Protein AF-0000000079571706 (afdb_homodimer)

Sequence (452 aa):
MATNEKSSRQRILEQGLRILHENGVSVGLGRVPMRQAAADAYLTTGAAYNIWDGQAAFHRDLAIAAVLWNDGGPLEETLRRVRTAIRAGKPWSEVVRLGAEGHVHDPHRDRGYLISLALRATAGDDEAIRTATVSRHENSVRQFARFVDELLTHYRRGMRPPYGAVDLVTAIGALSEGFGVHALSGIDHPRYAVDGRQWTLFGVSTLALCEYFTEPLEGAESAGADMATNEKSSRQRILEQGLRILHENGVSVGLGRVPMRQAAADAYLTTGAAYNIWDGQAAFHRDLAIAAVLWNDGGPLEETLRRVRTAIRAGKPWSEVVRLGAEGHVHDPHRDRGYLISLALRATAGDDEAIRTATVSRHENSVRQFARFVDELLTHYRRGMRPPYGAVDLVTAIGALSEGFGVHALSGIDHPRYAVDGRQWTLFGVSTLALCEYFTEPLEGAESAGAD

Radius of gyration: 24.01 Å; Cα contacts (8 Å, |Δi|>4): 612; chains: 2; bounding box: 85×69×49 Å

Organism: NCBI:txid1891644

Structure (mmCIF, N/CA/C/O backbone):
data_AF-0000000079571706-model_v1
#
loop_
_entity.id
_entity.type
_entity.pdbx_description
1 polymer 'TetR/AcrR family transcriptional regulator'
#
loop_
_atom_site.group_PDB
_atom_site.id
_atom_site.type_symbol
_atom_site.label_atom_id
_atom_site.label_alt_id
_atom_site.label_comp_id
_atom_site.label_asym_id
_atom_site.label_entity_id
_atom_site.label_seq_id
_atom_site.pdbx_PDB_ins_code
_atom_site.Cartn_x
_atom_site.Cartn_y
_atom_site.Cartn_z
_atom_site.occupancy
_atom_site.B_iso_or_equiv
_atom_site.auth_seq_id
_atom_site.auth_comp_id
_atom_site.auth_asym_id
_atom_site.auth_atom_id
_atom_site.pdbx_PDB_model_num
ATOM 1 N N . MET A 1 1 ? 43.656 -11.203 -9.484 1 30.69 1 MET A N 1
ATOM 2 C CA . MET A 1 1 ? 42.469 -10.367 -9.586 1 30.69 1 MET A CA 1
ATOM 3 C C . MET A 1 1 ? 41.219 -11.219 -9.602 1 30.69 1 MET A C 1
ATOM 5 O O . MET A 1 1 ? 40.875 -11.82 -10.625 1 30.69 1 MET A O 1
ATOM 9 N N . ALA A 1 2 ? 40.969 -12.039 -8.625 1 43.88 2 ALA A N 1
ATOM 10 C CA . ALA A 1 2 ? 40.031 -13.141 -8.633 1 43.88 2 ALA A CA 1
ATOM 11 C C . ALA A 1 2 ? 38.688 -12.711 -9.25 1 43.88 2 ALA A C 1
ATOM 13 O O . ALA A 1 2 ? 38.125 -11.703 -8.852 1 43.88 2 ALA A O 1
ATOM 14 N N . THR A 1 3 ? 38.375 -12.703 -10.477 1 44.72 3 THR A N 1
ATOM 15 C CA . THR A 1 3 ? 37.25 -12.25 -11.328 1 44.72 3 THR A CA 1
ATOM 16 C C . THR A 1 3 ? 35.906 -12.617 -10.703 1 44.72 3 THR A C 1
ATOM 18 O O . THR A 1 3 ? 35.656 -13.781 -10.391 1 44.72 3 THR A O 1
ATOM 21 N N . ASN A 1 4 ? 35.406 -11.812 -9.703 1 52.03 4 ASN A N 1
ATOM 22 C CA . ASN A 1 4 ? 34.25 -11.961 -8.828 1 52.03 4 ASN A CA 1
ATOM 23 C C . ASN A 1 4 ? 33.031 -12.516 -9.586 1 52.03 4 ASN A C 1
ATOM 25 O O . ASN A 1 4 ? 32.188 -11.758 -10.039 1 52.03 4 ASN A O 1
ATOM 29 N N . GLU A 1 5 ? 33.219 -13.578 -10.352 1 65.25 5 GLU A N 1
ATOM 30 C CA . GLU A 1 5 ? 32.281 -14.219 -11.266 1 65.25 5 GLU A CA 1
ATOM 31 C C . GLU A 1 5 ? 31.031 -14.656 -10.531 1 65.25 5 GLU A C 1
ATOM 33 O O . GLU A 1 5 ? 31.094 -15.273 -9.461 1 65.25 5 GLU A O 1
ATOM 38 N N . LYS A 1 6 ? 30.031 -14.25 -10.898 1 78.5 6 LYS A N 1
ATOM 39 C CA . LYS A 1 6 ? 28.734 -14.68 -10.359 1 78.5 6 LYS A CA 1
ATOM 40 C C . LYS A 1 6 ? 28.609 -16.203 -10.391 1 78.5 6 LYS A C 1
ATOM 42 O O . LYS A 1 6 ? 29.016 -16.844 -11.359 1 78.5 6 LYS A O 1
ATOM 47 N N . SER A 1 7 ? 28.297 -16.719 -9.289 1 92.75 7 SER A N 1
ATOM 48 C CA . SER A 1 7 ? 28.016 -18.156 -9.219 1 92.75 7 SER A CA 1
ATOM 49 C C . SER A 1 7 ? 26.953 -18.562 -10.227 1 92.75 7 SER A C 1
ATOM 51 O O . SER A 1 7 ? 26.234 -17.703 -10.758 1 92.75 7 SER A O 1
ATOM 53 N N . SER A 1 8 ? 26.953 -19.828 -10.617 1 94.81 8 SER A N 1
ATOM 54 C CA . SER A 1 8 ? 25.906 -20.375 -11.469 1 94.81 8 SER A CA 1
ATOM 55 C C . SER A 1 8 ? 24.516 -20.047 -10.906 1 94.81 8 SER A C 1
ATOM 57 O O . SER A 1 8 ? 23.609 -19.688 -11.656 1 94.81 8 SER A O 1
ATOM 59 N N . ARG A 1 9 ? 24.469 -20.125 -9.664 1 95.88 9 ARG A N 1
ATOM 60 C CA . ARG A 1 9 ? 23.219 -19.828 -8.992 1 95.88 9 ARG A CA 1
ATOM 61 C C . ARG A 1 9 ? 22.766 -18.391 -9.273 1 95.88 9 ARG A C 1
ATOM 63 O O . ARG A 1 9 ? 21.625 -18.156 -9.656 1 95.88 9 ARG A O 1
ATOM 70 N N . GLN A 1 10 ? 23.656 -17.469 -9.117 1 95.12 10 GLN A N 1
ATOM 71 C CA . GLN A 1 10 ? 23.344 -16.062 -9.312 1 95.12 10 GLN A CA 1
ATOM 72 C C . GLN A 1 10 ? 22.984 -15.766 -10.766 1 95.12 10 GLN A C 1
ATOM 74 O O . GLN A 1 10 ? 22.062 -15 -11.055 1 95.12 10 GLN A O 1
ATOM 79 N N . ARG A 1 11 ? 23.672 -16.406 -11.633 1 96.31 11 ARG A N 1
ATOM 80 C CA . ARG A 1 11 ? 23.438 -16.172 -13.055 1 96.31 11 ARG A CA 1
ATOM 81 C C . ARG A 1 11 ? 22.062 -16.672 -13.469 1 96.31 11 ARG A C 1
ATOM 83 O O . ARG A 1 11 ? 21.359 -16 -14.219 1 96.31 11 ARG A O 1
ATOM 90 N N . ILE A 1 12 ? 21.703 -17.797 -12.984 1 97 12 ILE A N 1
ATOM 91 C CA . ILE A 1 12 ? 20.391 -18.359 -13.328 1 97 12 ILE A CA 1
ATOM 92 C C . ILE A 1 12 ? 19.297 -17.484 -12.727 1 97 12 ILE A C 1
ATOM 94 O O . ILE A 1 12 ? 18.281 -17.203 -13.391 1 97 12 ILE A O 1
ATOM 98 N N . LEU A 1 13 ? 19.469 -17.031 -11.539 1 95.56 13 LEU A N 1
ATOM 99 C CA . LEU A 1 13 ? 18.484 -16.188 -10.898 1 95.56 13 LEU A CA 1
ATOM 100 C C . LEU A 1 13 ? 18.312 -14.867 -11.656 1 95.56 13 LEU A C 1
ATOM 102 O O . LEU A 1 13 ? 17.203 -14.367 -11.805 1 95.56 13 LEU A O 1
ATOM 106 N N . GLU A 1 14 ? 19.438 -14.336 -12.125 1 94.44 14 GLU A N 1
ATOM 107 C CA . GLU A 1 14 ? 19.375 -13.086 -12.883 1 94.44 14 GLU A CA 1
ATOM 108 C C . GLU A 1 14 ? 18.547 -13.258 -14.156 1 94.44 14 GLU A C 1
ATOM 110 O O . GLU A 1 14 ? 17.75 -12.383 -14.508 1 94.44 14 GLU A O 1
ATOM 115 N N . GLN A 1 15 ? 18.719 -14.398 -14.82 1 95.88 15 GLN A N 1
ATOM 116 C CA . GLN A 1 15 ? 17.922 -14.672 -16.016 1 95.88 15 GLN A CA 1
ATOM 117 C C . GLN A 1 15 ? 16.453 -14.898 -15.656 1 95.88 15 GLN A C 1
ATOM 119 O O . GLN A 1 15 ? 15.57 -14.477 -16.391 1 95.88 15 GLN A O 1
ATOM 124 N N . GLY A 1 16 ? 16.25 -15.586 -14.555 1 94.38 16 GLY A N 1
ATOM 125 C CA . GLY A 1 16 ? 14.891 -15.742 -14.07 1 94.38 16 GLY A CA 1
ATOM 126 C C . GLY A 1 16 ? 14.203 -14.414 -13.805 1 94.38 16 GLY A C 1
ATOM 127 O O . GLY A 1 16 ? 13.023 -14.242 -14.133 1 94.38 16 GLY A O 1
ATOM 128 N N . LEU A 1 17 ? 14.906 -13.508 -13.227 1 92.12 17 LEU A N 1
ATOM 129 C CA . LEU A 1 17 ? 14.375 -12.18 -12.953 1 92.12 17 LEU A CA 1
ATOM 130 C C . LEU A 1 17 ? 14.031 -11.453 -14.25 1 92.12 17 LEU A C 1
ATOM 132 O O . LEU A 1 17 ? 13.016 -10.758 -14.328 1 92.12 17 LEU A O 1
ATOM 136 N N . ARG A 1 18 ? 14.844 -11.602 -15.211 1 91.5 18 ARG A N 1
ATOM 137 C CA . ARG A 1 18 ? 14.586 -10.992 -16.516 1 91.5 18 ARG A CA 1
ATOM 138 C C . ARG A 1 18 ? 13.281 -11.516 -17.109 1 91.5 18 ARG A C 1
ATOM 140 O O . ARG A 1 18 ? 12.453 -10.734 -17.594 1 91.5 18 ARG A O 1
ATOM 147 N N . ILE A 1 19 ? 13.133 -12.797 -17.031 1 91.81 19 ILE A N 1
ATOM 148 C CA . ILE A 1 19 ? 11.914 -13.422 -17.547 1 91.81 19 ILE A CA 1
ATOM 149 C C . ILE A 1 19 ? 10.703 -12.914 -16.766 1 91.81 19 ILE A C 1
ATOM 151 O O . ILE A 1 19 ? 9.672 -12.586 -17.359 1 91.81 19 ILE A O 1
ATOM 155 N N . LEU A 1 20 ? 10.859 -12.859 -15.469 1 88.69 20 LEU A N 1
ATOM 156 C CA . LEU A 1 20 ? 9.789 -12.367 -14.609 1 88.69 20 LEU A CA 1
ATOM 157 C C . LEU A 1 20 ? 9.398 -10.938 -14.977 1 88.69 20 LEU A C 1
ATOM 159 O O . LEU A 1 20 ? 8.211 -10.617 -15.07 1 88.69 20 LEU A O 1
ATOM 163 N N . HIS A 1 21 ? 10.375 -10.094 -15.195 1 86.5 21 HIS A N 1
ATOM 164 C CA . HIS A 1 21 ? 10.141 -8.688 -15.523 1 86.5 21 HIS A CA 1
ATOM 165 C C . HIS A 1 21 ? 9.477 -8.539 -16.891 1 86.5 21 HIS A C 1
ATOM 167 O O . HIS A 1 21 ? 8.664 -7.641 -17.094 1 86.5 21 HIS A O 1
ATOM 173 N N . GLU A 1 22 ? 9.812 -9.414 -17.766 1 85.19 22 GLU A N 1
ATOM 174 C CA . GLU A 1 22 ? 9.242 -9.367 -19.109 1 85.19 22 GLU A CA 1
ATOM 175 C C . GLU A 1 22 ? 7.785 -9.828 -19.109 1 85.19 22 GLU A C 1
ATOM 177 O O . GLU A 1 22 ? 6.949 -9.258 -19.812 1 85.19 22 GLU A O 1
ATOM 182 N N . ASN A 1 23 ? 7.523 -10.828 -18.297 1 78.88 23 ASN A N 1
ATOM 183 C CA . ASN A 1 23 ? 6.191 -11.422 -18.312 1 78.88 23 ASN A CA 1
ATOM 184 C C . ASN A 1 23 ? 5.254 -10.719 -17.328 1 78.88 23 ASN A C 1
ATOM 186 O O . ASN A 1 23 ? 4.035 -10.758 -17.5 1 78.88 23 ASN A O 1
ATOM 190 N N . GLY A 1 24 ? 5.766 -10.117 -16.312 1 74.94 24 GLY A N 1
ATOM 191 C CA . GLY A 1 24 ? 4.949 -9.422 -15.32 1 74.94 24 GLY A CA 1
ATOM 192 C C . GLY A 1 24 ? 4.477 -10.328 -14.195 1 74.94 24 GLY A C 1
ATOM 193 O O . GLY A 1 24 ? 4.699 -11.539 -14.234 1 74.94 24 GLY A O 1
ATOM 194 N N . VAL A 1 25 ? 3.865 -9.773 -13.148 1 63.97 25 VAL A N 1
ATOM 195 C CA . VAL A 1 25 ? 3.512 -10.461 -11.914 1 63.97 25 VAL 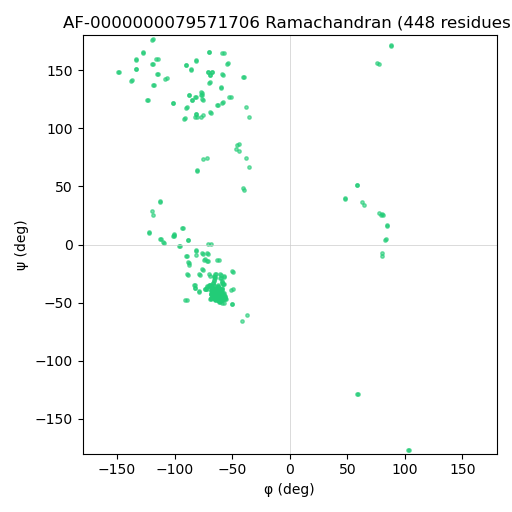A CA 1
ATOM 196 C C . VAL A 1 25 ? 2.246 -11.289 -12.125 1 63.97 25 VAL A C 1
ATOM 198 O O . VAL A 1 25 ? 1.973 -12.227 -11.367 1 63.97 25 VAL A O 1
ATOM 201 N N . SER A 1 26 ? 1.479 -10.898 -13.039 1 58.81 26 SER A N 1
ATOM 202 C CA . SER A 1 26 ? 0.202 -11.57 -13.25 1 58.81 26 SER A CA 1
ATOM 203 C C . SER A 1 26 ? 0.401 -13.062 -13.531 1 58.81 26 SER A C 1
ATOM 205 O O . SER A 1 26 ? -0.435 -13.883 -13.148 1 58.81 26 SER A O 1
ATOM 207 N N . VAL A 1 27 ? 1.343 -13.305 -14.328 1 54.31 27 VAL A N 1
ATOM 208 C CA . VAL A 1 27 ? 1.581 -14.703 -14.68 1 54.31 27 VAL A CA 1
ATOM 209 C C . VAL A 1 27 ? 2.234 -15.43 -13.508 1 54.31 27 VAL A C 1
ATOM 211 O O . VAL A 1 27 ? 2.084 -16.641 -13.359 1 54.31 27 VAL A O 1
ATOM 214 N N . GLY A 1 28 ? 2.67 -14.703 -12.578 1 61.53 28 GLY A N 1
ATOM 215 C CA . GLY A 1 28 ? 3.148 -15.242 -11.312 1 61.53 28 GLY A CA 1
ATOM 216 C C . GLY A 1 28 ? 4.527 -15.867 -11.414 1 61.53 28 GLY A C 1
ATOM 217 O O . GLY A 1 28 ? 5.004 -16.156 -12.516 1 61.53 28 GLY A O 1
ATOM 218 N N . LEU A 1 29 ? 5.27 -15.953 -10.336 1 71.19 29 LEU A N 1
ATOM 219 C CA . LEU A 1 29 ? 6.559 -16.609 -10.148 1 71.19 29 LEU A CA 1
ATOM 220 C C . LEU A 1 29 ? 6.523 -18.047 -10.68 1 71.19 29 LEU A C 1
ATOM 222 O O . LEU A 1 29 ? 7.523 -18.547 -11.195 1 71.19 29 LEU A O 1
ATOM 226 N N . GLY A 1 30 ? 5.293 -18.531 -10.734 1 73.19 30 GLY A N 1
ATOM 227 C CA . GLY A 1 30 ? 5.133 -19.938 -11.055 1 73.19 30 GLY A CA 1
ATOM 228 C C . GLY A 1 30 ? 5.336 -20.234 -12.531 1 73.19 30 GLY A C 1
ATOM 229 O O . GLY A 1 30 ? 5.527 -21.391 -12.914 1 73.19 30 GLY A O 1
ATOM 230 N N . ARG A 1 31 ? 5.473 -19.312 -13.352 1 78.75 31 ARG A N 1
ATOM 231 C CA . ARG A 1 31 ? 5.551 -19.562 -14.781 1 78.75 31 ARG A CA 1
ATOM 232 C C . ARG A 1 31 ? 6.957 -19.297 -15.312 1 78.75 31 ARG A C 1
ATOM 234 O O . ARG A 1 31 ? 7.223 -19.484 -16.5 1 78.75 31 ARG A O 1
ATOM 241 N N . VAL A 1 32 ? 7.816 -18.953 -14.453 1 89.94 32 VAL A N 1
ATOM 242 C CA . VAL A 1 32 ? 9.203 -18.766 -14.883 1 89.94 32 VAL A CA 1
ATOM 243 C C . VAL A 1 32 ? 9.898 -20.125 -14.938 1 89.94 32 VAL A C 1
ATOM 245 O O . VAL A 1 32 ? 10.195 -20.719 -13.898 1 89.94 32 VAL A O 1
ATOM 248 N N . PRO A 1 33 ? 10.195 -20.609 -16.062 1 93.25 33 PRO A N 1
ATOM 249 C CA . PRO A 1 33 ? 10.789 -21.938 -16.156 1 93.25 33 PRO A CA 1
ATOM 250 C C . PRO A 1 33 ? 12.266 -21.969 -15.773 1 93.25 33 PRO A C 1
ATOM 252 O O . PRO A 1 33 ? 13.07 -21.25 -16.375 1 93.25 33 PRO A O 1
ATOM 255 N N . MET A 1 34 ? 12.57 -22.859 -14.906 1 95.75 34 MET A N 1
ATOM 256 C CA . MET A 1 34 ? 13.945 -23 -14.445 1 95.75 34 MET A CA 1
ATOM 257 C C . MET A 1 34 ? 14.867 -23.391 -15.594 1 95.75 34 MET A C 1
ATOM 259 O O . MET A 1 34 ? 15.977 -22.859 -15.711 1 95.75 34 MET A O 1
ATOM 263 N N . ARG A 1 35 ? 14.375 -24.25 -16.469 1 96.75 35 ARG A N 1
ATOM 264 C CA . ARG A 1 35 ? 15.172 -24.734 -17.594 1 96.75 35 ARG A CA 1
ATOM 265 C C . ARG A 1 35 ? 15.508 -23.609 -18.547 1 96.75 35 ARG A C 1
ATOM 267 O O . ARG A 1 35 ? 16.625 -23.516 -19.062 1 96.75 35 ARG A O 1
ATOM 274 N N . GLN A 1 36 ? 14.547 -22.797 -18.797 1 95.94 36 GLN A N 1
ATOM 275 C CA . GLN A 1 36 ? 14.773 -21.656 -19.688 1 95.94 36 GLN A CA 1
ATOM 276 C C . GLN A 1 36 ? 15.766 -20.672 -19.078 1 95.94 36 GLN A C 1
ATOM 278 O O . GLN A 1 36 ? 16.641 -20.156 -19.781 1 95.94 36 GLN A O 1
ATOM 283 N N . ALA A 1 37 ? 15.633 -20.359 -17.781 1 96.81 37 ALA A N 1
ATOM 284 C CA . ALA A 1 37 ? 16.562 -19.453 -17.109 1 96.81 37 ALA A CA 1
ATOM 285 C C . ALA A 1 37 ? 17.984 -19.984 -17.172 1 96.81 37 ALA A C 1
ATOM 287 O O . ALA A 1 37 ? 18.922 -19.219 -17.391 1 96.81 37 ALA A O 1
ATOM 288 N N . ALA A 1 38 ? 18.156 -21.297 -16.984 1 97.88 38 ALA A N 1
ATOM 289 C CA . ALA A 1 38 ? 19.469 -21.906 -17.078 1 97.88 38 ALA A CA 1
ATOM 290 C C . ALA A 1 38 ? 20.047 -21.766 -18.484 1 97.88 38 ALA A C 1
ATOM 292 O O . ALA A 1 38 ? 21.203 -21.375 -18.656 1 97.88 38 ALA A O 1
ATOM 293 N N . ALA A 1 39 ? 19.203 -22.078 -19.453 1 97.69 39 ALA A N 1
ATOM 294 C CA . ALA A 1 39 ? 19.625 -21.969 -20.859 1 97.69 39 ALA A CA 1
ATOM 295 C C . ALA A 1 39 ? 20.062 -20.547 -21.203 1 97.69 39 ALA A C 1
ATOM 297 O O . ALA A 1 39 ? 21.078 -20.344 -21.859 1 97.69 39 ALA A O 1
ATOM 298 N N . ASP A 1 40 ? 19.297 -19.641 -20.75 1 96.94 40 ASP A N 1
ATOM 299 C CA . ASP A 1 40 ? 19.609 -18.234 -21.016 1 96.94 40 ASP A CA 1
ATOM 300 C C . ASP A 1 40 ? 20.922 -17.812 -20.344 1 96.94 40 ASP A C 1
ATOM 302 O O . ASP A 1 40 ? 21.547 -16.844 -20.75 1 96.94 40 ASP A O 1
ATOM 306 N N . ALA A 1 41 ? 21.266 -18.516 -19.266 1 97.31 41 ALA A N 1
ATOM 307 C CA . ALA A 1 41 ? 22.531 -18.281 -18.578 1 97.31 41 ALA A CA 1
ATOM 308 C C . ALA A 1 41 ? 23.656 -19.125 -19.172 1 97.31 41 ALA A C 1
ATOM 310 O O . ALA A 1 41 ? 24.781 -19.125 -18.656 1 97.31 41 ALA A O 1
ATOM 311 N N . TYR A 1 42 ? 23.281 -19.828 -20.234 1 97.56 42 TYR A N 1
ATOM 312 C CA . TYR A 1 42 ? 24.234 -20.688 -20.922 1 97.56 42 TYR A CA 1
ATOM 313 C C . TYR A 1 42 ? 24.703 -21.828 -20.016 1 97.56 42 TYR A C 1
ATOM 315 O O . TYR A 1 42 ? 25.875 -22.188 -20.016 1 97.56 42 TYR A O 1
ATOM 323 N N . LEU A 1 43 ? 23.828 -22.281 -19.188 1 97.38 43 LEU A N 1
ATOM 324 C CA . LEU A 1 43 ? 24.062 -23.438 -18.328 1 97.38 43 LEU A CA 1
ATOM 325 C C . LEU A 1 43 ? 23.141 -24.594 -18.688 1 97.38 43 LEU A C 1
ATOM 327 O O . LEU A 1 43 ? 22.109 -24.391 -19.312 1 97.38 43 LEU A O 1
ATOM 331 N N . THR A 1 44 ? 23.531 -25.797 -18.281 1 96.31 44 THR A N 1
ATOM 332 C CA . THR A 1 44 ? 22.719 -26.984 -18.578 1 96.31 44 THR A CA 1
ATOM 333 C C . THR A 1 44 ? 21.562 -27.109 -17.578 1 96.31 44 THR A C 1
ATOM 335 O O . THR A 1 44 ? 21.609 -26.547 -16.484 1 96.31 44 THR A O 1
ATOM 338 N N . THR A 1 45 ? 20.562 -27.844 -18.031 1 95.31 45 THR A N 1
ATOM 339 C CA . THR A 1 45 ? 19.453 -28.172 -17.141 1 95.31 45 THR A CA 1
ATOM 340 C C . THR A 1 45 ? 19.953 -28.938 -15.922 1 95.31 45 THR A C 1
ATOM 342 O O . THR A 1 45 ? 19.453 -28.75 -14.805 1 95.31 45 THR A O 1
ATOM 345 N N . GLY A 1 46 ? 20.906 -29.812 -16.156 1 95.69 46 GLY A N 1
ATOM 346 C CA . GLY A 1 46 ? 21.5 -30.562 -15.07 1 95.69 46 GLY A CA 1
ATOM 347 C C . GLY A 1 46 ? 22.141 -29.672 -14.016 1 95.69 46 GLY A C 1
ATOM 348 O O . GLY A 1 46 ? 22 -29.938 -12.812 1 95.69 46 GLY A O 1
ATOM 349 N N . ALA A 1 47 ? 22.812 -28.719 -14.398 1 95.31 47 ALA A N 1
ATOM 350 C CA . ALA A 1 47 ? 23.422 -27.766 -13.484 1 95.31 47 ALA A CA 1
ATOM 351 C C . ALA A 1 47 ? 22.391 -27.109 -12.586 1 95.31 47 ALA A C 1
ATOM 353 O O . ALA A 1 47 ? 22.625 -26.906 -11.391 1 95.31 47 ALA A O 1
ATOM 354 N N . ALA A 1 48 ? 21.234 -26.688 -13.156 1 96.88 48 ALA A N 1
ATOM 355 C CA . ALA A 1 48 ? 20.156 -26.062 -12.398 1 96.88 48 ALA A CA 1
ATOM 356 C C . ALA A 1 48 ? 19.594 -27.031 -11.359 1 96.88 48 ALA A C 1
ATOM 358 O O . ALA A 1 48 ? 19.359 -26.656 -10.211 1 96.88 48 ALA A O 1
ATOM 359 N N . TYR A 1 49 ? 19.484 -28.219 -11.742 1 95.75 49 TYR A N 1
ATOM 360 C CA . TYR A 1 49 ? 18.891 -29.219 -10.852 1 95.75 49 TYR A CA 1
ATOM 361 C C . TYR A 1 49 ? 19.875 -29.609 -9.75 1 95.75 49 TYR A C 1
ATOM 363 O O . TYR A 1 49 ? 19.469 -30.125 -8.703 1 95.75 49 TYR A O 1
ATOM 371 N N . ASN A 1 50 ? 21.172 -29.375 -10.008 1 96.25 50 ASN A N 1
ATOM 372 C CA . ASN A 1 50 ? 22.156 -29.547 -8.945 1 96.25 50 ASN A CA 1
ATOM 373 C C . ASN A 1 50 ? 22.016 -28.453 -7.879 1 96.25 50 ASN A C 1
ATOM 375 O O . ASN A 1 50 ? 22.391 -28.672 -6.723 1 96.25 50 ASN A O 1
ATOM 379 N N . ILE A 1 51 ? 21.5 -27.391 -8.281 1 96.88 51 ILE A N 1
ATOM 380 C CA . ILE A 1 51 ? 21.375 -26.25 -7.387 1 96.88 51 ILE A CA 1
ATOM 381 C C . ILE A 1 51 ? 20.016 -26.312 -6.676 1 96.88 51 ILE A C 1
ATOM 383 O O . ILE A 1 51 ? 19.938 -26.094 -5.465 1 96.88 51 ILE A O 1
ATOM 387 N N . TRP A 1 52 ? 18.922 -26.547 -7.461 1 97.06 52 TRP A N 1
ATOM 388 C CA . TRP A 1 52 ? 17.562 -26.562 -6.922 1 97.06 52 TRP A CA 1
ATOM 389 C C . TRP A 1 52 ? 16.922 -27.938 -7.113 1 97.06 52 TRP A C 1
ATOM 391 O O . TRP A 1 52 ? 16.984 -28.516 -8.195 1 97.06 52 TRP A O 1
ATOM 401 N N . ASP A 1 53 ? 16.281 -28.266 -6 1 93.81 53 ASP A N 1
ATOM 402 C CA . ASP A 1 53 ? 15.508 -29.5 -6.055 1 93.81 53 ASP A CA 1
ATOM 403 C C . ASP A 1 53 ? 14.156 -29.281 -6.727 1 93.81 53 ASP A C 1
ATOM 405 O O . ASP A 1 53 ? 13.117 -29.344 -6.07 1 93.81 53 ASP A O 1
ATOM 409 N N . GLY A 1 54 ? 14.102 -28.906 -8.008 1 93.88 54 GLY A N 1
ATOM 410 C CA . GLY A 1 54 ? 12.883 -28.766 -8.789 1 93.88 54 GLY A CA 1
ATOM 411 C C . GLY A 1 54 ? 12.461 -27.312 -8.969 1 93.88 54 GLY A C 1
ATOM 412 O O . GLY A 1 54 ? 13.117 -26.406 -8.461 1 93.88 54 GLY A O 1
ATOM 413 N N . GLN A 1 55 ? 11.336 -27.156 -9.609 1 92.81 55 GLN A N 1
ATOM 414 C CA . GLN A 1 55 ? 10.812 -25.844 -10.016 1 92.81 55 GLN A CA 1
ATOM 415 C C . GLN A 1 55 ? 10.359 -25.031 -8.805 1 92.81 55 GLN A C 1
ATOM 417 O O . GLN A 1 55 ? 10.586 -23.828 -8.742 1 92.81 55 GLN A O 1
ATOM 422 N N . ALA A 1 56 ? 9.82 -25.688 -7.828 1 88.06 56 ALA A N 1
ATOM 423 C CA . ALA A 1 56 ? 9.289 -24.984 -6.664 1 88.06 56 ALA A CA 1
ATOM 424 C C . ALA A 1 56 ? 10.406 -24.328 -5.859 1 88.06 56 ALA A C 1
ATOM 426 O O . ALA A 1 56 ? 10.266 -23.188 -5.406 1 88.06 56 ALA A O 1
ATOM 427 N N . ALA A 1 57 ? 11.445 -25.031 -5.707 1 92.38 57 ALA A N 1
ATOM 428 C CA . ALA A 1 57 ? 12.594 -24.484 -4.977 1 92.38 57 ALA A CA 1
ATOM 429 C C . ALA A 1 57 ? 13.211 -23.312 -5.723 1 92.38 57 ALA A C 1
ATOM 431 O O . ALA A 1 57 ? 13.594 -22.312 -5.109 1 92.38 57 ALA A O 1
ATOM 432 N N . PHE A 1 58 ? 13.32 -23.438 -7.047 1 95.38 58 PHE A N 1
ATOM 433 C CA . PHE A 1 58 ? 13.805 -22.359 -7.887 1 95.38 58 PHE A CA 1
ATOM 434 C C . PHE A 1 58 ? 12.914 -21.125 -7.754 1 95.38 58 PHE A C 1
ATOM 436 O O . PHE A 1 58 ? 13.406 -20 -7.578 1 95.38 58 PHE A O 1
ATOM 443 N N . HIS A 1 59 ? 11.625 -21.297 -7.773 1 90.88 59 HIS A N 1
ATOM 444 C CA . HIS A 1 59 ? 10.68 -20.188 -7.707 1 90.88 59 HIS A CA 1
ATOM 445 C C . HIS A 1 59 ? 10.773 -19.484 -6.363 1 90.88 59 HIS A C 1
ATOM 447 O O . HIS A 1 59 ? 10.641 -18.25 -6.297 1 90.88 59 HIS A O 1
ATOM 453 N N . ARG A 1 60 ? 10.945 -20.234 -5.344 1 89.56 60 ARG A N 1
ATOM 454 C CA . ARG A 1 60 ? 11.102 -19.625 -4.023 1 89.56 60 ARG A CA 1
ATOM 455 C C . ARG A 1 60 ? 12.32 -18.703 -3.98 1 89.56 60 ARG A C 1
ATOM 457 O O . ARG A 1 60 ? 12.227 -17.562 -3.525 1 89.56 60 ARG A O 1
ATOM 464 N N . ASP A 1 61 ? 13.422 -19.172 -4.477 1 93.62 61 ASP A N 1
ATOM 465 C CA . ASP A 1 61 ? 14.633 -18.359 -4.492 1 93.62 61 ASP A CA 1
ATOM 466 C C . ASP A 1 61 ? 14.484 -17.172 -5.426 1 93.62 61 ASP A C 1
ATOM 468 O O . ASP A 1 61 ? 15.039 -16.094 -5.164 1 93.62 61 ASP A O 1
ATOM 472 N N . LEU A 1 62 ? 13.828 -17.406 -6.488 1 93.06 62 LEU A N 1
ATOM 473 C CA . LEU A 1 62 ? 13.57 -16.312 -7.426 1 93.06 62 LEU A CA 1
ATOM 474 C C . LEU A 1 62 ? 12.734 -15.219 -6.77 1 93.06 62 LEU A C 1
ATOM 476 O O . LEU A 1 62 ? 13 -14.031 -6.957 1 93.06 62 LEU A O 1
ATOM 480 N N . ALA A 1 63 ? 11.75 -15.625 -5.996 1 90.31 63 ALA A N 1
ATOM 481 C CA . ALA A 1 63 ? 10.922 -14.656 -5.273 1 90.31 63 ALA A CA 1
ATOM 482 C C . ALA A 1 63 ? 11.758 -13.844 -4.293 1 90.31 63 ALA A C 1
ATOM 484 O O . ALA A 1 63 ? 11.602 -12.625 -4.203 1 90.31 63 ALA A O 1
ATOM 485 N N . ILE A 1 64 ? 12.609 -14.531 -3.605 1 92.38 64 ILE A N 1
ATOM 486 C CA . ILE A 1 64 ? 13.484 -13.859 -2.646 1 92.38 64 ILE A CA 1
ATOM 487 C C . ILE A 1 64 ? 14.383 -12.867 -3.375 1 92.38 64 ILE A C 1
ATOM 489 O O . ILE A 1 64 ? 14.523 -11.719 -2.953 1 92.38 64 ILE A O 1
ATOM 493 N N . ALA A 1 65 ? 14.891 -13.32 -4.492 1 92.5 65 ALA A N 1
ATOM 494 C CA . ALA A 1 65 ? 15.75 -12.445 -5.293 1 92.5 65 ALA A CA 1
ATOM 495 C C . ALA A 1 65 ? 14.977 -11.242 -5.809 1 92.5 65 ALA A C 1
ATOM 497 O O . ALA A 1 65 ? 15.508 -10.125 -5.855 1 92.5 65 ALA A O 1
ATOM 498 N N . ALA A 1 66 ? 13.805 -11.445 -6.207 1 90.81 66 ALA A N 1
ATOM 499 C CA . ALA A 1 66 ? 12.969 -10.375 -6.734 1 90.81 66 ALA A CA 1
ATOM 500 C C . ALA A 1 66 ? 12.648 -9.344 -5.652 1 90.81 66 ALA A C 1
ATOM 502 O O . ALA A 1 66 ? 12.688 -8.133 -5.906 1 90.81 66 ALA A O 1
ATOM 503 N N . VAL A 1 67 ? 12.367 -9.773 -4.453 1 90.62 67 VAL A N 1
ATOM 504 C CA . VAL A 1 67 ? 12.039 -8.898 -3.336 1 90.62 67 VAL A CA 1
ATOM 505 C C . VAL A 1 67 ? 13.258 -8.055 -2.961 1 90.62 67 VAL A C 1
ATOM 507 O O . VAL A 1 67 ? 13.125 -6.871 -2.645 1 90.62 67 VAL A O 1
ATOM 510 N N . LEU A 1 68 ? 14.367 -8.664 -3.1 1 88.94 68 LEU A N 1
ATOM 511 C CA . LEU A 1 68 ? 15.586 -7.996 -2.666 1 88.94 68 LEU A CA 1
ATOM 512 C C . LEU A 1 68 ? 16.188 -7.172 -3.799 1 88.94 68 LEU A C 1
ATOM 514 O O . LEU A 1 68 ? 17.125 -6.41 -3.586 1 88.94 68 LEU A O 1
ATOM 518 N N . TRP A 1 69 ? 15.578 -7.438 -4.93 1 81.19 69 TRP A N 1
ATOM 519 C CA . TRP A 1 69 ? 16.109 -6.734 -6.094 1 81.19 69 TRP A CA 1
ATOM 520 C C . TRP A 1 69 ? 15.945 -5.227 -5.938 1 81.19 69 TRP A C 1
ATOM 522 O O . TRP A 1 69 ? 14.875 -4.75 -5.551 1 81.19 69 TRP A O 1
ATOM 532 N N . ASN A 1 70 ? 16.922 -4.477 -5.949 1 66.12 70 ASN A N 1
ATOM 533 C CA . ASN A 1 70 ? 16.922 -3.029 -5.773 1 66.12 70 ASN A CA 1
ATOM 534 C C . ASN A 1 70 ? 17.5 -2.316 -6.996 1 66.12 70 ASN A C 1
ATOM 536 O O . ASN A 1 70 ? 18.109 -1.252 -6.867 1 66.12 70 ASN A O 1
ATOM 540 N N . ASP A 1 71 ? 17.375 -2.875 -8.125 1 59.19 71 ASP A N 1
ATOM 541 C CA . ASP A 1 71 ? 17.953 -2.182 -9.273 1 59.19 71 ASP A CA 1
ATOM 542 C C . ASP A 1 71 ? 17.062 -1.01 -9.703 1 59.19 71 ASP A C 1
ATOM 544 O O . ASP A 1 71 ? 15.977 -1.21 -10.242 1 59.19 71 ASP A O 1
ATOM 548 N N . GLY A 1 72 ? 17.594 0.276 -9.438 1 59.06 72 GLY A N 1
ATOM 549 C CA . GLY A 1 72 ? 16.891 1.476 -9.883 1 59.06 72 GLY A CA 1
ATOM 550 C C . GLY A 1 72 ? 15.703 1.839 -9.016 1 59.06 72 GLY A C 1
ATOM 551 O O . GLY A 1 72 ? 14.703 2.361 -9.516 1 59.06 72 GLY A O 1
ATOM 552 N N . GLY A 1 73 ? 15.828 1.421 -7.773 1 64.38 73 GLY A N 1
ATOM 553 C CA . GLY A 1 73 ? 14.75 1.771 -6.863 1 64.38 73 GLY A CA 1
ATOM 554 C C . GLY A 1 73 ? 14.516 3.268 -6.773 1 64.38 73 GLY A C 1
ATOM 555 O O . GLY A 1 73 ? 15.273 4.059 -7.328 1 64.38 73 GLY A O 1
ATOM 556 N N . PRO A 1 74 ? 13.391 3.559 -6.23 1 75.56 74 PRO A N 1
ATOM 557 C CA . PRO A 1 74 ? 12.977 4.965 -6.199 1 75.56 74 PRO A CA 1
ATOM 558 C C . PRO A 1 74 ? 13.945 5.844 -5.406 1 75.56 74 PRO A C 1
ATOM 560 O O . PRO A 1 74 ? 13.953 7.066 -5.582 1 75.56 74 PRO A O 1
ATOM 563 N N . LEU A 1 75 ? 14.836 5.199 -4.641 1 79.69 75 LEU A N 1
ATOM 564 C CA . LEU A 1 75 ? 15.688 5.992 -3.762 1 79.69 75 LEU A CA 1
ATOM 565 C C . LEU A 1 75 ? 16.688 6.816 -4.57 1 79.69 75 LEU A C 1
ATOM 567 O O . LEU A 1 75 ? 16.828 8.023 -4.344 1 79.69 75 LEU A O 1
ATOM 571 N N . GLU A 1 76 ? 17.328 6.129 -5.547 1 82.94 76 GLU A N 1
ATOM 572 C CA . GLU A 1 76 ? 18.359 6.812 -6.309 1 82.94 76 GLU A CA 1
ATOM 573 C C . GLU A 1 76 ? 17.797 7.996 -7.082 1 82.94 76 GLU A C 1
ATOM 575 O O . GLU A 1 76 ? 18.391 9.078 -7.102 1 82.94 76 GLU A O 1
ATOM 580 N N . GLU A 1 77 ? 16.719 7.742 -7.691 1 85.19 77 GLU A N 1
ATOM 581 C CA . GLU A 1 77 ? 16.078 8.82 -8.43 1 85.19 77 GLU A CA 1
ATOM 582 C C . GLU A 1 77 ? 15.625 9.938 -7.488 1 85.19 77 GLU A C 1
ATOM 584 O O . GLU A 1 77 ? 15.766 11.117 -7.805 1 85.19 77 GLU A O 1
ATOM 589 N N . THR A 1 78 ? 15.133 9.648 -6.352 1 89.56 78 THR A N 1
ATOM 590 C CA . THR A 1 78 ? 14.711 10.625 -5.355 1 89.56 78 THR A CA 1
ATOM 591 C C . THR A 1 78 ? 15.898 11.453 -4.879 1 89.56 78 THR A C 1
ATOM 593 O O . THR A 1 78 ? 15.82 12.688 -4.812 1 89.56 78 THR A O 1
ATOM 596 N N . LEU A 1 79 ? 16.969 10.773 -4.598 1 89.19 79 LEU A N 1
ATOM 597 C CA . LEU A 1 79 ? 18.172 11.469 -4.129 1 89.19 79 LEU A CA 1
ATOM 598 C C . LEU A 1 79 ? 18.688 12.43 -5.191 1 89.19 79 LEU A C 1
ATOM 600 O O . LEU A 1 79 ? 19.047 13.562 -4.875 1 89.19 79 LEU A O 1
ATOM 604 N N . ARG A 1 80 ? 18.703 11.953 -6.41 1 91.25 80 ARG A N 1
ATOM 605 C CA . ARG A 1 80 ? 19.172 12.789 -7.504 1 91.25 80 ARG A CA 1
ATOM 606 C C . ARG A 1 80 ? 18.344 14.062 -7.625 1 91.25 80 ARG A C 1
ATOM 608 O O . ARG A 1 80 ? 18.875 15.164 -7.719 1 91.25 80 ARG A O 1
ATOM 615 N N . ARG A 1 81 ? 17.062 13.93 -7.594 1 93.06 81 ARG A N 1
ATOM 616 C CA . ARG A 1 81 ? 16.141 15.055 -7.723 1 93.06 81 ARG A CA 1
ATOM 617 C C . ARG A 1 81 ? 16.312 16.031 -6.562 1 93.06 81 ARG A C 1
ATOM 619 O O . ARG A 1 81 ? 16.375 17.25 -6.77 1 93.06 81 ARG A O 1
ATOM 626 N N . VAL A 1 82 ? 16.406 15.523 -5.379 1 95.06 82 VAL A N 1
ATOM 627 C CA . VAL A 1 82 ? 16.484 16.344 -4.172 1 95.06 82 VAL A CA 1
ATOM 628 C C . VAL A 1 82 ? 17.812 17.094 -4.141 1 95.06 82 VAL A C 1
ATOM 630 O O . VAL A 1 82 ? 17.859 18.297 -3.891 1 95.06 82 VAL A O 1
ATOM 633 N N . ARG A 1 83 ? 18.875 16.375 -4.43 1 94.31 83 ARG A N 1
ATOM 634 C CA . ARG A 1 83 ? 20.188 17 -4.41 1 94.31 83 ARG A CA 1
ATOM 635 C C . ARG A 1 83 ? 20.297 18.094 -5.465 1 94.31 83 ARG A C 1
ATOM 637 O O . ARG A 1 83 ? 20.859 19.156 -5.203 1 94.31 83 ARG A O 1
ATOM 644 N N . THR A 1 84 ? 19.75 17.828 -6.648 1 96.56 84 THR A N 1
ATOM 645 C CA . THR A 1 84 ? 19.703 18.828 -7.699 1 96.56 84 THR A CA 1
ATOM 646 C C . THR A 1 84 ? 18.922 20.062 -7.242 1 96.56 84 THR A C 1
ATOM 648 O O . THR A 1 84 ? 19.344 21.188 -7.457 1 96.56 84 THR A O 1
ATOM 651 N N . ALA A 1 85 ? 17.797 19.891 -6.598 1 96.69 85 ALA A N 1
ATOM 652 C CA . ALA A 1 85 ? 16.953 20.984 -6.105 1 96.69 85 ALA A CA 1
ATOM 653 C C . ALA A 1 85 ? 17.672 21.781 -5.023 1 96.69 85 ALA A C 1
ATOM 655 O O . ALA A 1 85 ? 17.594 23.016 -4.996 1 96.69 85 ALA A O 1
ATOM 656 N N . ILE A 1 86 ? 18.375 21.109 -4.156 1 96.56 86 ILE A N 1
ATOM 657 C CA . ILE A 1 86 ? 19.109 21.75 -3.076 1 96.56 86 ILE A CA 1
ATOM 658 C C . ILE A 1 86 ? 20.219 22.625 -3.66 1 96.56 86 ILE A C 1
ATOM 660 O O . ILE A 1 86 ? 20.391 23.766 -3.25 1 96.56 86 ILE A O 1
ATOM 664 N N . ARG A 1 87 ? 20.953 22.078 -4.598 1 97.06 87 ARG A N 1
ATOM 665 C CA . ARG A 1 87 ? 22.016 22.828 -5.246 1 97.06 87 ARG A CA 1
ATOM 666 C C . ARG A 1 87 ? 21.484 24.078 -5.922 1 97.06 87 ARG A C 1
ATOM 668 O O . ARG A 1 87 ? 22.172 25.109 -5.977 1 97.06 87 ARG A O 1
ATOM 675 N N . ALA A 1 88 ? 20.312 24.016 -6.41 1 97.69 88 ALA A N 1
ATOM 676 C CA . ALA A 1 88 ? 19.672 25.141 -7.082 1 97.69 88 ALA A CA 1
ATOM 677 C C . ALA A 1 88 ? 19.078 26.109 -6.07 1 97.69 88 ALA A C 1
ATOM 679 O O . ALA A 1 88 ? 18.469 27.125 -6.449 1 97.69 88 ALA A O 1
ATOM 680 N N . GLY A 1 89 ? 19.078 25.828 -4.785 1 96.81 89 GLY A N 1
ATOM 681 C CA . GLY A 1 89 ? 18.625 26.734 -3.734 1 96.81 89 GLY A CA 1
ATOM 682 C C . GLY A 1 89 ? 17.109 26.734 -3.584 1 96.81 89 GLY A C 1
ATOM 683 O O . GLY A 1 89 ? 16.531 27.75 -3.172 1 96.81 89 GLY A O 1
ATOM 684 N N . LYS A 1 90 ? 16.516 25.641 -3.973 1 97.25 90 LYS A N 1
ATOM 685 C CA . LYS A 1 90 ? 15.055 25.594 -3.879 1 97.25 90 LYS A CA 1
ATOM 686 C C . LYS A 1 90 ? 14.602 25.516 -2.424 1 97.25 90 LYS A C 1
ATOM 688 O O . LYS A 1 90 ? 15.305 24.969 -1.577 1 97.25 90 LYS A O 1
ATOM 693 N N . PRO A 1 91 ? 13.414 26.109 -2.146 1 96.44 91 PRO A N 1
ATOM 694 C CA . PRO A 1 91 ? 12.906 26.016 -0.777 1 96.44 91 PRO A CA 1
ATOM 695 C C . PRO A 1 91 ? 12.453 24.609 -0.403 1 96.44 91 PRO A C 1
ATOM 697 O O . PRO A 1 91 ? 12.281 23.766 -1.28 1 96.44 91 PRO A O 1
ATOM 700 N N . TRP A 1 92 ? 12.266 24.375 0.878 1 96.81 92 TRP A N 1
ATOM 701 C CA . TRP A 1 92 ? 11.93 23.094 1.503 1 96.81 92 TRP A CA 1
ATOM 702 C C . TRP A 1 92 ? 10.75 22.438 0.793 1 96.81 92 TRP A C 1
ATOM 704 O O . TRP A 1 92 ? 10.844 21.266 0.382 1 96.81 92 TRP A O 1
ATOM 714 N N . SER A 1 93 ? 9.656 23.172 0.601 1 96.5 93 SER A N 1
ATOM 715 C CA . SER A 1 93 ? 8.453 22.609 0.002 1 96.5 93 SER A CA 1
ATOM 716 C C . SER A 1 93 ? 8.711 22.141 -1.423 1 96.5 93 SER A C 1
ATOM 718 O O . SER A 1 93 ? 8.172 21.109 -1.847 1 96.5 93 SER A O 1
ATOM 720 N N . GLU A 1 94 ? 9.555 22.844 -2.137 1 97.12 94 GLU A N 1
ATOM 721 C CA . GLU A 1 94 ? 9.875 22.484 -3.51 1 97.12 94 GLU A CA 1
ATOM 722 C C . GLU A 1 94 ? 10.758 21.234 -3.555 1 97.12 94 GLU A C 1
ATOM 724 O O . GLU A 1 94 ? 10.609 20.391 -4.449 1 97.12 94 GLU A O 1
ATOM 729 N N . VAL A 1 95 ? 11.656 21.125 -2.656 1 97.5 95 VAL A N 1
ATOM 730 C CA . VAL A 1 95 ? 12.508 19.953 -2.566 1 97.5 95 VAL A CA 1
ATOM 731 C C . VAL A 1 95 ? 11.664 18.719 -2.277 1 97.5 95 VAL A C 1
ATOM 733 O O . VAL A 1 95 ? 11.859 17.672 -2.889 1 97.5 95 VAL A O 1
ATOM 736 N N . VAL A 1 96 ? 10.703 18.828 -1.363 1 97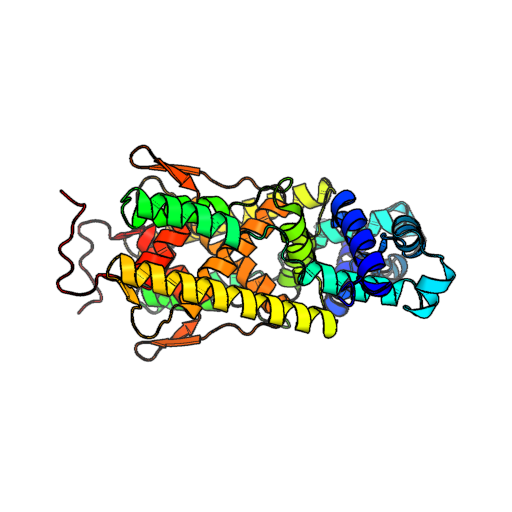.56 96 VAL A N 1
ATOM 737 C CA . VAL A 1 96 ? 9.805 17.734 -1.046 1 97.56 96 VAL A CA 1
ATOM 738 C C . VAL A 1 96 ? 8.984 17.359 -2.281 1 97.56 96 VAL A C 1
ATOM 740 O O . VAL A 1 96 ? 8.852 16.188 -2.617 1 97.56 96 VAL A O 1
ATOM 743 N N . ARG A 1 97 ? 8.461 18.391 -2.963 1 97.5 97 ARG A N 1
ATOM 744 C CA . ARG A 1 97 ? 7.66 18.172 -4.16 1 97.5 97 ARG A CA 1
ATOM 745 C C . ARG A 1 97 ? 8.445 17.391 -5.211 1 97.5 97 ARG A C 1
ATOM 747 O O . ARG A 1 97 ? 7.965 16.391 -5.75 1 97.5 97 ARG A O 1
ATOM 754 N N . LEU A 1 98 ? 9.641 17.828 -5.512 1 96.12 98 LEU A N 1
ATOM 755 C CA . LEU A 1 98 ? 10.461 17.234 -6.555 1 96.12 98 LEU A CA 1
ATOM 756 C C . LEU A 1 98 ? 10.914 15.828 -6.16 1 96.12 98 LEU A C 1
ATOM 758 O O . LEU A 1 98 ? 10.922 14.922 -6.992 1 96.12 98 LEU A O 1
ATOM 762 N N . GLY A 1 99 ? 11.32 15.648 -4.91 1 95.44 99 GLY A N 1
ATOM 763 C CA . GLY A 1 99 ? 11.672 14.32 -4.441 1 95.44 99 GLY A CA 1
ATOM 764 C C . GLY A 1 99 ? 10.523 13.328 -4.551 1 95.44 99 GLY A C 1
ATOM 765 O O . GLY A 1 99 ? 10.727 12.188 -4.973 1 95.44 99 GLY A O 1
ATOM 766 N N . ALA A 1 100 ? 9.305 13.789 -4.172 1 95.75 100 ALA A N 1
ATOM 767 C CA . ALA A 1 100 ? 8.125 12.938 -4.184 1 95.75 100 ALA A CA 1
ATOM 768 C C . ALA A 1 100 ? 7.762 12.516 -5.605 1 95.75 100 ALA A C 1
ATOM 770 O O . ALA A 1 100 ? 7.199 11.438 -5.816 1 95.75 100 ALA A O 1
ATOM 771 N N . GLU A 1 101 ? 8.07 13.305 -6.613 1 92.62 101 GLU A N 1
ATOM 772 C CA . GLU A 1 101 ? 7.805 12.969 -8.008 1 92.62 101 GLU A CA 1
ATOM 773 C C . GLU A 1 101 ? 8.5 11.664 -8.406 1 92.62 101 GLU A C 1
ATOM 775 O O . GLU A 1 101 ? 7.973 10.906 -9.219 1 92.62 101 GLU A O 1
ATOM 780 N N . GLY A 1 102 ? 9.609 11.414 -7.816 1 86.69 102 GLY A N 1
ATOM 781 C CA . GLY A 1 102 ? 10.359 10.203 -8.109 1 86.69 102 GLY A CA 1
ATOM 782 C C . GLY A 1 102 ? 9.711 8.953 -7.551 1 86.69 102 GLY A C 1
ATOM 783 O O . GLY A 1 102 ? 10.109 7.836 -7.891 1 86.69 102 GLY A O 1
ATOM 784 N N . HIS A 1 103 ? 8.633 9.117 -6.734 1 87.62 103 HIS A N 1
ATOM 785 C CA . HIS A 1 103 ? 7.973 7.988 -6.09 1 87.62 103 HIS A CA 1
ATOM 786 C C . HIS A 1 103 ? 6.566 7.777 -6.645 1 87.62 103 HIS A C 1
ATOM 788 O O . HIS A 1 103 ? 5.793 6.984 -6.102 1 87.62 103 HIS A O 1
ATOM 794 N N . VAL A 1 104 ? 6.23 8.562 -7.66 1 90 104 VAL A N 1
ATOM 795 C CA . VAL A 1 104 ? 5.023 8.25 -8.414 1 90 104 VAL A CA 1
ATOM 796 C C . VAL A 1 104 ? 5.324 7.156 -9.438 1 90 104 VAL A C 1
ATOM 798 O O . VAL A 1 104 ? 6.016 7.395 -10.43 1 90 104 VAL A O 1
ATOM 801 N N . HIS A 1 105 ? 4.742 6.016 -9.219 1 87.19 105 HIS A N 1
ATOM 802 C CA . HIS A 1 105 ? 5.16 4.809 -9.922 1 87.19 105 HIS A CA 1
ATOM 803 C C . HIS A 1 105 ? 4.531 4.734 -11.312 1 87.19 105 HIS A C 1
ATOM 805 O O . HIS A 1 105 ? 3.324 4.949 -11.461 1 87.19 105 HIS A O 1
ATOM 811 N N . ASP A 1 106 ? 5.398 4.566 -12.195 1 85 106 ASP A N 1
ATOM 812 C CA . ASP A 1 106 ? 5.051 4.219 -13.57 1 85 106 ASP A CA 1
ATOM 813 C C . ASP A 1 106 ? 5.262 2.73 -13.828 1 85 106 ASP A C 1
ATOM 815 O O . ASP A 1 106 ? 6.375 2.223 -13.695 1 85 106 ASP A O 1
ATOM 819 N N . PRO A 1 107 ? 4.203 2.004 -14.234 1 81.12 107 PRO A N 1
ATOM 820 C CA . PRO A 1 107 ? 4.297 0.548 -14.367 1 81.12 107 PRO A CA 1
ATOM 821 C C . PRO A 1 107 ? 5.375 0.114 -15.359 1 81.12 107 PRO A C 1
ATOM 823 O O . PRO A 1 107 ? 5.926 -0.982 -15.234 1 81.12 107 PRO A O 1
ATOM 826 N N . HIS A 1 108 ? 5.66 0.927 -16.359 1 81.44 108 HIS A N 1
ATOM 827 C CA . HIS A 1 108 ? 6.684 0.575 -17.328 1 81.44 108 HIS A CA 1
ATOM 828 C C . HIS A 1 108 ? 8.078 0.913 -16.812 1 81.44 108 HIS A C 1
ATOM 830 O O . HIS A 1 108 ? 9.008 0.119 -16.969 1 81.44 108 HIS A O 1
ATOM 836 N N . ARG A 1 109 ? 8.172 1.991 -16.125 1 82.12 109 ARG A N 1
ATOM 837 C CA . ARG A 1 109 ? 9.461 2.479 -15.633 1 82.12 109 ARG A CA 1
ATOM 838 C C . ARG A 1 109 ? 9.859 1.773 -14.344 1 82.12 109 ARG A C 1
ATOM 840 O O . ARG A 1 109 ? 11.039 1.472 -14.133 1 82.12 109 ARG A O 1
ATOM 847 N N . ASP A 1 110 ? 8.852 1.478 -13.539 1 86.5 110 ASP A N 1
ATOM 848 C CA . ASP A 1 110 ? 9.133 0.972 -12.203 1 86.5 110 ASP A CA 1
ATOM 849 C C . ASP A 1 110 ? 8.695 -0.484 -12.062 1 86.5 110 ASP A C 1
ATOM 851 O O . ASP A 1 110 ? 8.211 -0.895 -11 1 86.5 110 ASP A O 1
ATOM 855 N N . ARG A 1 111 ? 8.867 -1.228 -13.086 1 84.81 111 ARG A N 1
ATOM 856 C CA . ARG A 1 111 ? 8.367 -2.596 -13.148 1 84.81 111 ARG A CA 1
ATOM 857 C C . ARG A 1 111 ? 8.953 -3.449 -12.031 1 84.81 111 ARG A C 1
ATOM 859 O O . ARG A 1 111 ? 8.234 -4.195 -11.367 1 84.81 111 ARG A O 1
ATOM 866 N N . GLY A 1 112 ? 10.312 -3.34 -11.844 1 85.19 112 GLY A N 1
ATOM 867 C CA . GLY A 1 112 ? 10.961 -4.129 -10.805 1 85.19 112 GLY A CA 1
ATOM 868 C C . GLY A 1 112 ? 10.398 -3.877 -9.422 1 85.19 112 GLY A C 1
ATOM 869 O O . GLY A 1 112 ? 10.086 -4.82 -8.695 1 85.19 112 GLY A O 1
ATOM 870 N N . TYR A 1 113 ? 10.18 -2.623 -9.094 1 89.06 113 TYR A N 1
ATOM 871 C CA . TYR A 1 113 ? 9.617 -2.26 -7.801 1 89.06 113 TYR A CA 1
ATOM 872 C C . TYR A 1 113 ? 8.203 -2.795 -7.648 1 89.06 113 TYR A C 1
ATOM 874 O O . TYR A 1 113 ? 7.848 -3.348 -6.605 1 89.06 113 TYR A O 1
ATOM 882 N N . LEU A 1 114 ? 7.422 -2.629 -8.672 1 90.25 114 LEU A N 1
ATOM 883 C CA . LEU A 1 114 ? 6.016 -3.01 -8.602 1 90.25 114 LEU A CA 1
ATOM 884 C C . LEU A 1 114 ? 5.863 -4.527 -8.531 1 90.25 114 LEU A C 1
ATOM 886 O O . LEU A 1 114 ? 4.969 -5.035 -7.859 1 90.25 114 LEU A O 1
ATOM 890 N N . ILE A 1 115 ? 6.723 -5.25 -9.203 1 88.31 115 ILE A N 1
ATOM 891 C CA . ILE A 1 115 ? 6.73 -6.703 -9.102 1 88.31 115 ILE A CA 1
ATOM 892 C C . ILE A 1 115 ? 7.102 -7.113 -7.676 1 88.31 115 ILE A C 1
ATOM 894 O O . ILE A 1 115 ? 6.473 -8 -7.094 1 88.31 115 ILE A O 1
ATOM 898 N N . SER A 1 116 ? 8.141 -6.516 -7.129 1 90.31 116 SER A N 1
ATOM 899 C CA . SER A 1 116 ? 8.516 -6.773 -5.742 1 90.31 116 SER A CA 1
ATOM 900 C C . SER A 1 116 ? 7.363 -6.492 -4.789 1 90.31 116 SER A C 1
ATOM 902 O O . SER A 1 116 ? 7.102 -7.273 -3.875 1 90.31 116 SER A O 1
ATOM 904 N N . LEU A 1 117 ? 6.703 -5.379 -5.004 1 91.44 117 LEU A N 1
ATOM 905 C CA . LEU A 1 117 ? 5.566 -4.996 -4.172 1 91.44 117 LEU A CA 1
ATOM 906 C C . LEU A 1 117 ? 4.469 -6.055 -4.227 1 91.44 117 LEU A C 1
ATOM 908 O O . LEU A 1 117 ? 3.93 -6.449 -3.193 1 91.44 117 LEU A O 1
ATOM 912 N N . ALA A 1 118 ? 4.16 -6.523 -5.391 1 90.06 118 ALA A N 1
ATOM 913 C CA . ALA A 1 118 ? 3.143 -7.555 -5.57 1 90.06 118 ALA A CA 1
ATOM 914 C C . ALA A 1 118 ? 3.535 -8.844 -4.855 1 90.06 118 ALA A C 1
ATOM 916 O O . ALA A 1 118 ? 2.699 -9.484 -4.215 1 90.06 118 ALA A O 1
ATOM 917 N N . LEU A 1 119 ? 4.785 -9.211 -4.926 1 88 119 LEU A N 1
ATOM 918 C CA . LEU A 1 119 ? 5.273 -10.43 -4.285 1 88 119 LEU A CA 1
ATOM 919 C C . LEU A 1 119 ? 5.207 -10.312 -2.766 1 88 119 LEU A C 1
ATOM 921 O O . LEU A 1 119 ? 4.824 -11.258 -2.08 1 88 119 LEU A O 1
ATOM 925 N N . ARG A 1 120 ? 5.594 -9.164 -2.303 1 90.06 120 ARG A N 1
ATOM 926 C CA . ARG A 1 120 ? 5.527 -8.938 -0.862 1 90.06 120 ARG A CA 1
ATOM 927 C C . ARG A 1 120 ? 4.09 -9.023 -0.36 1 90.06 120 ARG A C 1
ATOM 929 O O . ARG A 1 120 ? 3.832 -9.586 0.707 1 90.06 120 ARG A O 1
ATOM 936 N N . ALA A 1 121 ? 3.174 -8.562 -1.135 1 89.25 121 ALA A N 1
ATOM 937 C CA . ALA A 1 121 ? 1.764 -8.562 -0.752 1 89.25 121 ALA A CA 1
ATOM 938 C C . ALA A 1 121 ? 1.193 -9.977 -0.769 1 89.25 121 ALA A C 1
ATOM 940 O O . ALA A 1 121 ? 0.146 -10.242 -0.174 1 89.25 121 ALA A O 1
ATOM 941 N N . THR A 1 122 ? 1.934 -10.906 -1.392 1 83.81 122 THR A N 1
ATOM 942 C CA . THR A 1 122 ? 1.383 -12.25 -1.546 1 83.81 122 THR A CA 1
ATOM 943 C C . THR A 1 122 ? 2.299 -13.289 -0.902 1 83.81 122 THR A C 1
ATOM 945 O O . THR A 1 122 ? 2.18 -14.484 -1.178 1 83.81 122 THR A O 1
ATOM 948 N N . ALA A 1 123 ? 3.234 -12.844 -0.178 1 81 123 ALA A N 1
ATOM 949 C CA . ALA A 1 123 ? 4.23 -13.742 0.402 1 81 123 ALA A CA 1
ATOM 950 C C . ALA A 1 123 ? 3.566 -14.812 1.263 1 81 123 ALA A C 1
ATOM 952 O O . ALA A 1 123 ? 4.082 -15.922 1.386 1 81 123 ALA A O 1
ATOM 953 N N . GLY A 1 124 ? 2.467 -14.531 1.812 1 74.38 124 GLY A N 1
ATOM 954 C CA . GLY A 1 124 ? 1.765 -15.484 2.658 1 74.38 124 GLY A CA 1
ATOM 955 C C . GLY A 1 124 ? 2.582 -15.938 3.854 1 74.38 124 GLY A C 1
ATOM 956 O O . GLY A 1 124 ? 3.137 -15.109 4.582 1 74.38 124 GLY A O 1
ATOM 957 N N . ASP A 1 125 ? 2.652 -17.297 3.99 1 74.88 125 ASP A N 1
ATOM 958 C CA . ASP A 1 125 ? 3.291 -17.844 5.18 1 74.88 125 ASP A CA 1
ATOM 959 C C . ASP A 1 125 ? 4.719 -18.297 4.875 1 74.88 125 ASP A C 1
ATOM 961 O O . ASP A 1 125 ? 5.348 -18.969 5.688 1 74.88 125 ASP A O 1
ATOM 965 N N . ASP A 1 126 ? 5.176 -17.969 3.701 1 83.12 126 ASP A N 1
ATOM 966 C CA . ASP A 1 126 ? 6.559 -18.328 3.395 1 83.12 126 ASP A CA 1
ATOM 967 C C . ASP A 1 126 ? 7.539 -17.516 4.238 1 83.12 126 ASP A C 1
ATOM 969 O O . ASP A 1 126 ? 7.727 -16.328 4.008 1 83.12 126 ASP A O 1
ATOM 973 N N . GLU A 1 127 ? 8.211 -18.156 5.082 1 87.38 127 GLU A N 1
ATOM 974 C CA . GLU A 1 127 ? 9.062 -17.5 6.066 1 87.38 127 GLU A CA 1
ATOM 975 C C . GLU A 1 127 ? 10.258 -16.828 5.398 1 87.38 127 GLU A C 1
ATOM 977 O O . GLU A 1 127 ? 10.672 -15.742 5.824 1 87.38 127 GLU A O 1
ATOM 982 N N . ALA A 1 128 ? 10.75 -17.469 4.383 1 88.19 128 ALA A N 1
ATOM 983 C CA . ALA A 1 128 ? 11.93 -16.906 3.725 1 88.19 128 ALA A CA 1
ATOM 984 C C . ALA A 1 128 ? 11.594 -15.617 2.996 1 88.19 128 ALA A C 1
ATOM 986 O O . ALA A 1 128 ? 12.359 -14.648 3.055 1 88.19 128 ALA A O 1
ATOM 987 N N . ILE A 1 129 ? 10.523 -15.57 2.338 1 87.19 129 ILE A N 1
ATOM 988 C CA . ILE A 1 129 ? 10.102 -14.367 1.638 1 87.19 129 ILE A CA 1
ATOM 989 C C . ILE A 1 129 ? 9.789 -13.266 2.648 1 87.19 129 ILE A C 1
ATOM 991 O O . ILE A 1 129 ? 10.156 -12.102 2.447 1 87.19 129 ILE A O 1
ATOM 995 N N . ARG A 1 130 ? 9.18 -13.641 3.723 1 90.12 130 ARG A N 1
ATOM 996 C CA . ARG A 1 130 ? 8.875 -12.672 4.77 1 90.12 130 ARG A CA 1
ATOM 997 C C . ARG A 1 130 ? 10.156 -12.07 5.344 1 90.12 130 ARG A C 1
ATOM 999 O O . ARG A 1 130 ? 10.234 -10.859 5.547 1 90.12 130 ARG A O 1
ATOM 1006 N N . THR A 1 131 ? 11.086 -12.898 5.555 1 93.31 131 THR A N 1
ATOM 1007 C CA . THR A 1 131 ? 12.359 -12.43 6.082 1 93.31 131 THR A CA 1
ATOM 1008 C C . THR A 1 131 ? 13.031 -11.477 5.102 1 93.31 131 THR A C 1
ATOM 1010 O O . THR A 1 131 ? 13.547 -10.43 5.5 1 93.31 131 THR A O 1
ATOM 1013 N N . ALA A 1 132 ? 12.984 -11.828 3.795 1 92.56 132 ALA A N 1
ATOM 1014 C CA . ALA A 1 132 ? 13.555 -10.961 2.764 1 92.56 132 ALA A CA 1
ATOM 1015 C C . ALA A 1 132 ? 12.82 -9.617 2.711 1 92.56 132 ALA A C 1
ATOM 1017 O O . ALA A 1 132 ? 13.445 -8.57 2.545 1 92.56 132 ALA A O 1
ATOM 1018 N N . THR A 1 133 ? 11.547 -9.664 2.871 1 92 133 THR A N 1
ATOM 1019 C CA . THR A 1 133 ? 10.719 -8.469 2.84 1 92 133 THR A CA 1
ATOM 1020 C C . THR A 1 133 ? 11.062 -7.543 4.008 1 92 133 THR A C 1
ATOM 1022 O O . THR A 1 133 ? 11.234 -6.336 3.822 1 92 133 THR A O 1
ATOM 1025 N N . VAL A 1 134 ? 11.133 -8.117 5.18 1 93.44 134 VAL A N 1
ATOM 1026 C CA . VAL A 1 134 ? 11.445 -7.336 6.375 1 93.44 134 VAL A CA 1
ATOM 1027 C C . VAL A 1 134 ? 12.836 -6.719 6.238 1 93.44 134 VAL A C 1
ATOM 1029 O O . VAL A 1 134 ? 13.031 -5.539 6.543 1 93.44 134 VAL A O 1
ATOM 1032 N N . SER A 1 135 ? 13.734 -7.52 5.758 1 93.19 135 SER A N 1
ATOM 1033 C CA . SER A 1 135 ? 15.086 -7.023 5.566 1 93.19 135 SER A CA 1
ATOM 1034 C C . SER A 1 135 ? 15.117 -5.875 4.559 1 93.19 135 SER A C 1
ATOM 1036 O O . SER A 1 135 ? 15.766 -4.852 4.797 1 93.19 135 SER A O 1
ATOM 1038 N N . ARG A 1 136 ? 14.469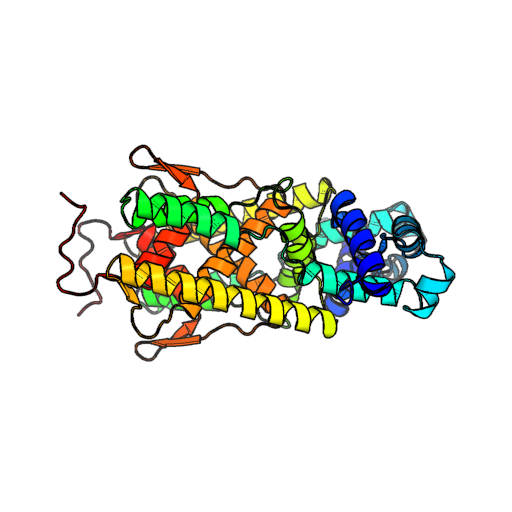 -6.062 3.453 1 91.75 136 ARG A N 1
ATOM 1039 C CA . ARG A 1 136 ? 14.391 -5.012 2.441 1 91.75 136 ARG A CA 1
ATOM 1040 C C . ARG A 1 136 ? 13.789 -3.734 3.027 1 91.75 136 ARG A C 1
ATOM 1042 O O . ARG A 1 136 ? 14.297 -2.639 2.775 1 91.75 136 ARG A O 1
ATOM 1049 N N . HIS A 1 137 ? 12.75 -3.867 3.748 1 93.19 137 HIS A N 1
ATOM 1050 C CA . HIS A 1 137 ? 12.078 -2.732 4.367 1 93.19 137 HIS A CA 1
ATOM 1051 C C . HIS A 1 137 ? 13 -2.002 5.336 1 93.19 137 HIS A C 1
ATOM 1053 O O . HIS A 1 137 ? 13.141 -0.779 5.262 1 93.19 137 HIS A O 1
ATOM 1059 N N . GLU A 1 138 ? 13.625 -2.75 6.184 1 94 138 GLU A N 1
ATOM 1060 C CA . GLU A 1 138 ? 14.516 -2.158 7.176 1 94 138 GLU A CA 1
ATOM 1061 C C . GLU A 1 138 ? 15.664 -1.412 6.512 1 94 138 GLU A C 1
ATOM 1063 O O . GLU A 1 138 ? 16.031 -0.31 6.93 1 94 138 GLU A O 1
ATOM 1068 N N . ASN A 1 139 ? 16.203 -2.043 5.5 1 92.81 139 ASN A N 1
ATOM 1069 C CA . ASN A 1 139 ? 17.297 -1.4 4.77 1 92.81 139 ASN A CA 1
ATOM 1070 C C . ASN A 1 139 ? 16.828 -0.116 4.09 1 92.81 139 ASN A C 1
ATOM 1072 O O . ASN A 1 139 ? 17.516 0.91 4.16 1 92.81 139 ASN A O 1
ATOM 1076 N N . SER A 1 140 ? 15.719 -0.163 3.447 1 92.5 140 SER A N 1
ATOM 1077 C CA . SER A 1 140 ? 15.172 1.009 2.773 1 92.5 140 SER A CA 1
ATOM 1078 C C . SER A 1 140 ? 14.891 2.135 3.762 1 92.5 140 SER A C 1
ATOM 1080 O O . SER A 1 140 ? 15.289 3.279 3.539 1 92.5 140 SER A O 1
ATOM 1082 N N . VAL A 1 141 ? 14.281 1.826 4.879 1 95.19 141 VAL A N 1
ATOM 1083 C CA . VAL A 1 141 ? 13.914 2.814 5.891 1 95.19 141 VAL A CA 1
ATOM 1084 C C . VAL A 1 141 ? 15.18 3.451 6.465 1 95.19 141 VAL A C 1
ATOM 1086 O O . VAL A 1 141 ? 15.242 4.672 6.641 1 95.19 141 VAL A O 1
ATOM 1089 N N . ARG A 1 142 ? 16.141 2.646 6.711 1 94.62 142 ARG A N 1
ATOM 1090 C CA . ARG A 1 142 ? 17.391 3.158 7.254 1 94.62 142 ARG A CA 1
ATOM 1091 C C . ARG A 1 142 ? 18.047 4.148 6.293 1 94.62 142 ARG A C 1
ATOM 1093 O O . ARG A 1 142 ? 18.484 5.219 6.703 1 94.62 142 ARG A O 1
ATOM 1100 N N . GLN A 1 143 ? 18.094 3.801 5.043 1 93.44 143 GLN A N 1
ATOM 1101 C CA . GLN A 1 143 ? 18.734 4.66 4.047 1 93.44 143 GLN A CA 1
ATOM 1102 C C . GLN A 1 143 ? 17.953 5.957 3.863 1 93.44 143 GLN A C 1
ATOM 1104 O O . GLN A 1 143 ? 18.531 7.043 3.836 1 93.44 143 GLN A O 1
ATOM 1109 N N . PHE A 1 144 ? 16.703 5.883 3.828 1 95.12 144 PHE A N 1
ATOM 1110 C CA . PHE A 1 144 ? 15.883 7.078 3.646 1 95.12 144 PHE A CA 1
ATOM 1111 C C . PHE A 1 144 ? 15.906 7.945 4.902 1 95.12 144 PHE A C 1
ATOM 1113 O O . PHE A 1 144 ? 15.859 9.172 4.812 1 95.12 144 PHE A O 1
ATOM 1120 N N . ALA A 1 145 ? 15.938 7.258 6.098 1 96.88 145 ALA A N 1
ATOM 1121 C CA . ALA A 1 145 ? 16 8.016 7.344 1 96.88 145 ALA A CA 1
ATOM 1122 C C . ALA A 1 145 ? 17.281 8.836 7.422 1 96.88 145 ALA A C 1
ATOM 1124 O O . ALA A 1 145 ? 17.266 9.992 7.855 1 96.88 145 ALA A O 1
ATOM 1125 N N . ARG A 1 146 ? 18.375 8.281 6.996 1 95.44 146 ARG A N 1
ATOM 1126 C CA . ARG A 1 146 ? 19.641 9.008 6.957 1 95.44 146 ARG A CA 1
ATOM 1127 C C . ARG A 1 146 ? 19.547 10.203 6.016 1 95.44 146 ARG A C 1
ATOM 1129 O O . ARG A 1 146 ? 20.031 11.289 6.34 1 95.44 146 ARG A O 1
ATOM 1136 N N . PHE A 1 147 ? 18.953 9.961 4.914 1 95 147 PHE A N 1
ATOM 1137 C CA . PHE A 1 147 ? 18.766 11.023 3.939 1 95 147 PHE A CA 1
ATOM 1138 C C . PHE A 1 147 ? 17.891 12.133 4.512 1 95 147 PHE A C 1
ATOM 1140 O O . PHE A 1 147 ? 18.172 13.312 4.344 1 95 147 PHE A O 1
ATOM 1147 N N . VAL A 1 148 ? 16.797 11.789 5.203 1 96.75 148 VAL A N 1
ATOM 1148 C CA . VAL A 1 148 ? 15.891 12.75 5.82 1 96.75 148 VAL A CA 1
ATOM 1149 C C . VAL A 1 148 ? 16.641 13.578 6.859 1 96.75 148 VAL A C 1
ATOM 1151 O O . VAL A 1 148 ? 16.484 14.797 6.926 1 96.75 148 VAL A O 1
ATOM 1154 N N . ASP A 1 149 ? 17.484 12.922 7.637 1 96.56 149 ASP A N 1
ATOM 1155 C CA . ASP A 1 149 ? 18.266 13.633 8.641 1 96.56 149 ASP A CA 1
ATOM 1156 C C . ASP A 1 149 ? 19.156 14.695 7.984 1 96.56 149 ASP A C 1
ATOM 1158 O O . ASP A 1 149 ? 19.266 15.812 8.484 1 96.56 149 ASP A O 1
ATOM 1162 N N . GLU A 1 150 ? 19.781 14.344 6.871 1 94.62 150 GLU A N 1
ATOM 1163 C CA . GLU A 1 150 ? 20.609 15.289 6.129 1 94.62 150 GLU A CA 1
ATOM 1164 C C . GLU A 1 150 ? 19.781 16.469 5.629 1 94.62 150 GLU A C 1
ATOM 1166 O O . GLU A 1 150 ? 20.234 17.625 5.711 1 94.62 150 GLU A O 1
ATOM 1171 N N . LEU A 1 151 ? 18.641 16.188 5.113 1 96.56 151 LEU A N 1
ATOM 1172 C CA . LEU A 1 151 ? 17.766 17.234 4.586 1 96.56 151 LEU A CA 1
ATOM 1173 C C . LEU A 1 151 ? 17.312 18.172 5.691 1 96.56 151 LEU A C 1
ATOM 1175 O O . LEU A 1 151 ? 17.281 19.391 5.5 1 96.56 151 LEU A O 1
ATOM 1179 N N . LEU A 1 152 ? 16.891 17.578 6.84 1 97.31 152 LEU A N 1
ATOM 1180 C CA . LEU A 1 152 ? 16.438 18.375 7.965 1 97.31 152 LEU A CA 1
ATOM 1181 C C . LEU A 1 152 ? 17.547 19.297 8.461 1 97.31 152 LEU A C 1
ATOM 1183 O O . LEU A 1 152 ? 17.281 20.469 8.773 1 97.31 152 LEU A O 1
ATOM 1187 N N . THR A 1 153 ? 18.766 18.766 8.5 1 95.88 153 THR A N 1
ATOM 1188 C CA . THR A 1 153 ? 19.906 19.578 8.906 1 95.88 153 THR A CA 1
ATOM 1189 C C . THR A 1 153 ? 20.109 20.734 7.93 1 95.88 153 THR A C 1
ATOM 1191 O O . THR A 1 153 ? 20.266 21.891 8.352 1 95.88 153 THR A O 1
ATOM 1194 N N . HIS A 1 154 ? 20.062 20.484 6.648 1 96.19 154 HIS A N 1
ATOM 1195 C CA . HIS A 1 154 ? 20.281 21.5 5.625 1 96.19 154 HIS A CA 1
ATOM 1196 C C . HIS A 1 154 ? 19.234 22.609 5.719 1 96.19 154 HIS A C 1
ATOM 1198 O O . HIS A 1 154 ? 19.562 23.781 5.547 1 96.19 154 HIS A O 1
ATOM 1204 N N . TYR A 1 155 ? 18.078 22.297 6.016 1 97.5 155 TYR A N 1
ATOM 1205 C CA . TYR A 1 155 ? 17 23.281 6.004 1 97.5 155 TYR A CA 1
ATOM 1206 C C . TYR A 1 155 ? 16.688 23.75 7.418 1 97.5 155 TYR A C 1
ATOM 1208 O O . TYR A 1 155 ? 15.664 24.406 7.645 1 97.5 155 TYR A O 1
ATOM 1216 N N . ARG A 1 156 ? 17.484 23.344 8.375 1 97.25 156 ARG A N 1
ATOM 1217 C CA . ARG A 1 156 ? 17.375 23.766 9.773 1 97.25 156 ARG A CA 1
ATOM 1218 C C . ARG A 1 156 ? 16 23.406 10.344 1 97.25 156 ARG A C 1
ATOM 1220 O O . ARG A 1 156 ? 15.32 24.266 10.898 1 97.25 156 ARG A O 1
ATOM 1227 N N . ARG A 1 157 ? 15.641 22.203 10.18 1 98.06 157 ARG A N 1
ATOM 1228 C CA . ARG A 1 157 ? 14.43 21.609 10.75 1 98.06 157 ARG A CA 1
ATOM 1229 C C . ARG A 1 157 ? 14.781 20.469 11.688 1 98.06 157 ARG A C 1
ATOM 1231 O O . ARG A 1 157 ? 15.859 19.875 11.586 1 98.06 157 ARG A O 1
ATOM 1238 N N . GLY A 1 158 ? 13.922 20.203 12.586 1 97.94 158 GLY A N 1
ATOM 1239 C CA . GLY A 1 158 ? 14.055 19.062 13.484 1 97.94 158 GLY A CA 1
ATOM 1240 C C . GLY A 1 158 ? 12.781 18.25 13.625 1 97.94 158 GLY A C 1
ATOM 1241 O O . GLY A 1 158 ? 11.688 18.75 13.32 1 97.94 158 GLY A O 1
ATOM 1242 N N . MET A 1 159 ? 12.953 17.047 14.039 1 98.25 159 MET A N 1
ATOM 1243 C CA . MET A 1 159 ? 11.797 16.188 14.266 1 98.25 159 MET A CA 1
ATOM 1244 C C . MET A 1 159 ? 10.992 16.672 15.461 1 98.25 159 MET A C 1
ATOM 1246 O O . MET A 1 159 ? 11.562 17.078 16.469 1 98.25 159 MET A O 1
ATOM 1250 N N . ARG A 1 160 ? 9.633 16.641 15.375 1 97.5 160 ARG A N 1
ATOM 1251 C CA . ARG A 1 160 ? 8.789 16.875 16.547 1 97.5 160 ARG A CA 1
ATOM 1252 C C . ARG A 1 160 ? 8.758 15.641 17.453 1 97.5 160 ARG A C 1
ATOM 1254 O O . ARG A 1 160 ? 8.516 14.531 16.984 1 97.5 160 ARG A O 1
ATOM 1261 N N . PRO A 1 161 ? 9.102 15.867 18.75 1 95.5 161 PRO A N 1
ATOM 1262 C CA . PRO A 1 161 ? 8.953 14.727 19.656 1 95.5 161 PRO A CA 1
ATOM 1263 C C . PRO A 1 161 ? 7.523 14.195 19.703 1 95.5 161 PRO A C 1
ATOM 1265 O O . PRO A 1 161 ? 6.57 14.969 19.594 1 95.5 161 PRO A O 1
ATOM 1268 N N . PRO A 1 162 ? 7.316 12.797 19.891 1 97.12 162 PRO A N 1
ATOM 1269 C CA . PRO A 1 162 ? 8.297 11.742 20.141 1 97.12 162 PRO A CA 1
ATOM 1270 C C . PRO A 1 162 ? 8.789 11.062 18.875 1 97.12 162 PRO A C 1
ATOM 1272 O O . PRO A 1 162 ? 9.43 10.008 18.938 1 97.12 162 PRO A O 1
ATOM 1275 N N . TYR A 1 163 ? 8.547 11.625 17.703 1 97.62 163 TYR A N 1
ATOM 1276 C CA . TYR A 1 163 ? 8.781 10.938 16.438 1 97.62 163 TYR A CA 1
ATOM 1277 C C . TYR A 1 163 ? 10.227 11.094 15.992 1 97.62 163 TYR A C 1
ATOM 1279 O O . TYR A 1 163 ? 10.891 12.078 16.344 1 97.62 163 TYR A O 1
ATOM 1287 N N . GLY A 1 164 ? 10.703 10.148 15.297 1 97.62 164 GLY A N 1
ATOM 1288 C CA . GLY A 1 164 ? 12 10.227 14.641 1 97.62 164 GLY A CA 1
ATOM 1289 C C . GLY A 1 164 ? 11.914 10.102 13.133 1 97.62 164 GLY A C 1
ATOM 1290 O O . GLY A 1 164 ? 10.828 9.93 12.578 1 97.62 164 GLY A O 1
ATOM 1291 N N . ALA A 1 165 ? 13.086 10.242 12.484 1 98.25 165 ALA A N 1
ATOM 1292 C CA . ALA A 1 165 ? 13.141 10.156 11.023 1 98.25 165 ALA A CA 1
ATOM 1293 C C . ALA A 1 165 ? 12.602 8.812 10.539 1 98.25 165 ALA A C 1
ATOM 1295 O O . ALA A 1 165 ? 11.977 8.734 9.484 1 98.25 165 ALA A O 1
ATOM 1296 N N . VAL A 1 166 ? 12.82 7.781 11.312 1 98.06 166 VAL A N 1
ATOM 1297 C CA . VAL A 1 166 ? 12.359 6.441 10.961 1 98.06 166 VAL A CA 1
ATOM 1298 C C . VAL A 1 166 ? 10.836 6.426 10.859 1 98.06 166 VAL A C 1
ATOM 1300 O O . VAL A 1 166 ? 10.273 5.805 9.953 1 98.06 166 VAL A O 1
ATOM 1303 N N . ASP A 1 167 ? 10.148 7.078 11.766 1 98.38 167 ASP A N 1
ATOM 1304 C CA . ASP A 1 167 ? 8.688 7.129 11.758 1 98.38 167 ASP A CA 1
ATOM 1305 C C . ASP A 1 167 ? 8.164 7.852 10.516 1 98.38 167 ASP A C 1
ATOM 1307 O O . ASP A 1 167 ? 7.25 7.371 9.844 1 98.38 167 ASP A O 1
ATOM 1311 N N . LEU A 1 168 ? 8.789 9.016 10.242 1 98.75 168 LEU A N 1
ATOM 1312 C CA . LEU A 1 168 ? 8.406 9.797 9.07 1 98.75 168 LEU A CA 1
ATOM 1313 C C . LEU A 1 168 ? 8.617 8.992 7.793 1 98.75 168 LEU A C 1
ATOM 1315 O O . LEU A 1 168 ? 7.73 8.914 6.941 1 98.75 168 LEU A O 1
ATOM 1319 N N . VAL A 1 169 ? 9.758 8.32 7.652 1 98 169 VAL A N 1
ATOM 1320 C CA . VAL A 1 169 ? 10.117 7.555 6.461 1 98 169 VAL A CA 1
ATOM 1321 C C . VAL A 1 169 ? 9.195 6.344 6.336 1 98 169 VAL A C 1
ATOM 1323 O O . VAL A 1 169 ? 8.789 5.973 5.23 1 98 169 VAL A O 1
ATOM 1326 N N . THR A 1 170 ? 8.867 5.711 7.477 1 98.31 170 THR A N 1
ATOM 1327 C CA . THR A 1 170 ? 7.941 4.582 7.465 1 98.31 170 THR A CA 1
ATOM 1328 C C . THR A 1 170 ? 6.57 5.016 6.953 1 98.31 170 THR A C 1
ATOM 1330 O O . THR A 1 170 ? 5.965 4.328 6.129 1 98.31 170 THR A O 1
ATOM 1333 N N . ALA A 1 171 ? 6.082 6.176 7.391 1 98.69 171 ALA A N 1
ATOM 1334 C CA . ALA A 1 171 ? 4.789 6.688 6.945 1 98.69 171 ALA A CA 1
ATOM 1335 C C . ALA A 1 171 ? 4.812 7.012 5.453 1 98.69 171 ALA A C 1
ATOM 1337 O O . ALA A 1 171 ? 3.896 6.645 4.715 1 98.69 171 ALA A O 1
ATOM 1338 N N . ILE A 1 172 ? 5.855 7.711 4.984 1 98.38 172 ILE A N 1
ATOM 1339 C CA . ILE A 1 172 ? 5.98 8.07 3.574 1 98.38 172 ILE A CA 1
ATOM 1340 C C . ILE A 1 172 ? 6.105 6.805 2.729 1 98.38 172 ILE A C 1
ATOM 1342 O O . ILE A 1 172 ? 5.539 6.719 1.637 1 98.38 172 ILE A O 1
ATOM 1346 N N . GLY A 1 173 ? 6.863 5.844 3.25 1 96.5 173 GLY A N 1
ATOM 1347 C CA . GLY A 1 173 ? 6.996 4.57 2.559 1 96.5 173 GLY A CA 1
ATOM 1348 C C . GLY A 1 173 ? 5.68 3.836 2.4 1 96.5 173 GLY A C 1
ATOM 1349 O O . GLY A 1 173 ? 5.379 3.312 1.326 1 96.5 173 GLY A O 1
ATOM 1350 N N . ALA A 1 174 ? 4.914 3.771 3.502 1 97.69 174 ALA A N 1
ATOM 1351 C CA . ALA A 1 174 ? 3.6 3.143 3.428 1 97.69 174 ALA A CA 1
ATOM 1352 C C . ALA A 1 174 ? 2.711 3.85 2.406 1 97.69 174 ALA A C 1
ATOM 1354 O O . ALA A 1 174 ? 2.006 3.197 1.633 1 97.69 174 ALA A O 1
ATOM 1355 N N . LEU A 1 175 ? 2.732 5.145 2.434 1 98.38 175 LEU A N 1
ATOM 1356 C CA . LEU A 1 175 ? 1.986 5.945 1.468 1 98.38 175 LEU A CA 1
ATOM 1357 C C . LEU A 1 175 ? 2.404 5.605 0.041 1 98.38 175 LEU A C 1
ATOM 1359 O O . LEU A 1 175 ? 1.552 5.398 -0.827 1 98.38 175 LEU A O 1
ATOM 1363 N N . SER A 1 176 ? 3.678 5.535 -0.208 1 96.31 176 SER A N 1
ATOM 1364 C CA . SER A 1 176 ? 4.211 5.195 -1.522 1 96.31 176 SER A CA 1
ATOM 1365 C C . SER A 1 176 ? 3.768 3.803 -1.955 1 96.31 176 SER A C 1
ATOM 1367 O O . SER A 1 176 ? 3.381 3.598 -3.107 1 96.31 176 SER A O 1
ATOM 1369 N N . GLU A 1 177 ? 3.83 2.863 -1.048 1 95.94 177 GLU A N 1
ATOM 1370 C CA . GLU A 1 177 ? 3.424 1.495 -1.356 1 95.94 177 GLU A CA 1
ATOM 1371 C C . GLU A 1 177 ? 1.933 1.421 -1.673 1 95.94 177 GLU A C 1
ATOM 1373 O O . GLU A 1 177 ? 1.519 0.682 -2.568 1 95.94 177 GLU A O 1
ATOM 1378 N N . GLY A 1 178 ? 1.141 2.148 -0.933 1 97.12 178 GLY A N 1
ATOM 1379 C CA . GLY A 1 178 ? -0.276 2.199 -1.258 1 97.12 178 GLY A CA 1
ATOM 1380 C C . GLY A 1 178 ? -0.55 2.725 -2.654 1 97.12 178 GLY A C 1
ATOM 1381 O O . GLY A 1 178 ? -1.324 2.131 -3.406 1 97.12 178 GLY A O 1
ATOM 1382 N N . PHE A 1 179 ? 0.089 3.818 -3.023 1 97 179 PHE A N 1
ATOM 1383 C CA . PHE A 1 179 ? -0.065 4.348 -4.375 1 97 179 PHE A CA 1
ATOM 1384 C C . PHE A 1 179 ? 0.521 3.389 -5.402 1 97 179 PHE A C 1
ATOM 1386 O O . PHE A 1 179 ? 0.091 3.369 -6.559 1 97 179 PHE A O 1
ATOM 1393 N N . GLY A 1 180 ? 1.52 2.59 -5 1 94.56 180 GLY A N 1
ATOM 1394 C CA . GLY A 1 180 ? 1.99 1.508 -5.852 1 94.56 180 GLY A CA 1
ATOM 1395 C C . GLY A 1 180 ? 0.916 0.485 -6.164 1 94.56 180 GLY A C 1
ATOM 1396 O O . GLY A 1 180 ? 0.784 0.045 -7.305 1 94.56 180 GLY A O 1
ATOM 1397 N N . VAL A 1 181 ? 0.187 0.119 -5.168 1 94.38 181 VAL A N 1
ATOM 1398 C CA . VAL A 1 181 ? -0.918 -0.812 -5.367 1 94.38 181 VAL A CA 1
ATOM 1399 C C . VAL A 1 181 ? -1.952 -0.194 -6.305 1 94.38 181 VAL A C 1
ATOM 1401 O O . VAL A 1 181 ? -2.496 -0.876 -7.176 1 94.38 181 VAL A O 1
ATOM 1404 N N . HIS A 1 182 ? -2.242 1.136 -6.164 1 95.31 182 HIS A N 1
ATOM 1405 C CA . HIS A 1 182 ? -3.135 1.822 -7.094 1 95.31 182 HIS A CA 1
ATOM 1406 C C . HIS A 1 182 ? -2.619 1.729 -8.523 1 95.31 182 HIS A C 1
ATOM 1408 O O . HIS A 1 182 ? -3.379 1.415 -9.445 1 95.31 182 HIS A O 1
ATOM 1414 N N . ALA A 1 183 ? -1.349 1.93 -8.656 1 92.69 183 ALA A N 1
ATOM 1415 C CA . ALA A 1 183 ? -0.741 1.874 -9.977 1 92.69 183 ALA A CA 1
ATOM 1416 C C . ALA A 1 183 ? -0.86 0.476 -10.578 1 92.69 183 ALA A C 1
ATOM 1418 O O . ALA A 1 183 ? -1.187 0.326 -11.758 1 92.69 183 ALA A O 1
ATOM 1419 N N . LEU A 1 184 ? -0.61 -0.541 -9.75 1 89.56 184 LEU A N 1
ATOM 1420 C CA . LEU A 1 184 ? -0.728 -1.929 -10.18 1 89.56 184 LEU A CA 1
ATOM 1421 C C . LEU A 1 184 ? -2.148 -2.236 -10.641 1 89.56 184 LEU A C 1
ATOM 1423 O O . LEU A 1 184 ? -2.355 -3.09 -11.508 1 89.56 184 LEU A O 1
ATOM 1427 N N . SER A 1 185 ? -3.074 -1.484 -10.117 1 89 185 SER A N 1
ATOM 1428 C CA . SER A 1 185 ? -4.484 -1.736 -10.398 1 89 185 SER A CA 1
ATOM 1429 C C . SER A 1 185 ? -4.988 -0.855 -11.539 1 89 185 SER A C 1
ATOM 1431 O O . SER A 1 185 ? -6.172 -0.883 -11.875 1 89 185 SER A O 1
ATOM 1433 N N . GLY A 1 186 ? -4.125 -0.024 -12.047 1 88 186 GLY A N 1
ATOM 1434 C CA . GLY A 1 186 ? -4.488 0.823 -13.172 1 88 186 GLY A CA 1
ATOM 1435 C C . GLY A 1 186 ? -5.191 2.102 -12.75 1 88 186 GLY A C 1
ATOM 1436 O O . GLY A 1 186 ? -5.902 2.713 -13.555 1 88 186 GLY A O 1
ATOM 1437 N N . ILE A 1 187 ? -5.082 2.428 -11.531 1 92.81 187 ILE A N 1
ATOM 1438 C CA . ILE A 1 187 ? -5.668 3.668 -11.031 1 92.81 187 ILE A CA 1
ATOM 1439 C C . ILE A 1 187 ? -4.699 4.824 -11.258 1 92.81 187 ILE A C 1
ATOM 1441 O O . ILE A 1 187 ? -3.549 4.773 -10.82 1 92.81 187 ILE A O 1
ATOM 1445 N N . ASP A 1 188 ? -5.117 5.844 -11.922 1 92.81 188 ASP A N 1
ATOM 1446 C CA . ASP A 1 188 ? -4.277 7 -12.219 1 92.81 188 ASP A CA 1
ATOM 1447 C C . ASP A 1 188 ? -3.941 7.777 -10.953 1 92.81 188 ASP A C 1
ATOM 1449 O O . ASP A 1 188 ? -4.754 7.848 -10.023 1 92.81 188 ASP A O 1
ATOM 1453 N N . HIS A 1 189 ? -2.816 8.352 -10.953 1 96.75 189 HIS A N 1
ATOM 1454 C CA . HIS A 1 189 ? -2.396 9.156 -9.812 1 96.75 189 HIS A CA 1
ATOM 1455 C C . HIS A 1 189 ? -2.877 10.594 -9.938 1 96.75 189 HIS A C 1
ATOM 1457 O O . HIS A 1 189 ? -2.623 11.25 -10.953 1 96.75 189 HIS A O 1
ATOM 1463 N N . PRO A 1 190 ? -3.543 11.188 -8.914 1 97.06 190 PRO A N 1
ATOM 1464 C CA . PRO A 1 190 ? -4.062 12.555 -9.016 1 97.06 190 PRO A CA 1
ATOM 1465 C C . PRO A 1 190 ? -2.955 13.609 -9.047 1 97.06 190 PRO A C 1
ATOM 1467 O O . PRO A 1 190 ? -1.929 13.453 -8.383 1 97.06 190 PRO A O 1
ATOM 1470 N N . ARG A 1 191 ? -3.18 14.68 -9.789 1 97.12 191 ARG A N 1
ATOM 1471 C CA . ARG A 1 191 ? -2.266 15.812 -9.898 1 97.12 191 ARG A CA 1
ATOM 1472 C C . ARG A 1 191 ? -3.01 17.141 -9.75 1 97.12 191 ARG A C 1
ATOM 1474 O O . ARG A 1 191 ? -4.203 17.219 -10.055 1 97.12 191 ARG A O 1
ATOM 1481 N N . TYR A 1 192 ? -2.287 18.141 -9.242 1 96.19 192 TYR A N 1
ATOM 1482 C CA . TYR A 1 192 ? -2.855 19.453 -8.961 1 96.19 192 TYR A CA 1
ATOM 1483 C C . TYR A 1 192 ? -1.915 20.562 -9.406 1 96.19 192 TYR A C 1
ATOM 1485 O O . TYR A 1 192 ? -0.695 20.438 -9.266 1 96.19 192 TYR A O 1
ATOM 1493 N N . ALA A 1 193 ? -2.506 21.578 -9.914 1 95.19 193 ALA A N 1
ATOM 1494 C CA . ALA A 1 193 ? -1.759 22.812 -10.125 1 95.19 193 ALA A CA 1
ATOM 1495 C C . ALA A 1 193 ? -1.88 23.734 -8.922 1 95.19 193 ALA A C 1
ATOM 1497 O O . ALA A 1 193 ? -2.963 24.25 -8.633 1 95.19 193 ALA A O 1
ATOM 1498 N N . VAL A 1 194 ? -0.819 23.875 -8.164 1 92.56 194 VAL A N 1
ATOM 1499 C CA . VAL A 1 194 ? -0.786 24.766 -7.004 1 92.56 194 VAL A CA 1
ATOM 1500 C C . VAL A 1 194 ? 0.353 25.766 -7.156 1 92.56 194 VAL A C 1
ATOM 1502 O O . VAL A 1 194 ? 1.519 25.391 -7.273 1 92.56 194 VAL A O 1
ATOM 1505 N N . ASP A 1 195 ? 0.039 27.094 -7.086 1 89.88 195 ASP A N 1
ATOM 1506 C CA . ASP A 1 195 ? 1.001 28.188 -7.191 1 89.88 195 ASP A CA 1
ATOM 1507 C C . ASP A 1 195 ? 1.932 27.984 -8.383 1 89.88 195 ASP A C 1
ATOM 1509 O O . ASP A 1 195 ? 3.152 28.109 -8.258 1 89.88 195 ASP A O 1
ATOM 1513 N N . GLY A 1 196 ? 1.413 27.516 -9.5 1 92.25 196 GLY A N 1
ATOM 1514 C CA . GLY A 1 196 ? 2.135 27.391 -10.758 1 92.25 196 GLY A CA 1
ATOM 1515 C C . GLY A 1 196 ? 2.969 26.141 -10.852 1 92.25 196 GLY A C 1
ATOM 1516 O O . GLY A 1 196 ? 3.738 25.953 -11.805 1 92.25 196 GLY A O 1
ATOM 1517 N N . ARG A 1 197 ? 2.877 25.312 -9.859 1 94.94 197 ARG A N 1
ATOM 1518 C CA . ARG A 1 197 ? 3.611 24.047 -9.859 1 94.94 197 ARG A CA 1
ATOM 1519 C C . ARG A 1 197 ? 2.66 22.859 -9.906 1 94.94 197 ARG A C 1
ATOM 1521 O O . ARG A 1 197 ? 1.554 22.922 -9.367 1 94.94 197 ARG A O 1
ATOM 1528 N N . GLN A 1 198 ? 3.133 21.812 -10.578 1 96.25 198 GLN A N 1
ATOM 1529 C CA . GLN A 1 198 ? 2.35 20.578 -10.625 1 96.25 198 GLN A CA 1
ATOM 1530 C C . GLN A 1 198 ? 2.703 19.656 -9.461 1 96.25 198 GLN A C 1
ATOM 1532 O O . GLN A 1 198 ? 3.861 19.266 -9.305 1 96.25 198 GLN A O 1
ATOM 1537 N N . TRP A 1 199 ? 1.734 19.406 -8.672 1 97.44 199 TRP A N 1
ATOM 1538 C CA . TRP A 1 199 ? 1.904 18.516 -7.523 1 97.44 199 TRP A CA 1
ATOM 1539 C C . TRP A 1 199 ? 1.189 17.203 -7.754 1 97.44 199 TRP A C 1
ATOM 1541 O O . TRP A 1 199 ? 0.151 17.156 -8.414 1 97.44 199 TRP A O 1
ATOM 1551 N N . THR A 1 200 ? 1.793 16.172 -7.301 1 97.81 200 THR A N 1
ATOM 1552 C CA . THR A 1 200 ? 1.094 14.898 -7.176 1 97.81 200 THR A CA 1
ATOM 1553 C C . THR A 1 200 ? 0.429 14.773 -5.809 1 97.81 200 THR A C 1
ATOM 1555 O O . THR A 1 200 ? 0.842 15.43 -4.852 1 97.81 200 THR A O 1
ATOM 1558 N N . LEU A 1 201 ? -0.616 13.977 -5.73 1 98.5 201 LEU A N 1
ATOM 1559 C CA . LEU A 1 201 ? -1.21 13.734 -4.418 1 98.5 201 LEU A CA 1
ATOM 1560 C C . LEU A 1 201 ? -0.187 13.133 -3.461 1 98.5 201 LEU A C 1
ATOM 1562 O O . LEU A 1 201 ? -0.174 13.461 -2.271 1 98.5 201 LEU A O 1
ATOM 1566 N N . PHE A 1 202 ? 0.659 12.266 -3.951 1 98.38 202 PHE A N 1
ATOM 1567 C CA . PHE A 1 202 ? 1.737 11.742 -3.121 1 98.38 202 PHE A CA 1
ATOM 1568 C C . PHE A 1 202 ? 2.623 12.875 -2.607 1 98.38 202 PHE A C 1
ATOM 1570 O O . PHE A 1 202 ? 2.992 12.891 -1.433 1 98.38 202 PHE A O 1
ATOM 1577 N N . GLY A 1 203 ? 2.967 13.75 -3.5 1 98.31 203 GLY A N 1
ATOM 1578 C CA . GLY A 1 203 ? 3.807 14.875 -3.113 1 98.31 203 GLY A CA 1
ATOM 1579 C C . GLY A 1 203 ? 3.176 15.758 -2.053 1 98.31 203 GLY A C 1
ATOM 1580 O O . GLY A 1 203 ? 3.832 16.125 -1.077 1 98.31 203 GLY A O 1
ATOM 1581 N N . VAL A 1 204 ? 1.91 16.156 -2.236 1 98.5 204 VAL A N 1
ATOM 1582 C CA . VAL A 1 204 ? 1.195 16.969 -1.27 1 98.5 204 VAL A CA 1
ATOM 1583 C C . VAL A 1 204 ? 1.106 16.25 0.068 1 98.5 204 VAL A C 1
ATOM 1585 O O . VAL A 1 204 ? 1.323 16.844 1.125 1 98.5 204 VAL A O 1
ATOM 1588 N N . SER A 1 205 ? 0.815 14.93 0.009 1 98.88 205 SER A N 1
ATOM 1589 C CA . SER A 1 205 ? 0.691 14.125 1.221 1 98.88 205 SER A CA 1
ATOM 1590 C C . SER A 1 205 ? 2.033 13.984 1.932 1 98.88 205 SER A C 1
ATOM 1592 O O . SER A 1 205 ? 2.094 14.008 3.162 1 98.88 205 SER A O 1
ATOM 1594 N N . THR A 1 206 ? 3.08 13.812 1.156 1 98.69 206 THR A N 1
ATOM 1595 C CA . THR A 1 206 ? 4.422 13.758 1.726 1 98.69 206 THR A CA 1
ATOM 1596 C C . THR A 1 206 ? 4.762 15.062 2.439 1 98.69 206 THR A C 1
ATOM 1598 O O . THR A 1 206 ? 5.297 15.047 3.551 1 98.69 206 THR A O 1
ATOM 1601 N N . LEU A 1 207 ? 4.449 16.188 1.808 1 98.5 207 LEU A N 1
ATOM 1602 C CA . LEU A 1 207 ? 4.676 17.469 2.447 1 98.5 207 LEU A CA 1
ATOM 1603 C C . LEU A 1 207 ? 3.877 17.594 3.74 1 98.5 207 LEU A C 1
ATOM 1605 O O . LEU A 1 207 ? 4.387 18.078 4.75 1 98.5 207 LEU A O 1
ATOM 1609 N N . ALA A 1 208 ? 2.602 17.125 3.699 1 98.81 208 ALA A N 1
ATOM 1610 C CA . ALA A 1 208 ? 1.755 17.141 4.891 1 98.81 208 ALA A CA 1
ATOM 1611 C C . ALA A 1 208 ? 2.412 16.391 6.039 1 98.81 208 ALA A C 1
ATOM 1613 O O . ALA A 1 208 ? 2.441 16.875 7.176 1 98.81 208 ALA A O 1
ATOM 1614 N N . LEU A 1 209 ? 2.938 15.211 5.738 1 98.88 209 LEU A N 1
ATOM 1615 C CA . LEU A 1 209 ? 3.615 14.406 6.746 1 98.88 209 LEU A CA 1
ATOM 1616 C C . LEU A 1 209 ? 4.863 15.117 7.262 1 98.88 209 LEU A C 1
ATOM 1618 O O . LEU A 1 209 ? 5.094 15.18 8.469 1 98.88 209 LEU A O 1
ATOM 1622 N N . CYS A 1 210 ? 5.656 15.68 6.359 1 98.75 210 CYS A N 1
ATOM 1623 C CA . CYS A 1 210 ? 6.867 16.391 6.754 1 98.75 210 CYS A CA 1
ATOM 1624 C C . CYS A 1 210 ? 6.539 17.547 7.684 1 98.75 210 CYS A C 1
ATOM 1626 O O . CYS A 1 210 ? 7.195 17.734 8.711 1 98.75 210 CYS A O 1
ATOM 1628 N N . GLU A 1 211 ? 5.531 18.328 7.316 1 98.25 211 GLU A N 1
ATOM 1629 C CA . GLU A 1 211 ? 5.172 19.5 8.102 1 98.25 211 GLU A CA 1
ATOM 1630 C C . GLU A 1 211 ? 4.652 19.109 9.477 1 98.25 211 GLU A C 1
ATOM 1632 O O . GLU A 1 211 ? 4.812 19.859 10.445 1 98.25 211 GLU A O 1
ATOM 1637 N N . TYR A 1 212 ? 4.008 17.922 9.547 1 98.38 212 TYR A N 1
ATOM 1638 C CA . TYR A 1 212 ? 3.479 17.484 10.828 1 98.38 212 TYR A CA 1
ATOM 1639 C C . TYR A 1 212 ? 4.582 16.906 11.711 1 98.38 212 TYR A C 1
ATOM 1641 O O . TYR A 1 212 ? 4.648 17.188 12.906 1 98.38 212 TYR A O 1
ATOM 1649 N N . PHE A 1 213 ? 5.5 16.141 11.172 1 98.62 213 PHE A N 1
ATOM 1650 C CA . PHE A 1 213 ? 6.48 15.375 11.93 1 98.62 213 PHE A CA 1
ATOM 1651 C C . PHE A 1 213 ? 7.719 16.219 12.211 1 98.62 213 PHE A C 1
ATOM 1653 O O . PHE A 1 213 ? 8.547 15.859 13.055 1 98.62 213 PHE A O 1
ATOM 1660 N N . THR A 1 214 ? 7.902 17.359 11.484 1 98.56 214 THR A N 1
ATOM 1661 C CA . THR A 1 214 ? 9.086 18.188 11.664 1 98.56 214 THR A CA 1
ATOM 1662 C C . THR A 1 214 ? 8.688 19.641 11.922 1 98.56 214 THR A C 1
ATOM 1664 O O . THR A 1 214 ? 7.535 20.031 11.711 1 98.56 214 THR A O 1
ATOM 1667 N N . GLU A 1 215 ? 9.586 20.406 12.391 1 97.62 215 GLU A N 1
ATOM 1668 C CA . GLU A 1 215 ? 9.383 21.828 12.648 1 97.62 215 GLU A CA 1
ATOM 1669 C C . GLU A 1 215 ? 10.68 22.609 12.445 1 97.62 215 GLU A C 1
ATOM 1671 O O . GLU A 1 215 ? 11.773 22.062 12.609 1 97.62 215 GLU A O 1
ATOM 1676 N N . PRO A 1 216 ? 10.516 23.859 12.008 1 96.19 216 PRO A N 1
ATOM 1677 C CA . PRO A 1 216 ? 11.727 24.688 11.922 1 96.19 216 PRO A CA 1
ATOM 1678 C C . PRO A 1 216 ? 12.422 24.859 13.266 1 96.19 216 PRO A C 1
ATOM 1680 O O . PRO A 1 216 ? 11.758 24.969 14.297 1 96.19 216 PRO A O 1
ATOM 1683 N N . LEU A 1 217 ? 13.617 24.734 13.273 1 93.31 217 LEU A N 1
ATOM 1684 C CA . LEU A 1 217 ? 14.383 24.984 14.492 1 93.31 217 LEU A CA 1
ATOM 1685 C C . LEU A 1 217 ? 14.539 26.469 14.75 1 93.31 217 LEU A C 1
ATOM 1687 O O . LEU A 1 217 ? 14.602 27.266 13.805 1 93.31 217 LEU A O 1
ATOM 1691 N N . GLU A 1 218 ? 14.227 26.938 16.094 1 77.88 218 GLU A N 1
ATOM 1692 C CA . GLU A 1 218 ? 14.336 28.328 16.531 1 77.88 218 GLU A CA 1
ATOM 1693 C C . GLU A 1 218 ? 15.578 29 15.953 1 77.88 218 GLU A C 1
ATOM 1695 O O . GLU A 1 218 ? 16.641 28.375 15.859 1 77.88 218 GLU A O 1
ATOM 1700 N N . GLY A 1 219 ? 15.477 30.375 15.594 1 65.75 219 GLY A N 1
ATOM 1701 C CA . GLY A 1 219 ? 16.5 31.203 14.984 1 65.75 219 GLY A CA 1
ATOM 1702 C C . GLY A 1 219 ? 16.625 31 13.484 1 65.75 219 GLY A C 1
ATOM 1703 O O . GLY A 1 219 ? 17.453 31.625 12.836 1 65.75 219 GLY A O 1
ATOM 1704 N N . ALA A 1 220 ? 15.969 30.078 12.969 1 58.84 220 ALA A N 1
ATOM 1705 C CA . ALA A 1 220 ? 15.938 29.875 11.523 1 58.84 220 ALA A CA 1
ATOM 1706 C C . ALA A 1 220 ? 15.055 30.922 10.844 1 58.84 220 ALA A C 1
ATOM 1708 O O . ALA A 1 220 ? 13.859 31.016 11.133 1 58.84 220 ALA A O 1
ATOM 1709 N N . GLU A 1 221 ? 15.422 32.125 10.703 1 48.91 221 GLU A N 1
ATOM 1710 C CA . GLU A 1 221 ? 14.711 33.156 9.961 1 48.91 221 GLU A CA 1
ATOM 1711 C C . GLU A 1 221 ? 14.086 32.594 8.688 1 48.91 221 GLU A C 1
ATOM 1713 O O . GLU A 1 221 ? 14.641 31.672 8.078 1 48.91 221 GLU A O 1
ATOM 1718 N N . SER A 1 222 ? 12.711 32.719 8.695 1 43.94 222 SER A N 1
ATOM 1719 C CA . SER A 1 222 ? 11.984 32.312 7.5 1 43.94 222 SER A CA 1
ATOM 1720 C C . SER A 1 222 ? 12.75 32.688 6.234 1 43.94 222 SER A C 1
ATOM 1722 O O . SER A 1 222 ? 12.953 33.844 5.945 1 43.94 222 SER A O 1
ATOM 1724 N N . ALA A 1 223 ? 13.711 32.188 5.781 1 42.97 223 ALA A N 1
ATOM 1725 C CA . ALA A 1 223 ? 14.234 32.594 4.484 1 42.97 223 ALA A CA 1
ATOM 1726 C C . ALA A 1 223 ? 13.102 32.906 3.514 1 42.97 223 ALA A C 1
ATOM 1728 O O . ALA A 1 223 ? 13.242 33.781 2.654 1 42.97 223 ALA A O 1
ATOM 1729 N N . GLY A 1 224 ? 12.219 32 3.182 1 34.09 224 GLY A N 1
ATOM 1730 C CA . GLY A 1 224 ? 11.523 32.156 1.91 1 34.09 224 GLY A CA 1
ATOM 1731 C C . GLY A 1 224 ? 10.281 33 2 1 34.09 224 GLY A C 1
ATOM 1732 O O . GLY A 1 224 ? 9.461 33.031 1.079 1 34.09 224 GLY A O 1
ATOM 1733 N N . ALA A 1 225 ? 9.57 33.344 3.15 1 34.78 225 ALA A N 1
ATOM 1734 C CA . ALA A 1 225 ? 8.391 34.156 2.85 1 34.78 225 ALA A CA 1
ATOM 1735 C C . ALA A 1 225 ? 8.789 35.531 2.342 1 34.78 225 ALA A C 1
ATOM 1737 O O . ALA A 1 225 ? 7.93 36.375 2.088 1 34.78 225 ALA A O 1
ATOM 1738 N N . ASP A 1 226 ? 10.031 35.906 2.199 1 25.89 226 ASP A N 1
ATOM 1739 C CA . ASP A 1 226 ? 10.164 37.188 1.509 1 25.89 226 ASP A CA 1
ATOM 1740 C C . ASP A 1 226 ? 10.164 37 -0.006 1 25.89 226 ASP A C 1
ATOM 1742 O O . ASP A 1 226 ? 10.75 36.062 -0.52 1 25.89 226 ASP A O 1
ATOM 1746 N N . MET B 1 1 ? -43.719 -14.047 -2.459 1 30.27 1 MET B N 1
ATOM 1747 C CA . MET B 1 1 ? -42.531 -13.547 -1.754 1 30.27 1 MET B CA 1
ATOM 1748 C C . MET B 1 1 ? -41.25 -14.117 -2.357 1 30.27 1 MET B C 1
ATOM 1750 O O . MET B 1 1 ? -40.938 -15.281 -2.135 1 30.27 1 MET B O 1
ATOM 1754 N N . ALA B 1 2 ? -40.969 -13.961 -3.633 1 43.75 2 ALA B N 1
ATOM 1755 C CA . ALA B 1 2 ? -40 -14.703 -4.441 1 43.75 2 ALA B CA 1
ATOM 1756 C C . ALA B 1 2 ? -38.688 -14.891 -3.695 1 43.75 2 ALA B C 1
ATOM 1758 O O . ALA B 1 2 ? -38.094 -13.914 -3.219 1 43.75 2 ALA B O 1
ATOM 1759 N N . THR B 1 3 ? -38.344 -15.812 -2.867 1 44.31 3 THR B N 1
ATOM 1760 C CA . THR B 1 3 ? -37.281 -16.125 -1.939 1 44.31 3 THR B CA 1
ATOM 1761 C C . THR B 1 3 ? -35.906 -15.891 -2.592 1 44.31 3 THR B C 1
ATOM 1763 O O . THR B 1 3 ? -35.656 -16.406 -3.674 1 44.31 3 THR B O 1
ATOM 1766 N N . ASN B 1 4 ? -35.375 -14.625 -2.625 1 52.59 4 ASN B N 1
ATOM 1767 C CA . ASN B 1 4 ? -34.188 -14.062 -3.271 1 52.59 4 ASN B CA 1
ATOM 1768 C C . ASN B 1 4 ? -33 -15.008 -3.184 1 52.59 4 ASN B C 1
ATOM 1770 O O . ASN B 1 4 ? -32.125 -14.828 -2.336 1 52.59 4 ASN B O 1
ATOM 1774 N N . GLU B 1 5 ? -33.25 -16.281 -3.508 1 64.94 5 GLU B N 1
ATOM 1775 C CA . GLU B 1 5 ? -32.312 -17.391 -3.379 1 64.94 5 GLU B CA 1
ATOM 1776 C C . GLU B 1 5 ? -31.031 -17.156 -4.191 1 64.94 5 GLU B C 1
ATOM 1778 O O . GLU B 1 5 ? -31.094 -16.734 -5.348 1 64.94 5 GLU B O 1
ATOM 1783 N N . LYS B 1 6 ? -30.016 -17.156 -3.611 1 79 6 LYS B N 1
ATOM 1784 C CA . LYS B 1 6 ? -28.719 -17.047 -4.289 1 79 6 LYS B CA 1
ATOM 1785 C C . LYS B 1 6 ? -28.609 -18.062 -5.418 1 79 6 LYS B C 1
ATOM 1787 O O . LYS B 1 6 ? -29.031 -19.219 -5.27 1 79 6 LYS B O 1
ATOM 1792 N N . SER B 1 7 ? -28.297 -17.578 -6.547 1 92.69 7 SER B N 1
ATOM 1793 C CA . SER B 1 7 ? -28.047 -18.469 -7.672 1 92.69 7 SER B CA 1
ATOM 1794 C C . SER B 1 7 ? -26.984 -19.516 -7.324 1 92.69 7 SER B C 1
ATOM 1796 O O . SER B 1 7 ? -26.25 -19.359 -6.34 1 92.69 7 SER B O 1
ATOM 1798 N N . SER B 1 8 ? -27.016 -20.625 -7.996 1 94.94 8 SER B N 1
ATOM 1799 C CA . SER B 1 8 ? -25.969 -21.641 -7.852 1 94.94 8 SER B CA 1
ATOM 1800 C C . SER B 1 8 ? -24.578 -21.031 -7.98 1 94.94 8 SER B C 1
ATOM 1802 O O . SER B 1 8 ? -23.672 -21.375 -7.227 1 94.94 8 SER B O 1
ATOM 1804 N N . ARG B 1 9 ? -24.516 -20.125 -8.852 1 95.88 9 ARG B N 1
ATOM 1805 C CA . ARG B 1 9 ? -23.25 -19.438 -9.07 1 95.88 9 ARG B CA 1
ATOM 1806 C C . ARG B 1 9 ? -22.797 -18.719 -7.805 1 95.88 9 ARG B C 1
ATOM 1808 O O . ARG B 1 9 ? -21.641 -18.859 -7.383 1 95.88 9 ARG B O 1
ATOM 1815 N N . GLN B 1 10 ? -23.656 -17.984 -7.223 1 95.19 10 GLN B N 1
ATOM 1816 C CA . GLN B 1 10 ? -23.344 -17.203 -6.027 1 95.19 10 GLN B CA 1
ATOM 1817 C C . GLN B 1 10 ? -23 -18.125 -4.859 1 95.19 10 GLN B C 1
ATOM 1819 O O . GLN B 1 10 ? -22.062 -17.844 -4.098 1 95.19 10 GLN B O 1
ATOM 1824 N N . ARG B 1 11 ? -23.703 -19.188 -4.766 1 96.38 11 ARG B N 1
ATOM 1825 C CA . ARG B 1 11 ? -23.469 -20.109 -3.666 1 96.38 11 ARG B CA 1
ATOM 1826 C C . ARG B 1 11 ? -22.094 -20.766 -3.779 1 96.38 11 ARG B C 1
ATOM 1828 O O . ARG B 1 11 ? -21.391 -20.906 -2.783 1 96.38 11 ARG B O 1
ATOM 1835 N N . ILE B 1 12 ? -21.75 -21.156 -4.934 1 97.06 12 ILE B N 1
ATOM 1836 C CA . ILE B 1 12 ? -20.453 -21.797 -5.137 1 97.06 12 ILE B CA 1
ATOM 1837 C C . ILE B 1 12 ? -19.328 -20.797 -4.879 1 97.06 12 ILE B C 1
ATOM 1839 O O . ILE B 1 12 ? -18.328 -21.125 -4.238 1 97.06 12 ILE B O 1
ATOM 1843 N N . LEU B 1 13 ? -19.5 -19.594 -5.324 1 95.56 13 LEU B N 1
ATOM 1844 C CA . LEU B 1 13 ? -18.5 -18.547 -5.105 1 95.56 13 LEU B CA 1
ATOM 1845 C C . LEU B 1 13 ? -18.328 -18.266 -3.617 1 95.56 13 LEU B C 1
ATOM 1847 O O . LEU B 1 13 ? -17.203 -18.062 -3.145 1 95.56 13 LEU B O 1
ATOM 1851 N N . GLU B 1 14 ? -19.422 -18.266 -2.906 1 94.44 14 GLU B N 1
ATOM 1852 C CA . GLU B 1 14 ? -19.359 -18.016 -1.469 1 94.44 14 GLU B CA 1
ATOM 1853 C C . GLU B 1 14 ? -18.547 -19.094 -0.764 1 94.44 14 GLU B C 1
ATOM 1855 O O . GLU B 1 14 ? -17.75 -18.812 0.122 1 94.44 14 GLU B O 1
ATOM 1860 N N . GLN B 1 15 ? -18.734 -20.359 -1.188 1 95.88 15 GLN B N 1
ATOM 1861 C CA . GLN B 1 15 ? -17.953 -21.438 -0.62 1 95.88 15 GLN B CA 1
ATOM 1862 C C . GLN B 1 15 ? -16.484 -21.328 -1.026 1 95.88 15 GLN B C 1
ATOM 1864 O O . GLN B 1 15 ? -15.594 -21.625 -0.23 1 95.88 15 GLN B O 1
ATOM 1869 N N . GLY B 1 16 ? -16.281 -20.953 -2.271 1 94.44 16 GLY B N 1
ATOM 1870 C CA . GLY B 1 16 ? -14.914 -20.703 -2.711 1 94.44 16 GLY B CA 1
ATOM 1871 C C . GLY B 1 16 ? -14.203 -19.656 -1.888 1 94.44 16 GLY B C 1
ATOM 1872 O O . GLY B 1 16 ? -13.031 -19.797 -1.548 1 94.44 16 GLY B O 1
ATOM 1873 N N . LEU B 1 17 ? -14.898 -18.625 -1.576 1 92.12 17 LEU B N 1
ATOM 1874 C CA . LEU B 1 17 ? -14.352 -17.547 -0.753 1 92.12 17 LEU B CA 1
ATOM 1875 C C . LEU B 1 17 ? -14.016 -18.047 0.644 1 92.12 17 LEU B C 1
ATOM 1877 O O . LEU B 1 17 ? -12.992 -17.672 1.215 1 92.12 17 LEU B O 1
ATOM 1881 N N . ARG B 1 18 ? -14.828 -18.859 1.159 1 91.5 18 ARG B N 1
ATOM 1882 C CA . ARG B 1 18 ? -14.562 -19.453 2.469 1 91.5 18 ARG B CA 1
ATOM 1883 C C . ARG B 1 18 ? -13.273 -20.266 2.455 1 91.5 18 ARG B C 1
ATOM 1885 O O . ARG B 1 18 ? -12.445 -20.125 3.355 1 91.5 18 ARG B O 1
ATOM 1892 N N . ILE B 1 19 ? -13.141 -21.062 1.444 1 91.94 19 ILE B N 1
ATOM 1893 C CA . ILE B 1 19 ? -11.938 -21.875 1.299 1 91.94 19 ILE B CA 1
ATOM 1894 C C . ILE B 1 19 ? -10.711 -20.969 1.172 1 91.94 19 ILE B C 1
ATOM 1896 O O . ILE B 1 19 ? -9.68 -21.203 1.797 1 91.94 19 ILE B O 1
ATOM 1900 N N . LEU B 1 20 ? -10.859 -19.938 0.36 1 88.75 20 LEU B N 1
ATOM 1901 C CA . LEU B 1 20 ? -9.781 -18.984 0.161 1 88.75 20 LEU B CA 1
ATOM 1902 C C . LEU B 1 20 ? -9.375 -18.344 1.48 1 88.75 20 LEU B C 1
ATOM 1904 O O . LEU B 1 20 ? -8.188 -18.219 1.779 1 88.75 20 LEU B O 1
ATOM 1908 N N . HIS B 1 21 ? -10.344 -17.938 2.27 1 86.44 21 HIS B N 1
ATOM 1909 C CA . HIS B 1 21 ? -10.094 -17.266 3.541 1 86.44 21 HIS B CA 1
ATOM 1910 C C . HIS B 1 21 ? -9.445 -18.203 4.543 1 86.44 21 HIS B C 1
ATOM 1912 O O . HIS B 1 21 ? -8.609 -17.781 5.352 1 86.44 21 HIS B O 1
ATOM 1918 N N . GLU B 1 22 ? -9.789 -19.438 4.465 1 85.12 22 GLU B N 1
ATOM 1919 C CA . GLU B 1 22 ? -9.234 -20.438 5.375 1 85.12 22 GLU B CA 1
ATOM 1920 C C . GLU B 1 22 ? -7.785 -20.766 5.02 1 85.12 22 GLU B C 1
ATOM 1922 O O . GLU B 1 22 ? -6.945 -20.922 5.906 1 85.12 22 GLU B O 1
ATOM 1927 N N . ASN B 1 23 ? -7.523 -20.812 3.725 1 78.88 23 ASN B N 1
ATOM 1928 C CA . ASN B 1 23 ? -6.199 -21.219 3.273 1 78.88 23 ASN B CA 1
ATOM 1929 C C . ASN B 1 23 ? -5.246 -20.031 3.168 1 78.88 23 ASN B C 1
ATOM 1931 O O . ASN B 1 23 ? -4.027 -20.203 3.246 1 78.88 23 ASN B O 1
ATOM 1935 N N . GLY B 1 24 ? -5.746 -18.844 2.951 1 75 24 GLY B N 1
ATOM 1936 C CA . GLY B 1 24 ? -4.91 -17.672 2.826 1 75 24 GLY B CA 1
ATOM 1937 C C . GLY B 1 24 ? -4.438 -17.422 1.406 1 75 24 GLY B C 1
ATOM 1938 O O . GLY B 1 24 ? -4.664 -18.234 0.517 1 75 24 GLY B O 1
ATOM 1939 N N . VAL B 1 25 ? -3.82 -16.266 1.137 1 64.19 25 VAL B N 1
ATOM 1940 C CA . VAL B 1 25 ? -3.467 -15.789 -0.197 1 64.19 25 VAL B CA 1
ATOM 1941 C C . VAL B 1 25 ? -2.213 -16.516 -0.689 1 64.19 25 VAL B C 1
ATOM 1943 O O . VAL B 1 25 ? -1.989 -16.625 -1.896 1 64.19 25 VAL B O 1
ATOM 1946 N N . SER B 1 26 ? -1.439 -16.938 0.203 1 58.97 26 SER B N 1
ATOM 1947 C CA . SER B 1 26 ? -0.171 -17.562 -0.168 1 58.97 26 SER B CA 1
ATOM 1948 C C . SER B 1 26 ? -0.386 -18.75 -1.098 1 58.97 26 SER B C 1
ATOM 1950 O O . SER B 1 26 ? 0.446 -19.016 -1.965 1 58.97 26 SER B O 1
ATOM 1952 N N . VAL B 1 27 ? -1.335 -19.5 -0.75 1 54.5 27 VAL B N 1
ATOM 1953 C CA . VAL B 1 27 ? -1.587 -20.688 -1.562 1 54.5 27 VAL B CA 1
ATOM 1954 C C . VAL B 1 27 ? -2.248 -20.281 -2.877 1 54.5 27 VAL B C 1
ATOM 1956 O O . VAL B 1 27 ? -2.102 -20.969 -3.891 1 54.5 27 VAL B O 1
ATOM 1959 N N . GLY B 1 28 ? -2.695 -19.109 -2.955 1 61.94 28 GLY B N 1
ATOM 1960 C CA . GLY B 1 28 ? -3.166 -18.5 -4.195 1 61.94 28 GLY B CA 1
ATOM 1961 C C . GLY B 1 28 ? -4.555 -18.969 -4.594 1 61.94 28 GLY B C 1
ATOM 1962 O O . GLY B 1 28 ? -5.043 -19.984 -4.098 1 61.94 28 GLY B O 1
ATOM 1963 N N . LEU B 1 29 ? -5.281 -18.188 -5.348 1 71.69 29 LEU B N 1
ATOM 1964 C CA . LEU B 1 29 ? -6.574 -18.438 -5.969 1 71.69 29 LEU B CA 1
ATOM 1965 C C . LEU B 1 29 ? -6.562 -19.781 -6.703 1 71.69 29 LEU B C 1
ATOM 1967 O O . LEU B 1 29 ? -7.578 -20.484 -6.738 1 71.69 29 LEU B O 1
ATOM 1971 N N . GLY B 1 30 ? -5.336 -20.156 -7.047 1 73.25 30 GLY B N 1
ATOM 1972 C CA . GLY B 1 30 ? -5.195 -21.328 -7.902 1 73.25 30 GLY B CA 1
ATOM 1973 C C . GLY B 1 30 ? -5.414 -22.625 -7.164 1 73.25 30 GLY B C 1
ATOM 1974 O O . GLY B 1 30 ? -5.637 -23.672 -7.785 1 73.25 30 GLY B O 1
ATOM 1975 N N . ARG B 1 31 ? -5.539 -22.641 -5.926 1 78.94 31 ARG B N 1
ATOM 1976 C CA . ARG B 1 31 ? -5.633 -23.891 -5.176 1 78.94 31 ARG B CA 1
ATOM 1977 C C . ARG B 1 31 ? -7.039 -24.094 -4.625 1 78.94 31 ARG B C 1
ATOM 1979 O O . ARG B 1 31 ? -7.316 -25.109 -3.975 1 78.94 31 ARG B O 1
ATOM 1986 N N . VAL B 1 32 ? -7.879 -23.203 -4.906 1 90.06 32 VAL B N 1
ATOM 1987 C CA . VAL B 1 32 ? -9.266 -23.391 -4.488 1 90.06 32 VAL B CA 1
ATOM 1988 C C . VAL B 1 32 ? -9.984 -24.312 -5.477 1 90.06 32 VAL B C 1
ATOM 1990 O O . VAL B 1 32 ? -10.266 -23.906 -6.605 1 90.06 32 VAL B O 1
ATOM 1993 N N . PRO B 1 33 ? -10.297 -25.484 -5.098 1 93.38 33 PRO B N 1
ATOM 1994 C CA . PRO B 1 33 ? -10.906 -26.422 -6.047 1 93.38 33 PRO B CA 1
ATOM 1995 C C . PRO B 1 33 ? -12.383 -26.125 -6.305 1 93.38 33 PRO B C 1
ATOM 1997 O O . PRO B 1 33 ? -13.188 -26.094 -5.367 1 93.38 33 PRO B O 1
ATOM 2000 N N . MET B 1 34 ? -12.695 -26.047 -7.547 1 95.81 34 MET B N 1
ATOM 2001 C CA . MET B 1 34 ? -14.07 -25.766 -7.953 1 95.81 34 MET B CA 1
ATOM 2002 C C . MET B 1 34 ? -15 -26.875 -7.492 1 95.81 34 MET B C 1
ATOM 2004 O O . MET B 1 34 ? -16.109 -26.609 -7.012 1 95.81 34 MET B O 1
ATOM 2008 N N . ARG B 1 35 ? -14.539 -28.109 -7.578 1 96.81 35 ARG B N 1
ATOM 2009 C CA . ARG B 1 35 ? -15.344 -29.266 -7.199 1 96.81 35 ARG B CA 1
ATOM 2010 C C . ARG B 1 35 ? -15.664 -29.234 -5.711 1 96.81 35 ARG B C 1
ATOM 2012 O O . ARG B 1 35 ? -16.797 -29.547 -5.309 1 96.81 35 ARG B O 1
ATOM 2019 N N . GLN B 1 36 ? -14.695 -28.906 -4.938 1 96.06 36 GLN B N 1
ATOM 2020 C CA . GLN B 1 36 ? -14.914 -28.828 -3.496 1 96.06 36 GLN B CA 1
ATOM 2021 C C . GLN B 1 36 ? -15.891 -27.719 -3.146 1 96.06 36 GLN B C 1
ATOM 2023 O O . GLN B 1 36 ? -16.766 -27.891 -2.293 1 96.06 36 GLN B O 1
ATOM 2028 N N . ALA B 1 37 ? -15.742 -26.531 -3.764 1 96.88 37 ALA B N 1
ATOM 2029 C CA . ALA B 1 37 ? -16.656 -25.422 -3.514 1 96.88 37 ALA B CA 1
ATOM 2030 C C . ALA B 1 37 ? -18.094 -25.797 -3.865 1 96.88 37 ALA B C 1
ATOM 2032 O O . ALA B 1 37 ? -19.016 -25.438 -3.139 1 96.88 37 ALA B O 1
ATOM 2033 N N . ALA B 1 38 ? -18.266 -26.5 -4.969 1 97.88 38 ALA B N 1
ATOM 2034 C CA . ALA B 1 38 ? -19.594 -26.969 -5.371 1 97.88 38 ALA B CA 1
ATOM 2035 C C . ALA B 1 38 ? -20.172 -27.922 -4.344 1 97.88 38 ALA B C 1
ATOM 2037 O O . ALA B 1 38 ? -21.328 -27.781 -3.934 1 97.88 38 ALA B O 1
ATOM 2038 N N . ALA B 1 39 ? -19.344 -28.875 -3.936 1 97.75 39 ALA B N 1
ATOM 2039 C CA . ALA B 1 39 ? -19.781 -29.844 -2.947 1 97.75 39 ALA B CA 1
ATOM 2040 C C . ALA B 1 39 ? -20.203 -29.172 -1.646 1 97.75 39 ALA B C 1
ATOM 2042 O O . ALA B 1 39 ? -21.234 -29.516 -1.061 1 97.75 39 ALA B O 1
ATOM 2043 N N . ASP B 1 40 ? -19.422 -28.25 -1.24 1 96.94 40 ASP B N 1
ATOM 2044 C CA . ASP B 1 40 ? -19.719 -27.531 -0.006 1 96.94 40 ASP B CA 1
ATOM 2045 C C . ASP B 1 40 ? -21.016 -26.734 -0.128 1 96.94 40 ASP B C 1
ATOM 2047 O O . ASP B 1 40 ? -21.641 -26.391 0.88 1 96.94 40 ASP B O 1
ATOM 2051 N N . ALA B 1 41 ? -21.375 -26.375 -1.366 1 97.38 41 ALA B N 1
ATOM 2052 C CA . ALA B 1 41 ? -22.625 -25.672 -1.633 1 97.38 41 ALA B CA 1
A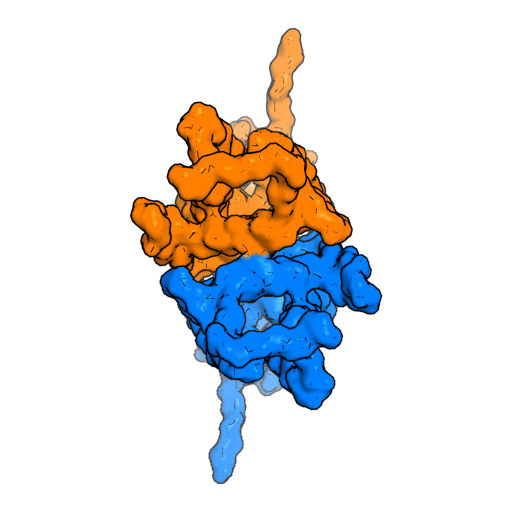TOM 2053 C C . ALA B 1 41 ? -23.766 -26.656 -1.865 1 97.38 41 ALA B C 1
ATOM 2055 O O . ALA B 1 41 ? -24.875 -26.266 -2.209 1 97.38 41 ALA B O 1
ATOM 2056 N N . TYR B 1 42 ? -23.406 -27.922 -1.7 1 97.62 42 TYR B N 1
ATOM 2057 C CA . TYR B 1 42 ? -24.359 -29.016 -1.904 1 97.62 42 TYR B CA 1
ATOM 2058 C C . TYR B 1 42 ? -24.828 -29.047 -3.354 1 97.62 42 TYR B C 1
ATOM 2060 O O . TYR B 1 42 ? -26.016 -29.281 -3.619 1 97.62 42 TYR B O 1
ATOM 2068 N N . LEU B 1 43 ? -23.969 -28.75 -4.242 1 97.38 43 LEU B N 1
ATOM 2069 C CA . LEU B 1 43 ? -24.219 -28.844 -5.672 1 97.38 43 LEU B CA 1
ATOM 2070 C C . LEU B 1 43 ? -23.312 -29.891 -6.324 1 97.38 43 LEU B C 1
ATOM 2072 O O . LEU B 1 43 ? -22.281 -30.25 -5.762 1 97.38 43 LEU B O 1
ATOM 2076 N N . THR B 1 44 ? -23.719 -30.359 -7.492 1 96.38 44 THR B N 1
ATOM 2077 C CA . THR B 1 44 ? -22.922 -31.375 -8.195 1 96.38 44 THR B CA 1
ATOM 2078 C C . THR B 1 44 ? -21.766 -30.734 -8.953 1 96.38 44 THR B C 1
ATOM 2080 O O . THR B 1 44 ? -21.797 -29.531 -9.242 1 96.38 44 THR B O 1
ATOM 2083 N N . THR B 1 45 ? -20.781 -31.562 -9.227 1 95.38 45 THR B N 1
ATOM 2084 C CA . THR B 1 45 ? -19.672 -31.125 -10.07 1 95.38 45 THR B CA 1
ATOM 2085 C C . THR B 1 45 ? -20.172 -30.688 -11.445 1 95.38 45 THR B C 1
ATOM 2087 O O . THR B 1 45 ? -19.672 -29.734 -12.023 1 95.38 45 THR B O 1
ATOM 2090 N N . GLY B 1 46 ? -21.125 -31.422 -11.945 1 95.69 46 GLY B N 1
ATOM 2091 C CA . GLY B 1 46 ? -21.734 -31.078 -13.219 1 95.69 46 GLY B CA 1
ATOM 2092 C C . GLY B 1 46 ? -22.344 -29.688 -13.234 1 95.69 46 GLY B C 1
ATOM 2093 O O . GLY B 1 46 ? -22.219 -28.953 -14.211 1 95.69 46 GLY B O 1
ATOM 2094 N N . ALA B 1 47 ? -23.016 -29.328 -12.25 1 95.38 47 ALA B N 1
ATOM 2095 C CA . ALA B 1 47 ? -23.609 -28.016 -12.125 1 95.38 47 ALA B CA 1
ATOM 2096 C C . ALA B 1 47 ? -22.547 -26.922 -12.219 1 95.38 47 ALA B C 1
ATOM 2098 O O . ALA B 1 47 ? -22.781 -25.875 -12.852 1 95.38 47 ALA B O 1
ATOM 2099 N N . ALA B 1 48 ? -21.391 -27.094 -11.539 1 96.88 48 ALA B N 1
ATOM 2100 C CA . ALA B 1 48 ? -20.297 -26.125 -11.578 1 96.88 48 ALA B CA 1
ATOM 2101 C C . ALA B 1 48 ? -19.734 -25.984 -12.984 1 96.88 48 ALA B C 1
ATOM 2103 O O . ALA B 1 48 ? -19.484 -24.875 -13.453 1 96.88 48 ALA B O 1
ATOM 2104 N N . TYR B 1 49 ? -19.656 -27.062 -13.641 1 95.75 49 TYR B N 1
ATOM 2105 C CA . TYR B 1 49 ? -19.062 -27.047 -14.977 1 95.75 49 TYR B CA 1
ATOM 2106 C C . TYR B 1 49 ? -20.047 -26.453 -15.992 1 95.75 49 TYR B C 1
ATOM 2108 O O . TYR B 1 49 ? -19.641 -26.016 -17.062 1 95.75 49 TYR B O 1
ATOM 2116 N N . ASN B 1 50 ? -21.344 -26.469 -15.648 1 96.25 50 ASN B N 1
ATOM 2117 C CA . ASN B 1 50 ? -22.328 -25.766 -16.453 1 96.25 50 ASN B CA 1
ATOM 2118 C C . ASN B 1 50 ? -22.156 -24.25 -16.344 1 96.25 50 ASN B C 1
ATOM 2120 O O . ASN B 1 50 ? -22.516 -23.516 -17.266 1 96.25 50 ASN B O 1
ATOM 2124 N N . ILE B 1 51 ? -21.641 -23.859 -15.266 1 96.88 51 ILE B N 1
ATOM 2125 C CA . ILE B 1 51 ? -21.484 -22.438 -14.984 1 96.88 51 ILE B CA 1
ATOM 2126 C C . ILE B 1 51 ? -20.141 -21.953 -15.5 1 96.88 51 ILE B C 1
ATOM 2128 O O . ILE B 1 51 ? -20.047 -20.906 -16.125 1 96.88 51 ILE B O 1
ATOM 2132 N N . TRP B 1 52 ? -19.031 -22.734 -15.18 1 97.12 52 TRP B N 1
ATOM 2133 C CA . TRP B 1 52 ? -17.688 -22.359 -15.555 1 97.12 52 TRP B CA 1
ATOM 2134 C C . TRP B 1 52 ? -17.047 -23.406 -16.469 1 97.12 52 TRP B C 1
ATOM 2136 O O . TRP B 1 52 ? -17.141 -24.609 -16.188 1 97.12 52 TRP B O 1
ATOM 2146 N N . ASP B 1 53 ? -16.406 -22.781 -17.453 1 93.81 53 ASP B N 1
ATOM 2147 C CA . ASP B 1 53 ? -15.641 -23.656 -18.344 1 93.81 53 ASP B CA 1
ATOM 2148 C C . ASP B 1 53 ? -14.297 -24.031 -17.75 1 93.81 53 ASP B C 1
ATOM 2150 O O . ASP B 1 53 ? -13.25 -23.578 -18.219 1 93.81 53 ASP B O 1
ATOM 2154 N N . GLY B 1 54 ? -14.242 -24.75 -16.625 1 93.88 54 GLY B N 1
ATOM 2155 C CA . GLY B 1 54 ? -13.031 -25.266 -16.016 1 93.88 54 GLY B CA 1
ATOM 2156 C C . GLY B 1 54 ? -12.594 -24.469 -14.797 1 93.88 54 GLY B C 1
ATOM 2157 O O . GLY B 1 54 ? -13.234 -23.469 -14.438 1 93.88 54 GLY B O 1
ATOM 2158 N N . GLN B 1 55 ? -11.469 -24.859 -14.25 1 92.88 55 GLN B N 1
ATOM 2159 C CA . GLN B 1 55 ? -10.945 -24.312 -13 1 92.88 55 GLN B CA 1
ATOM 2160 C C . GLN B 1 55 ? -10.469 -22.875 -13.188 1 92.88 55 GLN B C 1
ATOM 2162 O O . GLN B 1 55 ? -10.68 -22.031 -12.312 1 92.88 55 GLN B O 1
ATOM 2167 N N . ALA B 1 56 ? -9.922 -22.562 -14.328 1 88.12 56 ALA B N 1
ATOM 2168 C CA . ALA B 1 56 ? -9.375 -21.234 -14.562 1 88.12 56 ALA B CA 1
ATOM 2169 C C . ALA B 1 56 ? -10.477 -20.188 -14.586 1 88.12 56 ALA B C 1
ATOM 2171 O O . ALA B 1 56 ? -10.32 -19.094 -14.031 1 88.12 56 ALA B O 1
ATOM 2172 N N . ALA B 1 57 ? -11.531 -20.5 -15.211 1 92.44 57 ALA B N 1
ATOM 2173 C CA . ALA B 1 57 ? -12.672 -19.594 -15.281 1 92.44 57 ALA B CA 1
ATOM 2174 C C . ALA B 1 57 ? -13.281 -19.375 -13.898 1 92.44 57 ALA B C 1
ATOM 2176 O O . ALA B 1 57 ? -13.641 -18.25 -13.539 1 92.44 57 ALA B O 1
ATOM 2177 N N . PHE B 1 58 ? -13.391 -20.453 -13.141 1 95.5 58 PHE B N 1
ATOM 2178 C CA . PHE B 1 58 ? -13.875 -20.375 -11.766 1 95.5 58 PHE B CA 1
ATOM 2179 C C . PHE B 1 58 ? -12.969 -19.469 -10.93 1 95.5 58 PHE B C 1
ATOM 2181 O O . PHE B 1 58 ? -13.445 -18.609 -10.203 1 95.5 58 PHE B O 1
ATOM 2188 N N . HIS B 1 59 ? -11.68 -19.625 -11.047 1 90.94 59 HIS B N 1
ATOM 2189 C CA . HIS B 1 59 ? -10.727 -18.859 -10.258 1 90.94 59 HIS B CA 1
ATOM 2190 C C . HIS B 1 59 ? -10.789 -17.375 -10.602 1 90.94 59 HIS B C 1
ATOM 2192 O O . HIS B 1 59 ? -10.641 -16.531 -9.719 1 90.94 59 HIS B O 1
ATOM 2198 N N . ARG B 1 60 ? -10.969 -17.109 -11.828 1 89.56 60 ARG B N 1
ATOM 2199 C CA . ARG B 1 60 ? -11.102 -15.711 -12.234 1 89.56 60 ARG B CA 1
ATOM 2200 C C . ARG B 1 60 ? -12.312 -15.062 -11.57 1 89.56 60 ARG B C 1
ATOM 2202 O O . ARG B 1 60 ? -12.203 -13.969 -11 1 89.56 60 ARG B O 1
ATOM 2209 N N . ASP B 1 61 ? -13.422 -15.719 -11.586 1 93.62 61 ASP B N 1
ATOM 2210 C CA . ASP B 1 61 ? -14.625 -15.18 -10.961 1 93.62 61 ASP B CA 1
ATOM 2211 C C . ASP B 1 61 ? -14.469 -15.102 -9.445 1 93.62 61 ASP B C 1
ATOM 2213 O O . ASP B 1 61 ? -15.008 -14.203 -8.805 1 93.62 61 ASP B O 1
ATOM 2217 N N . LEU B 1 62 ? -13.82 -16.078 -8.93 1 93.06 62 LEU B N 1
ATOM 2218 C CA . LEU B 1 62 ? -13.555 -16.078 -7.496 1 93.06 62 LEU B CA 1
ATOM 2219 C C . LEU B 1 62 ? -12.695 -14.867 -7.102 1 93.06 62 LEU B C 1
ATOM 2221 O O . LEU B 1 62 ? -12.953 -14.234 -6.078 1 93.06 62 LEU B O 1
ATOM 2225 N N . ALA B 1 63 ? -11.719 -14.562 -7.922 1 90.25 63 ALA B N 1
ATOM 2226 C CA . ALA B 1 63 ? -10.875 -13.398 -7.668 1 90.25 63 ALA B CA 1
ATOM 2227 C C . ALA B 1 63 ? -11.695 -12.109 -7.688 1 90.25 63 ALA B C 1
ATOM 2229 O O . ALA B 1 63 ? -11.523 -11.25 -6.82 1 90.25 63 ALA B O 1
ATOM 2230 N N . ILE B 1 64 ? -12.555 -12.031 -8.656 1 92.38 64 ILE B N 1
ATOM 2231 C CA . ILE B 1 64 ? -13.406 -10.852 -8.773 1 92.38 64 ILE B CA 1
ATOM 2232 C C . ILE B 1 64 ? -14.305 -10.742 -7.543 1 92.38 64 ILE B C 1
ATOM 2234 O O . ILE B 1 64 ? -14.422 -9.672 -6.945 1 92.38 64 ILE B O 1
ATOM 2238 N N . ALA B 1 65 ? -14.82 -11.875 -7.152 1 92.5 65 ALA B N 1
ATOM 2239 C CA . ALA B 1 65 ? -15.672 -11.898 -5.965 1 92.5 65 ALA B CA 1
ATOM 2240 C C . ALA B 1 65 ? -14.891 -11.508 -4.719 1 92.5 65 ALA B C 1
ATOM 2242 O O . ALA B 1 65 ? -15.406 -10.805 -3.846 1 92.5 65 ALA B O 1
ATOM 2243 N N . ALA B 1 66 ? -13.719 -11.953 -4.621 1 90.81 66 ALA B N 1
ATOM 2244 C CA . ALA B 1 66 ? -12.875 -11.664 -3.467 1 90.81 66 ALA B CA 1
ATOM 2245 C C . ALA B 1 66 ? -12.539 -10.18 -3.396 1 90.81 66 ALA B C 1
ATOM 2247 O O . ALA B 1 66 ? -12.555 -9.578 -2.318 1 90.81 66 ALA B O 1
ATOM 2248 N N . VAL B 1 67 ? -12.25 -9.562 -4.5 1 90.62 67 VAL B N 1
ATOM 2249 C CA . VAL B 1 67 ? -11.906 -8.148 -4.57 1 90.62 67 VAL B CA 1
ATOM 2250 C C . VAL B 1 67 ? -13.117 -7.301 -4.176 1 90.62 67 VAL B C 1
ATOM 2252 O O . VAL B 1 67 ? -12.969 -6.285 -3.49 1 90.62 67 VAL B O 1
ATOM 2255 N N . LEU B 1 68 ? -14.227 -7.781 -4.547 1 88.94 68 LEU B N 1
ATOM 2256 C CA . LEU B 1 68 ? -15.438 -7 -4.316 1 88.94 68 LEU B CA 1
ATOM 2257 C C . LEU B 1 68 ? -16.031 -7.309 -2.945 1 88.94 68 LEU B C 1
ATOM 2259 O O . LEU B 1 68 ? -16.969 -6.629 -2.5 1 88.94 68 LEU B O 1
ATOM 2263 N N . TRP B 1 69 ? -15.445 -8.336 -2.41 1 81 69 TRP B N 1
ATOM 2264 C CA . TRP B 1 69 ? -15.969 -8.75 -1.11 1 81 69 TRP B CA 1
ATOM 2265 C C . TRP B 1 69 ? -15.766 -7.648 -0.072 1 81 69 TRP B C 1
ATOM 2267 O O . TRP B 1 69 ? -14.68 -7.074 0.027 1 81 69 TRP B O 1
ATOM 2277 N N . ASN B 1 70 ? -16.719 -7.145 0.506 1 66 70 ASN B N 1
ATOM 2278 C CA . ASN B 1 70 ? -16.672 -6.059 1.481 1 66 70 ASN B CA 1
ATOM 2279 C C . ASN B 1 70 ? -17.219 -6.5 2.834 1 66 70 ASN B C 1
ATOM 2281 O O . ASN B 1 70 ? -17.719 -5.676 3.602 1 66 70 ASN B O 1
ATOM 2285 N N . ASP B 1 71 ? -17.172 -7.746 3.113 1 59.34 71 ASP B N 1
ATOM 2286 C CA . ASP B 1 71 ? -17.719 -8.156 4.406 1 59.34 71 ASP B CA 1
ATOM 2287 C C . ASP B 1 71 ? -16.766 -7.785 5.543 1 59.34 71 ASP B C 1
ATOM 2289 O O . ASP B 1 71 ? -15.672 -8.336 5.641 1 59.34 71 ASP B O 1
ATOM 2293 N N . GLY B 1 72 ? -17.234 -6.762 6.41 1 59.28 72 GLY B N 1
ATOM 2294 C CA . GLY B 1 72 ? -16.469 -6.383 7.586 1 59.28 72 GLY B CA 1
ATOM 2295 C C . GLY B 1 72 ? -15.297 -5.469 7.266 1 59.28 72 GLY B C 1
ATOM 2296 O O . GLY B 1 72 ? -14.266 -5.512 7.938 1 59.28 72 GLY B O 1
ATOM 2297 N N . GLY B 1 73 ? -15.484 -4.781 6.148 1 64.94 73 GLY B N 1
ATOM 2298 C CA . GLY B 1 73 ? -14.43 -3.838 5.816 1 64.94 73 GLY B CA 1
ATOM 2299 C C . GLY B 1 73 ? -14.195 -2.795 6.891 1 64.94 73 GLY B C 1
ATOM 2300 O O . GLY B 1 73 ? -14.961 -2.717 7.859 1 64.94 73 GLY B O 1
ATOM 2301 N N . PRO B 1 74 ? -13.086 -2.172 6.754 1 76.06 74 PRO B N 1
ATOM 2302 C CA . PRO B 1 74 ? -12.672 -1.239 7.805 1 76.06 74 PRO B CA 1
ATOM 2303 C C . PRO B 1 74 ? -13.633 -0.061 7.961 1 76.06 74 PRO B C 1
ATOM 2305 O O . PRO B 1 74 ? -13.641 0.596 9 1 76.06 74 PRO B O 1
ATOM 2308 N N . LEU B 1 75 ? -14.523 0.114 6.977 1 80.12 75 LEU B N 1
ATOM 2309 C CA . LEU B 1 75 ? -15.367 1.304 7.004 1 80.12 75 LEU B CA 1
ATOM 2310 C C . LEU B 1 75 ? -16.359 1.24 8.164 1 80.12 75 LEU B C 1
ATOM 2312 O O . LEU B 1 75 ? -16.484 2.197 8.93 1 80.12 75 LEU B O 1
ATOM 2316 N N . GLU B 1 76 ? -17 0.063 8.273 1 83.25 76 GLU B N 1
ATOM 2317 C CA . GLU B 1 76 ? -18.031 -0.054 9.297 1 83.25 76 GLU B CA 1
ATOM 2318 C C . GLU B 1 76 ? -17.453 0.126 10.695 1 83.25 76 GLU B C 1
ATOM 2320 O O . GLU B 1 76 ? -18.031 0.822 11.531 1 83.25 76 GLU B O 1
ATOM 2325 N N . GLU B 1 77 ? -16.391 -0.512 10.898 1 85.56 77 GLU B N 1
ATOM 2326 C CA . GLU B 1 77 ? -15.734 -0.37 12.195 1 85.56 77 GLU B CA 1
ATOM 2327 C C . GLU B 1 77 ? -15.266 1.065 12.422 1 85.56 77 GLU B C 1
ATOM 2329 O O . GLU B 1 77 ? -15.398 1.597 13.523 1 85.56 77 GLU B O 1
ATOM 2334 N N . THR B 1 78 ? -14.773 1.729 11.461 1 89.62 78 THR B N 1
ATOM 2335 C CA . THR B 1 78 ? -14.336 3.117 11.547 1 89.62 78 THR B CA 1
ATOM 2336 C C . THR B 1 78 ? -15.516 4.035 11.867 1 89.62 78 THR B C 1
ATOM 2338 O O . THR B 1 78 ? -15.414 4.887 12.758 1 89.62 78 THR B O 1
ATOM 2341 N N . LEU B 1 79 ? -16.594 3.809 11.172 1 89.38 79 LEU B N 1
ATOM 2342 C CA . LEU B 1 79 ? -17.781 4.625 11.398 1 89.38 79 LEU B CA 1
ATOM 2343 C C . LEU B 1 79 ? -18.281 4.461 12.828 1 89.38 79 LEU B C 1
ATOM 2345 O O . LEU B 1 79 ? -18.641 5.445 13.484 1 89.38 79 LEU B O 1
ATOM 2349 N N . ARG B 1 80 ? -18.312 3.236 13.266 1 91.44 80 ARG B N 1
ATOM 2350 C CA . ARG B 1 80 ? -18.781 2.961 14.617 1 91.44 80 ARG B CA 1
ATOM 2351 C C . ARG B 1 80 ? -17.922 3.686 15.656 1 91.44 80 ARG B C 1
ATOM 2353 O O . ARG B 1 80 ? -18.453 4.344 16.547 1 91.44 80 ARG B O 1
ATOM 2360 N N . ARG B 1 81 ? -16.656 3.605 15.523 1 93.19 81 ARG B N 1
ATOM 2361 C CA . ARG B 1 81 ? -15.719 4.234 16.453 1 93.19 81 ARG B CA 1
ATOM 2362 C C . ARG B 1 81 ? -15.867 5.75 16.438 1 93.19 81 ARG B C 1
ATOM 2364 O O . ARG B 1 81 ? -15.914 6.387 17.5 1 93.19 81 ARG B O 1
ATOM 2371 N N . VAL B 1 82 ? -15.961 6.32 15.289 1 95.06 82 VAL B N 1
ATOM 2372 C CA . VAL B 1 82 ? -16.031 7.77 15.125 1 95.06 82 VAL B CA 1
ATOM 2373 C C . VAL B 1 82 ? -17.344 8.297 15.672 1 95.06 82 VAL B C 1
ATOM 2375 O O . VAL B 1 82 ? -17.375 9.273 16.422 1 95.06 82 VAL B O 1
ATOM 2378 N N . ARG B 1 83 ? -18.422 7.625 15.32 1 94.31 83 ARG B N 1
ATOM 2379 C CA . ARG B 1 83 ? -19.734 8.062 15.797 1 94.31 83 ARG B CA 1
ATOM 2380 C C . ARG B 1 83 ? -19.812 7.98 17.312 1 94.31 83 ARG B C 1
ATOM 2382 O O . ARG B 1 83 ? -20.375 8.875 17.953 1 94.31 83 ARG B O 1
ATOM 2389 N N . THR B 1 84 ? -19.281 6.902 17.875 1 96.62 84 THR B N 1
ATOM 2390 C CA . THR B 1 84 ? -19.234 6.762 19.328 1 96.62 84 THR B CA 1
ATOM 2391 C C . THR B 1 84 ? -18.422 7.898 19.953 1 96.62 84 THR B C 1
ATOM 2393 O O . THR B 1 84 ? -18.844 8.477 20.953 1 96.62 84 THR B O 1
ATOM 2396 N N . ALA B 1 85 ? -17.312 8.266 19.406 1 96.69 85 ALA B N 1
ATOM 2397 C CA . ALA B 1 85 ? -16.453 9.336 19.906 1 96.69 85 ALA B CA 1
ATOM 2398 C C . ALA B 1 85 ? -17.156 10.688 19.812 1 96.69 85 ALA B C 1
ATOM 2400 O O . ALA B 1 85 ? -17.062 11.508 20.719 1 96.69 85 ALA B O 1
ATOM 2401 N N . ILE B 1 86 ? -17.844 10.906 18.734 1 96.56 86 ILE B N 1
ATOM 2402 C CA . ILE B 1 86 ? -18.578 12.148 18.531 1 96.56 86 ILE B CA 1
ATOM 2403 C C . ILE B 1 86 ? -19.672 12.289 19.578 1 96.56 86 ILE B C 1
ATOM 2405 O O . ILE B 1 86 ? -19.828 13.352 20.188 1 96.56 86 ILE B O 1
ATOM 2409 N N . ARG B 1 87 ? -20.422 11.242 19.781 1 97.06 87 ARG B N 1
ATOM 2410 C CA . ARG B 1 87 ? -21.484 11.242 20.781 1 97.06 87 ARG B CA 1
ATOM 2411 C C . ARG B 1 87 ? -20.938 11.547 22.172 1 97.06 87 ARG B C 1
ATOM 2413 O O . ARG B 1 87 ? -21.609 12.18 22.984 1 97.06 87 ARG B O 1
ATOM 2420 N N . ALA B 1 88 ? -19.766 11.109 22.422 1 97.75 88 ALA B N 1
ATOM 2421 C CA . ALA B 1 88 ? -19.125 11.328 23.719 1 97.75 88 ALA B CA 1
ATOM 2422 C C . ALA B 1 88 ? -18.5 12.719 23.797 1 97.75 88 ALA B C 1
ATOM 2424 O O . ALA B 1 88 ? -17.875 13.078 24.797 1 97.75 88 ALA B O 1
ATOM 2425 N N . GLY B 1 89 ? -18.5 13.508 22.734 1 96.81 89 GLY B N 1
ATOM 2426 C CA . GLY B 1 89 ? -18.031 14.883 22.719 1 96.81 89 GLY B CA 1
ATOM 2427 C C . GLY B 1 89 ? -16.516 14.992 22.625 1 96.81 89 GLY B C 1
ATOM 2428 O O . GLY B 1 89 ? -15.93 15.953 23.125 1 96.81 89 GLY B O 1
ATOM 2429 N N . LYS B 1 90 ? -15.938 13.984 22.047 1 97.25 90 LYS B N 1
ATOM 2430 C CA . LYS B 1 90 ? -14.477 14.008 21.938 1 97.25 90 LYS B CA 1
ATOM 2431 C C . LYS B 1 90 ? -14.023 15.055 20.922 1 97.25 90 LYS B C 1
ATOM 2433 O O . LYS B 1 90 ? -14.727 15.344 19.953 1 97.25 90 LYS B O 1
ATOM 2438 N N . PRO B 1 91 ? -12.828 15.633 21.188 1 96.5 91 PRO B N 1
ATOM 2439 C CA . PRO B 1 91 ? -12.305 16.609 20.219 1 96.5 91 PRO B CA 1
ATOM 2440 C C . PRO B 1 91 ? -11.875 15.961 18.906 1 96.5 91 PRO B C 1
ATOM 2442 O O . PRO B 1 91 ? -11.719 14.742 18.828 1 96.5 91 PRO B O 1
ATOM 2445 N N . TRP B 1 92 ? -11.672 16.766 17.875 1 96.88 92 TRP B N 1
ATOM 2446 C CA . TRP B 1 92 ? -11.352 16.406 16.5 1 96.88 92 TRP B CA 1
ATOM 2447 C C . TRP B 1 92 ? -10.188 15.422 16.453 1 96.88 92 TRP B C 1
ATOM 2449 O O . TRP B 1 92 ? -10.297 14.359 15.844 1 96.88 92 TRP B O 1
ATOM 2459 N N . SER B 1 93 ? -9.086 15.75 17.141 1 96.5 93 SER B N 1
ATOM 2460 C CA . SER B 1 93 ? -7.891 14.914 17.094 1 96.5 93 SER B CA 1
ATOM 2461 C C . SER B 1 93 ? -8.164 13.523 17.656 1 96.5 93 SER B C 1
ATOM 2463 O O . SER B 1 93 ? -7.641 12.531 17.156 1 96.5 93 SER B O 1
ATOM 2465 N N . GLU B 1 94 ? -9 13.469 18.688 1 97.19 94 GLU B N 1
ATOM 2466 C CA . GLU B 1 94 ? -9.328 12.195 19.312 1 97.19 94 GLU B CA 1
ATOM 2467 C C . GLU B 1 94 ? -10.227 11.359 18.391 1 97.19 94 GLU B C 1
ATOM 2469 O O . GLU B 1 94 ? -10.102 10.133 18.344 1 97.19 94 GLU B O 1
ATOM 2474 N N . VAL B 1 95 ? -11.117 11.977 17.734 1 97.56 95 VAL B N 1
ATOM 2475 C CA . VAL B 1 95 ? -11.992 11.289 16.797 1 97.56 95 VAL B CA 1
ATOM 2476 C C . VAL B 1 95 ? -11.164 10.688 15.656 1 97.56 95 VAL B C 1
ATOM 2478 O O . VAL B 1 95 ? -11.383 9.539 15.258 1 97.56 95 VAL B O 1
ATOM 2481 N N . VAL B 1 96 ? -10.195 11.445 15.133 1 97.62 96 VAL B N 1
ATOM 2482 C CA . VAL B 1 96 ? -9.305 10.953 14.086 1 97.62 96 VAL B CA 1
ATOM 2483 C C . VAL B 1 96 ? -8.5 9.766 14.602 1 97.62 96 VAL B C 1
ATOM 2485 O O . VAL B 1 96 ? -8.391 8.742 13.93 1 97.62 96 VAL B O 1
ATOM 2488 N N . ARG B 1 97 ? -7.977 9.906 15.828 1 97.62 97 ARG B N 1
ATOM 2489 C CA . ARG B 1 97 ? -7.188 8.844 16.438 1 97.62 97 ARG B CA 1
ATOM 2490 C C . ARG B 1 97 ? -7.992 7.555 16.547 1 97.62 97 ARG B C 1
ATOM 2492 O O . ARG B 1 97 ? -7.527 6.488 16.125 1 97.62 97 ARG B O 1
ATOM 2499 N N . LEU B 1 98 ? -9.172 7.633 17.078 1 96.25 98 LEU B N 1
ATOM 2500 C CA . LEU B 1 98 ? -10.016 6.465 17.312 1 96.25 98 LEU B CA 1
ATOM 2501 C C . LEU B 1 98 ? -10.477 5.855 15.992 1 96.25 98 LEU B C 1
ATOM 2503 O O . LEU B 1 98 ? -10.516 4.633 15.852 1 96.25 98 LEU B O 1
ATOM 2507 N N . GLY B 1 99 ? -10.883 6.684 15.047 1 95.56 99 GLY B N 1
ATOM 2508 C CA . GLY B 1 99 ? -11.242 6.18 13.734 1 95.56 99 GLY B CA 1
ATOM 2509 C C . GLY B 1 99 ? -10.117 5.434 13.047 1 95.56 99 GLY B C 1
ATOM 2510 O O . GLY B 1 99 ? -10.328 4.371 12.453 1 95.56 99 GLY B O 1
ATOM 2511 N N . ALA B 1 100 ? -8.891 6.012 13.133 1 95.88 100 ALA B N 1
ATOM 2512 C CA . ALA B 1 100 ? -7.719 5.43 12.484 1 95.88 100 ALA B CA 1
ATOM 2513 C C . ALA B 1 100 ? -7.371 4.074 13.086 1 95.88 100 ALA B C 1
ATOM 2515 O O . ALA B 1 100 ? -6.828 3.203 12.398 1 95.88 100 ALA B O 1
ATOM 2516 N N . GLU B 1 101 ? -7.684 3.822 14.336 1 92.81 101 GLU B N 1
ATOM 2517 C CA . GLU B 1 101 ? -7.434 2.541 14.992 1 92.81 101 GLU B CA 1
ATOM 2518 C C . GLU B 1 101 ? -8.141 1.403 14.266 1 92.81 101 GLU B C 1
ATOM 2520 O O . GLU B 1 101 ? -7.641 0.279 14.219 1 92.81 101 GLU B O 1
ATOM 2525 N N . GLY B 1 102 ? -9.25 1.701 13.703 1 87 102 GLY B N 1
ATOM 2526 C CA . GLY B 1 102 ? -10.023 0.703 12.977 1 87 102 GLY B CA 1
ATOM 2527 C C . GLY B 1 102 ? -9.383 0.293 11.664 1 87 102 GLY B C 1
ATOM 2528 O O . GLY B 1 102 ? -9.797 -0.689 11.047 1 87 102 GLY B O 1
ATOM 2529 N N . HIS B 1 103 ? -8.297 1.002 11.242 1 87.88 103 HIS B N 1
ATOM 2530 C CA . HIS B 1 103 ? -7.648 0.742 9.969 1 87.88 103 HIS B CA 1
ATOM 2531 C C . HIS B 1 103 ? -6.254 0.165 10.164 1 87.88 103 HIS B C 1
ATOM 2533 O O . HIS B 1 103 ? -5.484 0.047 9.211 1 87.88 103 HIS B O 1
ATOM 2539 N N . VAL B 1 104 ? -5.914 -0.09 11.43 1 90.31 104 VAL B N 1
ATOM 2540 C CA . VAL B 1 104 ? -4.715 -0.883 11.68 1 90.31 104 VAL B CA 1
ATOM 2541 C C . VAL B 1 104 ? -5.039 -2.369 11.531 1 90.31 104 VAL B C 1
ATOM 2543 O O . VAL B 1 104 ? -5.727 -2.947 12.375 1 90.31 104 VAL B O 1
ATOM 2546 N N . HIS B 1 105 ? -4.484 -2.957 10.516 1 87.25 105 HIS B N 1
ATOM 2547 C CA . HIS B 1 105 ? -4.926 -4.273 10.07 1 87.25 105 HIS B CA 1
ATOM 2548 C C . HIS B 1 105 ? -4.297 -5.379 10.914 1 87.25 105 HIS B C 1
ATOM 2550 O O . HIS B 1 105 ? -3.09 -5.367 11.156 1 87.25 105 HIS B O 1
ATOM 2556 N N . ASP B 1 106 ? -5.168 -6.148 11.367 1 84.94 106 ASP B N 1
ATOM 2557 C CA . ASP B 1 106 ? -4.836 -7.422 12 1 84.94 106 ASP B CA 1
ATOM 2558 C C . ASP B 1 106 ? -5.066 -8.586 11.039 1 84.94 106 ASP B C 1
ATOM 2560 O O . ASP B 1 106 ? -6.191 -8.805 10.578 1 84.94 106 ASP B O 1
ATOM 2564 N N . PRO B 1 107 ? -4.027 -9.391 10.758 1 80.81 107 PRO B N 1
ATOM 2565 C CA . PRO B 1 107 ? -4.148 -10.438 9.742 1 80.81 107 PRO B CA 1
ATOM 2566 C C . PRO B 1 107 ? -5.238 -11.461 10.07 1 80.81 107 PRO B C 1
ATOM 2568 O O . PRO B 1 107 ? -5.805 -12.078 9.164 1 80.81 107 PRO B O 1
ATOM 2571 N N . HIS B 1 108 ? -5.516 -11.672 11.336 1 81.25 108 HIS B N 1
ATOM 2572 C CA . HIS B 1 108 ? -6.551 -12.625 11.719 1 81.25 108 HIS B CA 1
ATOM 2573 C C . HIS B 1 108 ? -7.938 -11.992 11.641 1 81.25 108 HIS B C 1
ATOM 2575 O O . HIS B 1 108 ? -8.883 -12.609 11.141 1 81.25 108 HIS B O 1
ATOM 2581 N N . ARG B 1 109 ? -8.008 -10.758 12 1 82.06 109 ARG B N 1
ATOM 2582 C CA . ARG B 1 109 ? -9.289 -10.055 12.055 1 82.06 109 ARG B CA 1
ATOM 2583 C C . ARG B 1 109 ? -9.688 -9.539 10.672 1 82.06 109 ARG B C 1
ATOM 2585 O O . ARG B 1 109 ? -10.859 -9.562 10.312 1 82.06 109 ARG B O 1
ATOM 2592 N N . ASP B 1 110 ? -8.68 -9.141 9.93 1 86.56 110 ASP B N 1
ATOM 2593 C CA . ASP B 1 110 ? -8.953 -8.445 8.672 1 86.56 110 ASP B CA 1
ATOM 2594 C C . ASP B 1 110 ? -8.531 -9.297 7.477 1 86.56 110 ASP B C 1
ATOM 2596 O O . ASP B 1 110 ? -8.039 -8.773 6.473 1 86.56 110 ASP B O 1
ATOM 2600 N N . ARG B 1 111 ? -8.719 -10.57 7.578 1 84.88 111 ARG B N 1
ATOM 2601 C CA . ARG B 1 111 ? -8.234 -11.516 6.582 1 84.88 111 ARG B CA 1
ATOM 2602 C C . ARG B 1 111 ? -8.82 -11.219 5.207 1 84.88 111 ARG B C 1
ATOM 2604 O O . ARG B 1 111 ? -8.102 -11.219 4.207 1 84.88 111 ARG B O 1
ATOM 2611 N N . GLY B 1 112 ? -10.172 -10.977 5.172 1 85.12 112 GLY B N 1
ATOM 2612 C CA . GLY B 1 112 ? -10.828 -10.703 3.904 1 85.12 112 GLY B CA 1
ATOM 2613 C C . GLY B 1 112 ? -10.25 -9.492 3.188 1 85.12 112 GLY B C 1
ATOM 2614 O O . GLY B 1 112 ? -9.953 -9.562 1.993 1 85.12 112 GLY B O 1
ATOM 2615 N N . TYR B 1 113 ? -10.016 -8.43 3.934 1 89 113 TYR B N 1
ATOM 2616 C CA . TYR B 1 113 ? -9.438 -7.219 3.359 1 89 113 TYR B CA 1
ATOM 2617 C C . TYR B 1 113 ? -8.031 -7.473 2.848 1 89 113 TYR B C 1
ATOM 2619 O O . TYR B 1 113 ? -7.676 -7.051 1.746 1 89 113 TYR B O 1
ATOM 2627 N N . LEU B 1 114 ? -7.25 -8.156 3.637 1 90.25 114 LEU B N 1
ATOM 2628 C CA . LEU B 1 114 ? -5.848 -8.375 3.293 1 90.25 114 LEU B CA 1
ATOM 2629 C C . LEU B 1 114 ? -5.719 -9.312 2.1 1 90.25 114 LEU B C 1
ATOM 2631 O O . LEU B 1 114 ? -4.824 -9.148 1.268 1 90.25 114 LEU B O 1
ATOM 2635 N N . ILE B 1 115 ? -6.59 -10.273 1.996 1 88.25 115 ILE B N 1
ATOM 2636 C CA . ILE B 1 115 ? -6.617 -11.148 0.826 1 88.25 115 ILE B CA 1
ATOM 2637 C C . ILE B 1 115 ? -6.984 -10.336 -0.414 1 88.25 115 ILE B C 1
ATOM 2639 O O . ILE B 1 115 ? -6.359 -10.484 -1.468 1 88.25 115 ILE B O 1
ATOM 2643 N N . SER B 1 116 ? -8.008 -9.516 -0.313 1 90.31 116 SER B N 1
ATOM 2644 C CA . SER B 1 116 ? -8.375 -8.625 -1.412 1 90.31 116 SER B CA 1
ATOM 2645 C C . SER B 1 116 ? -7.211 -7.734 -1.824 1 90.31 116 SER B C 1
ATOM 2647 O O . SER B 1 116 ? -6.953 -7.559 -3.016 1 90.31 116 SER B O 1
ATOM 2649 N N . LEU B 1 117 ? -6.539 -7.188 -0.842 1 91.38 117 LEU B N 1
ATOM 2650 C CA . LEU B 1 117 ? -5.391 -6.324 -1.096 1 91.38 117 LEU B CA 1
ATOM 2651 C C . LEU B 1 117 ? -4.309 -7.07 -1.868 1 91.38 117 LEU B C 1
ATOM 2653 O O . LEU B 1 117 ? -3.768 -6.551 -2.848 1 91.38 117 LEU B O 1
ATOM 2657 N N . ALA B 1 118 ? -4.012 -8.258 -1.472 1 90.06 118 ALA B N 1
ATOM 2658 C CA . ALA B 1 118 ? -3.008 -9.086 -2.139 1 90.06 118 ALA B CA 1
ATOM 2659 C C . ALA B 1 118 ? -3.412 -9.383 -3.58 1 90.06 118 ALA B C 1
ATOM 2661 O O . ALA B 1 118 ? -2.58 -9.32 -4.488 1 90.06 118 ALA B O 1
ATOM 2662 N N . LEU B 1 119 ? -4.668 -9.656 -3.807 1 88.06 119 LEU B N 1
ATOM 2663 C CA . LEU B 1 119 ? -5.164 -9.961 -5.141 1 88.06 119 LEU B CA 1
ATOM 2664 C C . LEU B 1 119 ? -5.094 -8.734 -6.043 1 88.06 119 LEU B C 1
ATOM 2666 O O . LEU B 1 119 ? -4.723 -8.836 -7.215 1 88.06 119 LEU B O 1
ATOM 2670 N N . ARG B 1 120 ? -5.461 -7.629 -5.477 1 90.06 120 ARG B N 1
ATOM 2671 C CA . ARG B 1 120 ? -5.387 -6.398 -6.254 1 90.06 120 ARG B CA 1
ATOM 2672 C C . ARG B 1 120 ? -3.947 -6.086 -6.652 1 90.06 120 ARG B C 1
ATOM 2674 O O . ARG B 1 120 ? -3.693 -5.645 -7.773 1 90.06 120 ARG B O 1
ATOM 2681 N N . ALA B 1 121 ? -3.031 -6.375 -5.805 1 89.19 121 ALA B N 1
ATOM 2682 C CA . ALA B 1 121 ? -1.619 -6.105 -6.066 1 89.19 121 ALA B CA 1
ATOM 2683 C C . ALA B 1 121 ? -1.068 -7.051 -7.133 1 89.19 121 ALA B C 1
ATOM 2685 O O . ALA B 1 121 ? -0.019 -6.785 -7.723 1 89.19 121 ALA B O 1
ATOM 2686 N N . THR B 1 122 ? -1.828 -8.117 -7.422 1 83.69 122 THR B N 1
ATOM 2687 C CA . THR B 1 122 ? -1.295 -9.117 -8.344 1 83.69 122 THR B CA 1
ATOM 2688 C C . THR B 1 122 ? -2.219 -9.297 -9.547 1 83.69 122 THR B C 1
ATOM 2690 O O . THR B 1 122 ? -2.113 -10.281 -10.273 1 83.69 122 THR B O 1
ATOM 2693 N N . ALA B 1 123 ? -3.15 -8.445 -9.664 1 80.88 123 ALA B N 1
ATOM 2694 C CA . ALA B 1 123 ? -4.156 -8.586 -10.719 1 80.88 123 ALA B CA 1
ATOM 2695 C C . ALA B 1 123 ? -3.506 -8.641 -12.094 1 80.88 123 ALA B C 1
ATOM 2697 O O . ALA B 1 123 ? -4.039 -9.273 -13.016 1 80.88 123 ALA B O 1
ATOM 2698 N N . GLY B 1 124 ? -2.389 -8.078 -12.258 1 74 124 GLY B N 1
ATOM 2699 C CA . GLY B 1 124 ? -1.698 -8.078 -13.539 1 74 124 GLY B CA 1
ATOM 2700 C C . GLY B 1 124 ? -2.51 -7.449 -14.656 1 74 124 GLY B C 1
ATOM 2701 O O . GLY B 1 124 ? -3.053 -6.355 -14.492 1 74 124 GLY B O 1
ATOM 2702 N N . ASP B 1 125 ? -2.602 -8.219 -15.758 1 74.75 125 ASP B N 1
ATOM 2703 C CA . ASP B 1 125 ? -3.234 -7.672 -16.953 1 74.75 125 ASP B CA 1
ATOM 2704 C C . ASP B 1 125 ? -4.672 -8.164 -17.094 1 74.75 125 ASP B C 1
ATOM 2706 O O . ASP B 1 125 ? -5.301 -7.977 -18.141 1 74.75 125 ASP B O 1
ATOM 2710 N N . ASP B 1 126 ? -5.133 -8.828 -16.078 1 83.06 126 ASP B N 1
ATOM 2711 C CA . ASP B 1 126 ? -6.523 -9.273 -16.156 1 83.06 126 ASP B CA 1
ATOM 2712 C C . ASP B 1 126 ? -7.484 -8.094 -16.078 1 83.06 126 ASP B C 1
ATOM 2714 O O . ASP B 1 126 ? -7.664 -7.492 -15.023 1 83.06 126 ASP B O 1
ATOM 2718 N N . GLU B 1 127 ? -8.156 -7.867 -17.109 1 87.44 127 GLU B N 1
ATOM 2719 C CA . GLU B 1 127 ? -8.984 -6.68 -17.25 1 87.44 127 GLU B CA 1
ATOM 2720 C C . GLU B 1 127 ? -10.18 -6.723 -16.297 1 87.44 127 GLU B C 1
ATOM 2722 O O . GLU B 1 127 ? -10.578 -5.695 -15.75 1 87.44 127 GLU B O 1
ATOM 2727 N N . ALA B 1 128 ? -10.695 -7.91 -16.125 1 88.19 128 ALA B N 1
ATOM 2728 C CA . ALA B 1 128 ? -11.875 -8.031 -15.273 1 88.19 128 ALA B CA 1
ATOM 2729 C C . ALA B 1 128 ? -11.523 -7.746 -13.812 1 88.19 128 ALA B C 1
ATOM 2731 O O . ALA B 1 128 ? -12.273 -7.059 -13.117 1 88.19 128 ALA B O 1
ATOM 2732 N N . ILE B 1 129 ? -10.461 -8.227 -13.352 1 87.12 129 ILE B N 1
ATOM 2733 C CA . ILE B 1 129 ? -10.031 -7.977 -11.984 1 87.12 129 ILE B CA 1
ATOM 2734 C C . ILE B 1 129 ? -9.695 -6.5 -11.812 1 87.12 129 ILE B C 1
ATOM 2736 O O . ILE B 1 129 ? -10.047 -5.891 -10.797 1 87.12 129 ILE B O 1
ATOM 2740 N N . ARG B 1 130 ? -9.078 -5.941 -12.797 1 90.19 130 ARG B N 1
ATOM 2741 C CA . ARG B 1 130 ? -8.758 -4.52 -12.75 1 90.19 130 ARG B CA 1
ATOM 2742 C C . ARG B 1 130 ? -10.023 -3.676 -12.656 1 90.19 130 ARG B C 1
ATOM 2744 O O . ARG B 1 130 ? -10.086 -2.73 -11.867 1 90.19 130 ARG B O 1
ATOM 2751 N N . THR B 1 131 ? -10.969 -4.031 -13.43 1 93.38 131 THR B N 1
ATOM 2752 C CA . THR B 1 131 ? -12.234 -3.307 -13.414 1 93.38 131 THR B CA 1
ATOM 2753 C C . THR B 1 131 ? -12.898 -3.418 -12.047 1 93.38 131 THR B C 1
ATOM 2755 O O . THR B 1 131 ? -13.391 -2.424 -11.508 1 93.38 131 THR B O 1
ATOM 2758 N N . ALA B 1 132 ? -12.867 -4.641 -11.469 1 92.56 132 ALA B N 1
ATOM 2759 C CA . ALA B 1 132 ? -13.43 -4.848 -10.133 1 92.56 132 ALA B CA 1
ATOM 2760 C C . ALA B 1 132 ? -12.688 -4.027 -9.086 1 92.56 132 ALA B C 1
ATOM 2762 O O . ALA B 1 132 ? -13.297 -3.459 -8.18 1 92.56 132 ALA B O 1
ATOM 2763 N N . THR B 1 133 ? -11.406 -3.959 -9.219 1 92 133 THR B N 1
ATOM 2764 C CA . THR B 1 133 ? -10.57 -3.213 -8.297 1 92 133 THR B CA 1
ATOM 2765 C C . THR B 1 133 ? -10.883 -1.722 -8.352 1 92 133 THR B C 1
ATOM 2767 O O . THR B 1 133 ? -11.047 -1.072 -7.316 1 92 133 THR B O 1
ATOM 2770 N N . VAL B 1 134 ? -10.953 -1.204 -9.555 1 93.44 134 VAL B N 1
ATOM 2771 C CA . VAL B 1 134 ? -11.25 0.212 -9.75 1 93.44 134 VAL B CA 1
ATOM 2772 C C . VAL B 1 134 ? -12.633 0.534 -9.188 1 93.44 134 VAL B C 1
ATOM 2774 O O . VAL B 1 134 ? -12.805 1.534 -8.484 1 93.44 134 VAL B O 1
ATOM 2777 N N . SER B 1 135 ? -13.531 -0.336 -9.477 1 93.25 135 SER B N 1
ATOM 2778 C CA . SER B 1 135 ? -14.891 -0.14 -8.969 1 93.25 135 SER B CA 1
ATOM 2779 C C . SER B 1 135 ? -14.914 -0.152 -7.445 1 93.25 135 SER B C 1
ATOM 2781 O O . SER B 1 135 ? -15.547 0.705 -6.824 1 93.25 135 SER B O 1
ATOM 2783 N N . ARG B 1 136 ? -14.281 -1.122 -6.867 1 91.69 136 ARG B N 1
ATOM 2784 C CA . ARG B 1 136 ? -14.188 -1.205 -5.414 1 91.69 136 ARG B CA 1
ATOM 2785 C C . ARG B 1 136 ? -13.578 0.063 -4.832 1 91.69 136 ARG B C 1
ATOM 2787 O O . ARG B 1 136 ? -14.07 0.596 -3.834 1 91.69 136 ARG B O 1
ATOM 2794 N N . HIS B 1 137 ? -12.523 0.502 -5.391 1 93.19 137 HIS B N 1
ATOM 2795 C CA . HIS B 1 137 ? -11.828 1.701 -4.938 1 93.19 137 HIS B CA 1
ATOM 2796 C C . HIS B 1 137 ? -12.734 2.926 -5.016 1 93.19 137 HIS B C 1
ATOM 2798 O O . HIS B 1 137 ? -12.867 3.672 -4.039 1 93.19 137 HIS B O 1
ATOM 2804 N N . GLU B 1 138 ? -13.359 3.096 -6.133 1 94 138 GLU B N 1
ATOM 2805 C CA . GLU B 1 138 ? -14.234 4.246 -6.332 1 94 138 GLU B CA 1
ATOM 2806 C C . GLU B 1 138 ? -15.383 4.246 -5.324 1 94 138 GLU B C 1
ATOM 2808 O O . GLU B 1 138 ? -15.727 5.289 -4.766 1 94 138 GLU B O 1
ATOM 2813 N N . ASN B 1 139 ? -15.945 3.076 -5.145 1 92.81 139 ASN B N 1
ATOM 2814 C CA . ASN B 1 139 ? -17.031 2.961 -4.18 1 92.81 139 ASN B CA 1
ATOM 2815 C C . ASN B 1 139 ? -16.562 3.275 -2.762 1 92.81 139 ASN B C 1
ATOM 2817 O O . ASN B 1 139 ? -17.219 4.016 -2.031 1 92.81 139 ASN B O 1
ATOM 2821 N N . SER B 1 140 ? -15.453 2.74 -2.379 1 92.5 140 SER B N 1
ATOM 2822 C CA . SER B 1 140 ? -14.891 2.984 -1.055 1 92.5 140 SER B CA 1
ATOM 2823 C C . SER B 1 140 ? -14.586 4.465 -0.849 1 92.5 140 SER B C 1
ATOM 2825 O O . SER B 1 140 ? -14.969 5.047 0.168 1 92.5 140 SER B O 1
ATOM 2827 N N . VAL B 1 141 ? -13.977 5.105 -1.812 1 95.25 141 VAL B N 1
ATOM 2828 C CA . VAL B 1 141 ? -13.586 6.508 -1.725 1 95.25 141 VAL B CA 1
ATOM 2829 C C . VAL B 1 141 ? -14.836 7.379 -1.613 1 95.25 141 VAL B C 1
ATOM 2831 O O . VAL B 1 141 ? -14.883 8.312 -0.804 1 95.25 141 VAL B O 1
ATOM 2834 N N . ARG B 1 142 ? -15.805 7.055 -2.383 1 94.62 142 ARG B N 1
ATOM 2835 C CA . ARG B 1 142 ? -17.047 7.816 -2.342 1 94.62 142 ARG B CA 1
ATOM 2836 C C . ARG B 1 142 ? -17.688 7.742 -0.962 1 94.62 142 ARG B C 1
ATOM 2838 O O . ARG B 1 142 ? -18.125 8.758 -0.416 1 94.62 142 ARG B O 1
ATOM 2845 N N . GLN B 1 143 ? -17.75 6.574 -0.406 1 93.44 143 GLN B N 1
ATOM 2846 C CA . GLN B 1 143 ? -18.391 6.387 0.896 1 93.44 143 GLN B CA 1
ATOM 2847 C C . GLN B 1 143 ? -17.594 7.082 1.997 1 93.44 143 GLN B C 1
ATOM 2849 O O . GLN B 1 143 ? -18.156 7.777 2.842 1 93.44 143 GLN B O 1
ATOM 2854 N N . PHE B 1 144 ? -16.344 6.992 1.956 1 95.19 144 PHE B N 1
ATOM 2855 C CA . PHE B 1 144 ? -15.516 7.625 2.975 1 95.19 144 PHE B CA 1
ATOM 2856 C C . PHE B 1 144 ? -15.516 9.141 2.812 1 95.19 144 PHE B C 1
ATOM 2858 O O . PHE B 1 144 ? -15.453 9.875 3.801 1 95.19 144 PHE B O 1
ATOM 2865 N N . ALA B 1 145 ? -15.555 9.594 1.519 1 96.94 145 ALA B N 1
ATOM 2866 C CA . ALA B 1 145 ? -15.602 11.039 1.282 1 96.94 145 ALA B CA 1
ATOM 2867 C C . ALA B 1 145 ? -16.875 11.648 1.861 1 96.94 145 ALA B C 1
ATOM 2869 O O . ALA B 1 145 ? -16.844 12.727 2.451 1 96.94 145 ALA B O 1
ATOM 2870 N N . ARG B 1 146 ? -17.969 10.977 1.728 1 95.44 146 ARG B N 1
ATOM 2871 C CA . ARG B 1 146 ? -19.219 11.438 2.316 1 95.44 146 ARG B CA 1
ATOM 2872 C C . ARG B 1 146 ? -19.109 11.5 3.836 1 95.44 146 ARG B C 1
ATOM 2874 O O . ARG B 1 146 ? -19.578 12.461 4.453 1 95.44 146 ARG B O 1
ATOM 2881 N N . PHE B 1 147 ? -18.531 10.5 4.359 1 95.06 147 PHE B N 1
ATOM 2882 C CA . PHE B 1 147 ? -18.328 10.453 5.801 1 95.06 147 PHE B CA 1
ATOM 2883 C C . PHE B 1 147 ? -17.422 11.602 6.258 1 95.06 147 PHE B C 1
ATOM 2885 O O . PHE B 1 147 ? -17.703 12.25 7.266 1 95.06 147 PHE B O 1
ATOM 2892 N N . VAL B 1 148 ? -16.344 11.883 5.547 1 96.81 148 VAL B N 1
ATOM 2893 C CA . VAL B 1 148 ? -15.422 12.969 5.867 1 96.81 148 VAL B CA 1
ATOM 2894 C C . VAL B 1 148 ? -16.156 14.305 5.82 1 96.81 148 VAL B C 1
ATOM 2896 O O . VAL B 1 148 ? -15.977 15.148 6.699 1 96.81 148 VAL B O 1
ATOM 2899 N N . ASP B 1 149 ? -17 14.477 4.828 1 96.62 149 ASP B N 1
ATOM 2900 C CA . ASP B 1 149 ? -17.781 15.711 4.719 1 96.62 149 ASP B CA 1
ATOM 2901 C C . ASP B 1 149 ? -18.656 15.914 5.953 1 96.62 149 ASP B C 1
ATOM 2903 O O . ASP B 1 149 ? -18.734 17.031 6.48 1 96.62 149 ASP B O 1
ATOM 2907 N N . GLU B 1 150 ? -19.281 14.852 6.414 1 94.69 150 GLU B N 1
ATOM 2908 C CA . GLU B 1 150 ? -20.109 14.922 7.617 1 94.69 150 GLU B CA 1
ATOM 2909 C C . GLU B 1 150 ? -19.281 15.297 8.836 1 94.69 150 GLU B C 1
ATOM 2911 O O . GLU B 1 150 ? -19.703 16.109 9.656 1 94.69 150 GLU B O 1
ATOM 2916 N N . LEU B 1 151 ? -18.141 14.711 8.961 1 96.56 151 LEU B N 1
ATOM 2917 C CA . LEU B 1 151 ? -17.25 14.977 10.086 1 96.56 151 LEU B CA 1
ATOM 2918 C C . LEU B 1 151 ? -16.781 16.422 10.078 1 96.56 151 LEU B C 1
ATOM 2920 O O . LEU B 1 151 ? -16.734 17.062 11.125 1 96.56 151 LEU B O 1
ATOM 2924 N N . LEU B 1 152 ? -16.375 16.906 8.875 1 97.38 152 LEU B N 1
ATOM 2925 C CA . LEU B 1 152 ? -15.891 18.266 8.75 1 97.38 152 LEU B CA 1
ATOM 2926 C C . LEU B 1 152 ? -16.984 19.266 9.133 1 97.38 152 LEU B C 1
ATOM 2928 O O . LEU B 1 152 ? -16.703 20.266 9.812 1 97.38 152 LEU B O 1
ATOM 2932 N N . THR B 1 153 ? -18.219 18.969 8.703 1 95.88 153 THR B N 1
ATOM 2933 C CA . THR B 1 153 ? -19.344 19.812 9.062 1 95.88 153 THR B CA 1
ATOM 2934 C C . THR B 1 153 ? -19.531 19.844 10.578 1 95.88 153 THR B C 1
ATOM 2936 O O . THR B 1 153 ? -19.672 20.906 11.18 1 95.88 153 THR B O 1
ATOM 2939 N N . HIS B 1 154 ? -19.484 18.703 11.219 1 96.25 154 HIS B N 1
ATOM 2940 C CA . HIS B 1 154 ? -19.703 18.594 12.656 1 96.25 154 HIS B CA 1
ATOM 2941 C C . HIS B 1 154 ? -18.641 19.375 13.43 1 96.25 154 HIS B C 1
ATOM 2943 O O . HIS B 1 154 ? -18.953 20.016 14.43 1 96.25 154 HIS B O 1
ATOM 2949 N N . TYR B 1 155 ? -17.484 19.375 12.984 1 97.5 155 TYR B N 1
ATOM 2950 C CA . TYR B 1 155 ? -16.391 20 13.727 1 97.5 155 TYR B CA 1
ATOM 2951 C C . TYR B 1 155 ? -16.078 21.375 13.164 1 97.5 155 TYR B C 1
ATOM 2953 O O . TYR B 1 155 ? -15.039 21.969 13.5 1 97.5 155 TYR B O 1
ATOM 2961 N N . ARG B 1 156 ? -16.891 21.844 12.234 1 97.25 156 ARG B N 1
ATOM 2962 C CA . ARG B 1 156 ? -16.766 23.172 11.648 1 97.25 156 ARG B CA 1
ATOM 2963 C C . ARG B 1 156 ? -15.391 23.359 11 1 97.25 156 ARG B C 1
ATOM 2965 O O . ARG B 1 156 ? -14.695 24.344 11.273 1 97.25 156 ARG B O 1
ATOM 2972 N N . ARG B 1 157 ? -15.039 22.453 10.18 1 98 157 ARG B N 1
ATOM 2973 C CA . ARG B 1 157 ? -13.836 22.484 9.352 1 98 157 ARG B CA 1
ATOM 2974 C C . ARG B 1 157 ? -14.188 22.438 7.867 1 98 157 ARG B C 1
ATOM 2976 O O . ARG B 1 157 ? -15.273 22 7.492 1 98 157 ARG B O 1
ATOM 2983 N N . GLY B 1 158 ? -13.328 22.938 7.082 1 97.94 158 GLY B N 1
ATOM 2984 C CA . GLY B 1 158 ? -13.469 22.875 5.637 1 97.94 158 GLY B CA 1
ATOM 2985 C C . GLY B 1 158 ? -12.203 22.438 4.926 1 97.94 158 GLY B C 1
ATOM 2986 O O . GLY B 1 158 ? -11.109 22.516 5.492 1 97.94 158 GLY B O 1
ATOM 2987 N N . MET B 1 159 ? -12.391 21.984 3.744 1 98.31 159 MET B N 1
ATOM 2988 C CA . MET B 1 159 ? -11.242 21.578 2.939 1 98.31 159 MET B CA 1
ATOM 2989 C C . MET B 1 159 ? -10.422 22.781 2.514 1 98.31 159 MET B C 1
ATOM 2991 O O . MET B 1 159 ? -10.977 23.828 2.168 1 98.31 159 MET B O 1
ATOM 2995 N N . ARG B 1 160 ? -9.062 22.688 2.543 1 97.5 160 ARG B N 1
ATOM 2996 C CA . ARG B 1 160 ? -8.211 23.703 1.946 1 97.5 160 ARG B CA 1
ATOM 2997 C C . ARG B 1 160 ? -8.188 23.594 0.427 1 97.5 160 ARG B C 1
ATOM 2999 O O . ARG B 1 160 ? -7.953 22.5 -0.111 1 97.5 160 ARG B O 1
ATOM 3006 N N . PRO B 1 161 ? -8.539 24.719 -0.259 1 95.56 161 PRO B N 1
ATOM 3007 C CA . PRO B 1 161 ? -8.398 24.656 -1.716 1 95.56 161 PRO B CA 1
ATOM 3008 C C . PRO B 1 161 ? -6.973 24.328 -2.16 1 95.56 161 PRO B C 1
ATOM 3010 O O . PRO B 1 161 ? -6.012 24.734 -1.503 1 95.56 161 PRO B O 1
ATOM 3013 N N . PRO B 1 162 ? -6.762 23.547 -3.33 1 97.12 162 PRO B N 1
ATOM 3014 C CA . PRO B 1 162 ? -7.758 23.078 -4.297 1 97.12 162 PRO B CA 1
ATOM 3015 C C . PRO B 1 162 ? -8.266 21.672 -3.975 1 97.12 162 PRO B C 1
ATOM 3017 O O . PRO B 1 162 ? -8.914 21.047 -4.812 1 97.12 162 PRO B O 1
ATOM 3020 N N . TYR B 1 163 ? -8.023 21.156 -2.785 1 97.62 163 TYR B N 1
ATOM 3021 C CA . TYR B 1 163 ? -8.281 19.75 -2.482 1 97.62 163 TYR B CA 1
ATOM 3022 C C . TYR B 1 163 ? -9.727 19.531 -2.057 1 97.62 163 TYR B C 1
ATOM 3024 O O . TYR B 1 163 ? -10.375 20.453 -1.543 1 97.62 163 TYR B O 1
ATOM 3032 N N . GLY B 1 164 ? -10.219 18.391 -2.318 1 97.62 164 GLY B N 1
ATOM 3033 C CA . GLY B 1 164 ? -11.516 17.969 -1.826 1 97.62 164 GLY B CA 1
ATOM 3034 C C . GLY B 1 164 ? -11.445 16.734 -0.938 1 97.62 164 GLY B C 1
ATOM 3035 O O . GLY B 1 164 ? -10.359 16.188 -0.716 1 97.62 164 GLY B O 1
ATOM 3036 N N . ALA B 1 165 ? -12.617 16.359 -0.393 1 98.25 165 ALA B N 1
ATOM 3037 C CA . ALA B 1 165 ? -12.688 15.188 0.487 1 98.25 165 ALA B CA 1
ATOM 3038 C C . ALA B 1 165 ? -12.172 13.938 -0.218 1 98.25 165 ALA B C 1
ATOM 3040 O O . ALA B 1 165 ? -11.555 13.07 0.41 1 98.25 165 ALA B O 1
ATOM 3041 N N . VAL B 1 166 ? -12.391 13.852 -1.496 1 98.06 166 VAL B N 1
ATOM 3042 C CA . VAL B 1 166 ? -11.953 12.703 -2.287 1 98.06 166 VAL B CA 1
ATOM 3043 C C . VAL B 1 166 ? -10.43 12.594 -2.244 1 98.06 166 VAL B C 1
ATOM 3045 O O . VAL B 1 166 ? -9.883 11.5 -2.125 1 98.06 166 VAL B O 1
ATOM 3048 N N . ASP B 1 167 ? -9.727 13.703 -2.348 1 98.38 167 ASP B N 1
ATOM 3049 C CA . ASP B 1 167 ? -8.266 13.711 -2.316 1 98.38 167 ASP B CA 1
ATOM 3050 C C . ASP B 1 167 ? -7.746 13.234 -0.962 1 98.38 167 ASP B C 1
ATOM 3052 O O . ASP B 1 167 ? -6.84 12.398 -0.897 1 98.38 167 ASP B O 1
ATOM 3056 N N . LEU B 1 168 ? -8.359 13.805 0.102 1 98.75 168 LEU B N 1
ATOM 3057 C CA . LEU B 1 168 ? -7.969 13.414 1.454 1 98.75 168 LEU B CA 1
ATOM 3058 C C . LEU B 1 168 ? -8.203 11.922 1.683 1 98.75 168 LEU B C 1
ATOM 3060 O O . LEU B 1 168 ? -7.32 11.219 2.176 1 98.75 168 LEU B O 1
ATOM 3064 N N . VAL B 1 169 ? -9.352 11.391 1.276 1 98.06 169 VAL B N 1
ATOM 3065 C CA . VAL B 1 169 ? -9.727 9.992 1.473 1 98.06 169 VAL B CA 1
ATOM 3066 C C . VAL B 1 169 ? -8.812 9.094 0.633 1 98.06 169 VAL B C 1
ATOM 3068 O O . VAL B 1 169 ? -8.422 8.008 1.072 1 98.06 169 VAL B O 1
ATOM 3071 N N . THR B 1 170 ? -8.492 9.539 -0.595 1 98.31 170 THR B N 1
ATOM 3072 C CA . THR B 1 170 ? -7.582 8.781 -1.446 1 98.31 170 THR B CA 1
ATOM 3073 C C . THR B 1 170 ? -6.207 8.664 -0.792 1 98.31 170 THR B C 1
ATOM 3075 O O . THR B 1 170 ? -5.613 7.578 -0.778 1 98.31 170 THR B O 1
ATOM 3078 N N . ALA B 1 171 ? -5.699 9.75 -0.203 1 98.69 171 ALA B N 1
ATOM 3079 C CA . ALA B 1 171 ? -4.402 9.727 0.47 1 98.69 171 ALA B CA 1
ATOM 3080 C C . ALA B 1 171 ? -4.434 8.812 1.688 1 98.69 171 ALA B C 1
ATOM 3082 O O . ALA B 1 171 ? -3.525 8 1.887 1 98.69 171 ALA B O 1
ATOM 3083 N N . ILE B 1 172 ? -5.473 8.922 2.527 1 98.38 172 ILE B N 1
ATOM 3084 C CA . ILE B 1 172 ? -5.602 8.094 3.721 1 98.38 172 ILE B CA 1
ATOM 3085 C C . ILE B 1 172 ? -5.746 6.629 3.314 1 98.38 172 ILE B C 1
ATOM 3087 O O . ILE B 1 172 ? -5.184 5.738 3.959 1 98.38 172 ILE B O 1
ATOM 3091 N N . GLY B 1 173 ? -6.508 6.398 2.248 1 96.5 173 GLY B N 1
ATOM 3092 C CA . GLY B 1 173 ? -6.664 5.047 1.734 1 96.5 173 GLY B CA 1
ATOM 3093 C C . GLY B 1 173 ? -5.359 4.43 1.275 1 96.5 173 GLY B C 1
ATOM 3094 O O . GLY B 1 173 ? -5.074 3.268 1.578 1 96.5 173 GLY B O 1
ATOM 3095 N N . ALA B 1 174 ? -4.59 5.211 0.508 1 97.69 174 ALA B N 1
ATOM 3096 C CA . ALA B 1 174 ? -3.281 4.727 0.075 1 97.69 174 ALA B CA 1
ATOM 3097 C C . ALA B 1 174 ? -2.391 4.406 1.272 1 97.69 174 ALA B C 1
ATOM 3099 O O . ALA B 1 174 ? -1.698 3.387 1.282 1 97.69 174 ALA B O 1
ATOM 3100 N N . LEU B 1 175 ? -2.398 5.281 2.24 1 98.38 175 LEU B N 1
ATOM 3101 C CA . LEU B 1 175 ? -1.649 5.062 3.475 1 98.38 175 LEU B CA 1
ATOM 3102 C C . LEU B 1 175 ? -2.078 3.764 4.148 1 98.38 175 LEU B C 1
ATOM 3104 O O . LEU B 1 175 ? -1.234 2.963 4.555 1 98.38 175 LEU B O 1
ATOM 3108 N N . SER B 1 176 ? -3.35 3.541 4.262 1 96.31 176 SER B N 1
ATOM 3109 C CA . SER B 1 176 ? -3.895 2.328 4.863 1 96.31 176 SER B CA 1
ATOM 3110 C C . SER B 1 176 ? -3.467 1.086 4.09 1 96.31 176 SER B C 1
ATOM 3112 O O . SER B 1 176 ? -3.086 0.078 4.688 1 96.31 176 SER B O 1
ATOM 3114 N N . GLU B 1 177 ? -3.543 1.161 2.791 1 95.94 177 GLU B N 1
ATOM 3115 C CA . GLU B 1 177 ? -3.156 0.029 1.955 1 95.94 177 GLU B CA 1
ATOM 3116 C C . GLU B 1 177 ? -1.668 -0.277 2.098 1 95.94 177 GLU B C 1
ATOM 3118 O O . GLU B 1 177 ? -1.268 -1.443 2.119 1 95.94 177 GLU B O 1
ATOM 3123 N N . GLY B 1 178 ? -0.863 0.756 2.164 1 97.12 178 GLY B N 1
ATOM 3124 C CA . GLY B 1 178 ? 0.552 0.524 2.408 1 97.12 178 GLY B CA 1
ATOM 3125 C C . GLY B 1 178 ? 0.822 -0.193 3.717 1 97.12 178 GLY B C 1
ATOM 3126 O O . GLY B 1 178 ? 1.585 -1.161 3.754 1 97.12 178 GLY B O 1
ATOM 3127 N N . PHE B 1 179 ? 0.196 0.249 4.785 1 97.06 179 PHE B N 1
ATOM 3128 C CA . PHE B 1 179 ? 0.348 -0.429 6.066 1 97.06 179 PHE B CA 1
ATOM 3129 C C . PHE B 1 179 ? -0.258 -1.826 6.012 1 97.06 179 PHE B C 1
ATOM 3131 O O . PHE B 1 179 ? 0.167 -2.721 6.75 1 97.06 179 PHE B O 1
ATOM 3138 N N . GLY B 1 180 ? -1.26 -2.035 5.152 1 94.56 180 GLY B N 1
ATOM 3139 C CA . GLY B 1 180 ? -1.75 -3.381 4.895 1 94.56 180 GLY B CA 1
ATOM 3140 C C . GLY B 1 180 ? -0.691 -4.301 4.316 1 94.56 180 GLY B C 1
ATOM 3141 O O . GLY B 1 180 ? -0.575 -5.457 4.73 1 94.56 180 GLY B O 1
ATOM 3142 N N . VAL B 1 181 ? 0.037 -3.799 3.383 1 94.38 181 VAL B N 1
ATOM 3143 C CA . VAL B 1 181 ? 1.129 -4.574 2.801 1 94.38 181 VAL B CA 1
ATOM 3144 C C . VAL B 1 181 ? 2.164 -4.895 3.877 1 94.38 181 VAL B C 1
ATOM 3146 O O . VAL B 1 181 ? 2.693 -6.008 3.928 1 94.38 181 VAL B O 1
ATOM 3149 N N . HIS B 1 182 ? 2.471 -3.914 4.789 1 95.38 182 HIS B N 1
ATOM 3150 C CA . HIS B 1 182 ? 3.367 -4.18 5.91 1 95.38 182 HIS B CA 1
ATOM 3151 C C . HIS B 1 182 ? 2.842 -5.316 6.777 1 95.38 182 HIS B C 1
ATOM 3153 O O . HIS B 1 182 ? 3.594 -6.227 7.137 1 95.38 182 HIS B O 1
ATOM 3159 N N . ALA B 1 183 ? 1.575 -5.277 7.02 1 92.75 183 ALA B N 1
ATOM 3160 C CA . ALA B 1 183 ? 0.959 -6.309 7.852 1 92.75 183 ALA B CA 1
ATOM 3161 C C . ALA B 1 183 ? 1.056 -7.68 7.184 1 92.75 183 ALA B C 1
ATOM 3163 O O . ALA B 1 183 ? 1.375 -8.672 7.84 1 92.75 183 ALA B O 1
ATOM 3164 N N . LEU B 1 184 ? 0.799 -7.711 5.879 1 89.56 184 LEU B N 1
ATOM 3165 C CA . LEU B 1 184 ? 0.895 -8.945 5.109 1 89.56 184 LEU B CA 1
ATOM 3166 C C . LEU B 1 184 ? 2.311 -9.516 5.164 1 89.56 184 LEU B C 1
ATOM 3168 O O . LEU B 1 184 ? 2.5 -10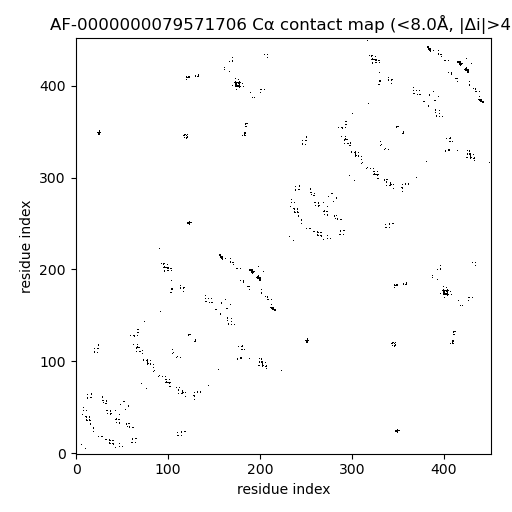.734 5.082 1 89.56 184 LEU B O 1
ATOM 3172 N N . SER B 1 185 ? 3.246 -8.633 5.383 1 88.88 185 SER B N 1
ATOM 3173 C CA . SER B 1 185 ? 4.652 -9.031 5.363 1 88.88 185 SER B CA 1
ATOM 3174 C C . SER B 1 185 ? 5.16 -9.328 6.77 1 88.88 185 SER B C 1
ATOM 3176 O O . SER B 1 185 ? 6.344 -9.617 6.961 1 88.88 185 SER B O 1
ATOM 3178 N N . GLY B 1 186 ? 4.309 -9.156 7.742 1 88 186 GLY B N 1
ATOM 3179 C CA . GLY B 1 186 ? 4.68 -9.461 9.117 1 88 186 GLY B CA 1
ATOM 3180 C C . GLY B 1 186 ? 5.402 -8.32 9.805 1 88 186 GLY B C 1
ATOM 3181 O O . GLY B 1 186 ? 6.121 -8.531 10.781 1 88 186 GLY B O 1
ATOM 3182 N N . ILE B 1 187 ? 5.309 -7.172 9.242 1 92.75 187 ILE B N 1
ATOM 3183 C CA . ILE B 1 187 ? 5.914 -5.996 9.859 1 92.75 187 ILE B CA 1
ATOM 3184 C C . ILE B 1 187 ? 4.961 -5.398 10.891 1 92.75 187 ILE B C 1
ATOM 3186 O O . ILE B 1 187 ? 3.809 -5.086 10.57 1 92.75 187 ILE B O 1
ATOM 3190 N N . ASP B 1 188 ? 5.387 -5.246 12.094 1 92.88 188 ASP B N 1
ATOM 3191 C CA . ASP B 1 188 ? 4.562 -4.707 13.172 1 92.88 188 ASP B CA 1
ATOM 3192 C C . ASP B 1 188 ? 4.242 -3.234 12.938 1 92.88 188 ASP B C 1
ATOM 3194 O O . ASP B 1 188 ? 5.059 -2.498 12.383 1 92.88 188 ASP B O 1
ATOM 3198 N N . HIS B 1 189 ? 3.125 -2.85 13.383 1 96.81 189 HIS B N 1
ATOM 3199 C CA . HIS B 1 189 ? 2.719 -1.456 13.242 1 96.81 189 HIS B CA 1
ATOM 3200 C C . HIS B 1 189 ? 3.217 -0.618 14.414 1 96.81 189 HIS B C 1
ATOM 3202 O O . HIS B 1 189 ? 2.969 -0.955 15.57 1 96.81 189 HIS B O 1
ATOM 3208 N N . PRO B 1 190 ? 3.902 0.544 14.188 1 97.12 190 PRO B N 1
ATOM 3209 C CA . PRO B 1 190 ? 4.438 1.356 15.281 1 97.12 190 PRO B CA 1
ATOM 3210 C C . PRO B 1 190 ? 3.342 2.027 16.109 1 97.12 190 PRO B C 1
ATOM 3212 O O . PRO B 1 190 ? 2.316 2.439 15.555 1 97.12 190 PRO B O 1
ATOM 3215 N N . ARG B 1 191 ? 3.574 2.164 17.391 1 97.19 191 ARG B N 1
ATOM 3216 C CA . ARG B 1 191 ? 2.674 2.826 18.328 1 97.19 191 ARG B CA 1
ATOM 3217 C C . ARG B 1 191 ? 3.438 3.791 19.234 1 97.19 191 ARG B C 1
ATOM 3219 O O . ARG B 1 191 ? 4.629 3.604 19.484 1 97.19 191 ARG B O 1
ATOM 3226 N N . TYR B 1 192 ? 2.727 4.844 19.672 1 96.19 192 TYR B N 1
ATOM 3227 C CA . TYR B 1 192 ? 3.316 5.91 20.469 1 96.19 192 TYR B CA 1
ATOM 3228 C C . TYR B 1 192 ? 2.387 6.312 21.609 1 96.19 192 TYR B C 1
ATOM 3230 O O . TYR B 1 192 ? 1.167 6.363 21.438 1 96.19 192 TYR B O 1
ATOM 3238 N N . ALA B 1 193 ? 2.98 6.57 22.719 1 95.25 193 ALA B N 1
ATOM 3239 C CA . ALA B 1 193 ? 2.25 7.227 23.797 1 95.25 193 ALA B CA 1
ATOM 3240 C C . ALA B 1 193 ? 2.395 8.742 23.703 1 95.25 193 ALA B C 1
ATOM 3242 O O . ALA B 1 193 ? 3.488 9.281 23.906 1 95.25 193 ALA B O 1
ATOM 3243 N N . VAL B 1 194 ? 1.344 9.43 23.328 1 92.5 194 VAL B N 1
ATOM 3244 C CA . VAL B 1 194 ? 1.33 10.891 23.25 1 92.5 194 VAL B CA 1
ATOM 3245 C C . VAL B 1 194 ? 0.199 11.445 24.109 1 92.5 194 VAL B C 1
ATOM 3247 O O . VAL B 1 194 ? -0.971 11.117 23.891 1 92.5 194 VAL B O 1
ATOM 3250 N N . ASP B 1 195 ? 0.513 12.352 25.062 1 89.81 195 ASP B N 1
ATOM 3251 C CA . ASP B 1 195 ? -0.442 13 25.953 1 89.81 195 ASP B CA 1
ATOM 3252 C C . ASP B 1 195 ? -1.381 11.977 26.578 1 89.81 195 ASP B C 1
ATOM 3254 O O . ASP B 1 195 ? -2.6 12.164 26.594 1 89.81 195 ASP B O 1
ATOM 3258 N N . GLY B 1 196 ? -0.874 10.812 26.953 1 92.31 196 GLY B N 1
ATOM 3259 C CA . GLY B 1 196 ? -1.604 9.789 27.688 1 92.31 196 GLY B CA 1
ATOM 3260 C C . GLY B 1 196 ? -2.449 8.898 26.797 1 92.31 196 GLY B C 1
ATOM 3261 O O . GLY B 1 196 ? -3.232 8.086 27.297 1 92.31 196 GLY B O 1
ATOM 3262 N N . ARG B 1 197 ? -2.35 9.094 25.516 1 95 197 ARG B N 1
ATOM 3263 C CA . ARG B 1 197 ? -3.1 8.289 24.562 1 95 197 ARG B CA 1
ATOM 3264 C C . ARG B 1 197 ? -2.162 7.457 23.703 1 95 197 ARG B C 1
ATOM 3266 O O . ARG B 1 197 ? -1.05 7.887 23.391 1 95 197 ARG B O 1
ATOM 3273 N N . GLN B 1 198 ? -2.658 6.281 23.344 1 96.25 198 GLN B N 1
ATOM 3274 C CA . GLN B 1 198 ? -1.889 5.43 22.438 1 96.25 198 GLN B CA 1
ATOM 3275 C C . GLN B 1 198 ? -2.246 5.711 20.984 1 96.25 198 GLN B C 1
ATOM 3277 O O . GLN B 1 198 ? -3.404 5.574 20.594 1 96.25 198 GLN B O 1
ATOM 3282 N N . TRP B 1 199 ? -1.272 6.16 20.281 1 97.44 199 TRP B N 1
ATOM 3283 C CA . TRP B 1 199 ? -1.446 6.453 18.875 1 97.44 199 TRP B CA 1
ATOM 3284 C C . TRP B 1 199 ? -0.752 5.402 18 1 97.44 199 TRP B C 1
ATOM 3286 O O . TRP 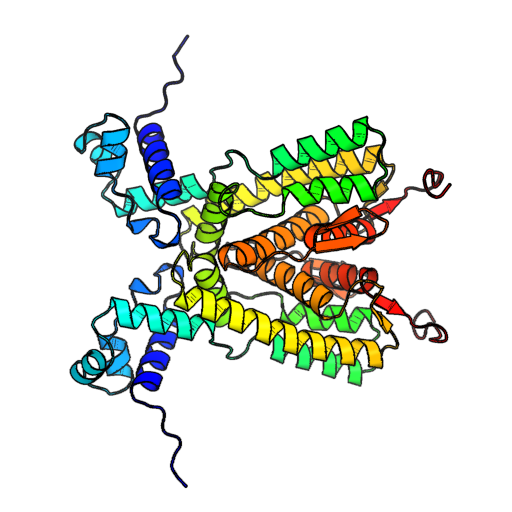B 1 199 ? 0.28 4.852 18.406 1 97.44 199 TRP B O 1
ATOM 3296 N N . THR B 1 200 ? -1.367 5.094 16.922 1 97.88 200 THR B N 1
ATOM 3297 C CA . THR B 1 200 ? -0.685 4.348 15.875 1 97.88 200 THR B CA 1
ATOM 3298 C C . THR B 1 200 ? -0.013 5.297 14.891 1 97.88 200 THR B C 1
ATOM 3300 O O . THR B 1 200 ? -0.413 6.457 14.766 1 97.88 200 THR B O 1
ATOM 3303 N N . LEU B 1 201 ? 1.02 4.828 14.227 1 98.5 201 LEU B N 1
ATOM 3304 C CA . LEU B 1 201 ? 1.619 5.656 13.188 1 98.5 201 LEU B CA 1
ATOM 3305 C C . LEU B 1 201 ? 0.596 6 12.109 1 98.5 201 LEU B C 1
ATOM 3307 O O . LEU B 1 201 ? 0.598 7.113 11.578 1 98.5 201 LEU B O 1
ATOM 3311 N N . PHE B 1 202 ? -0.259 5.066 11.781 1 98.44 202 PHE B N 1
ATOM 3312 C CA . PHE B 1 202 ? -1.341 5.367 10.852 1 98.44 202 PHE B CA 1
ATOM 3313 C C . PHE B 1 202 ? -2.207 6.508 11.375 1 98.44 202 PHE B C 1
ATOM 3315 O O . PHE B 1 202 ? -2.57 7.414 10.625 1 98.44 202 PHE B O 1
ATOM 3322 N N . GLY B 1 203 ? -2.543 6.414 12.625 1 98.31 203 GLY B N 1
ATOM 3323 C CA . GLY B 1 203 ? -3.365 7.449 13.227 1 98.31 203 GLY B CA 1
ATOM 3324 C C . GLY B 1 203 ? -2.715 8.82 13.195 1 98.31 203 GLY B C 1
ATOM 3325 O O . GLY B 1 203 ? -3.359 9.812 12.852 1 98.31 203 GLY B O 1
ATOM 3326 N N . VAL B 1 204 ? -1.452 8.922 13.609 1 98.5 204 VAL B N 1
ATOM 3327 C CA . VAL B 1 204 ? -0.72 10.18 13.602 1 98.5 204 VAL B CA 1
ATOM 3328 C C . VAL B 1 204 ? -0.632 10.719 12.18 1 98.5 204 VAL B C 1
ATOM 3330 O O . VAL B 1 204 ? -0.832 11.914 11.945 1 98.5 204 VAL B O 1
ATOM 3333 N N . SER B 1 205 ? -0.354 9.805 11.203 1 98.88 205 SER B N 1
ATOM 3334 C CA . SER B 1 205 ? -0.233 10.195 9.805 1 98.88 205 SER B CA 1
ATOM 3335 C C . SER B 1 205 ? -1.572 10.664 9.242 1 98.88 205 SER B C 1
ATOM 3337 O O . SER B 1 205 ? -1.625 11.617 8.461 1 98.88 205 SER B O 1
ATOM 3339 N N . THR B 1 206 ? -2.629 9.977 9.633 1 98.69 206 THR B N 1
ATOM 3340 C CA . THR B 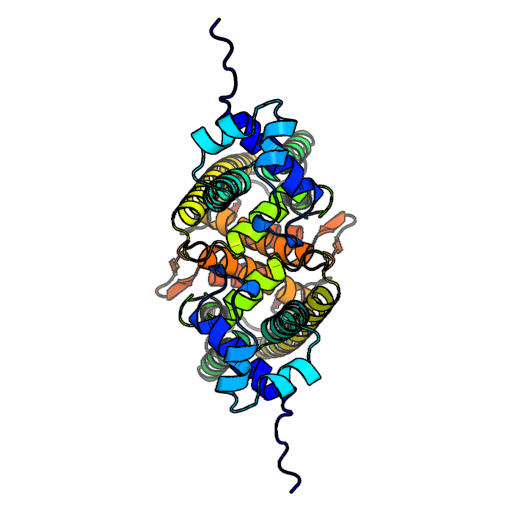1 206 ? -3.969 10.383 9.227 1 98.69 206 THR B CA 1
ATOM 3341 C C . THR B 1 206 ? -4.289 11.781 9.75 1 98.69 206 THR B C 1
ATOM 3343 O O . THR B 1 206 ? -4.816 12.625 9.023 1 98.69 206 THR B O 1
ATOM 3346 N N . LEU B 1 207 ? -3.965 12.023 11 1 98.5 207 LEU B N 1
ATOM 3347 C CA . LEU B 1 207 ? -4.168 13.352 11.562 1 98.5 207 LEU B CA 1
ATOM 3348 C C . LEU B 1 207 ? -3.361 14.398 10.805 1 98.5 207 LEU B C 1
ATOM 3350 O O . LEU B 1 207 ? -3.861 15.492 10.523 1 98.5 207 LEU B O 1
ATOM 3354 N N . ALA B 1 208 ? -2.09 14.062 10.484 1 98.81 208 ALA B N 1
ATOM 3355 C CA . ALA B 1 208 ? -1.234 14.961 9.711 1 98.81 208 ALA B CA 1
ATOM 3356 C C . ALA B 1 208 ? -1.896 15.352 8.391 1 98.81 208 ALA B C 1
ATOM 3358 O O . ALA B 1 208 ? -1.911 16.531 8.023 1 98.81 208 ALA B O 1
ATOM 3359 N N . LEU B 1 209 ? -2.436 14.359 7.691 1 98.88 209 LEU B N 1
ATOM 3360 C CA . LEU B 1 209 ? -3.119 14.609 6.43 1 98.88 209 LEU B CA 1
ATOM 3361 C C . LEU B 1 209 ? -4.355 15.477 6.645 1 98.88 209 LEU B C 1
ATOM 3363 O O . LEU B 1 209 ? -4.574 16.438 5.91 1 98.88 209 LEU B O 1
ATOM 3367 N N . CYS B 1 210 ? -5.145 15.172 7.664 1 98.75 210 CYS B N 1
ATOM 3368 C CA . CYS B 1 210 ? -6.344 15.945 7.953 1 98.75 210 CYS B CA 1
ATOM 3369 C C . CYS B 1 210 ? -5.996 17.406 8.227 1 98.75 210 CYS B C 1
ATOM 3371 O O . CYS B 1 210 ? -6.645 18.312 7.703 1 98.75 210 CYS B O 1
ATOM 3373 N N . GLU B 1 211 ? -4.984 17.609 9.039 1 98.25 211 GLU B N 1
ATOM 3374 C CA . GLU B 1 211 ? -4.609 18.969 9.422 1 98.25 211 GLU B CA 1
ATOM 3375 C C . GLU B 1 211 ? -4.086 19.766 8.219 1 98.25 211 GLU B C 1
ATOM 3377 O O . GLU B 1 211 ? -4.227 20.984 8.164 1 98.25 211 GLU B O 1
ATOM 3382 N N . TYR B 1 212 ? -3.451 19.031 7.277 1 98.38 212 TYR B N 1
ATOM 3383 C CA . TYR B 1 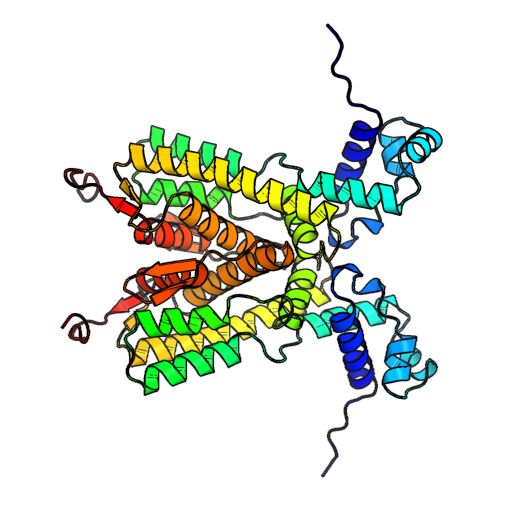212 ? -2.918 19.719 6.102 1 98.38 212 TYR B CA 1
ATOM 3384 C C . TYR B 1 212 ? -4.023 20.016 5.098 1 98.38 212 TYR B C 1
ATOM 3386 O O . TYR B 1 212 ? -4.078 21.109 4.531 1 98.38 212 TYR B O 1
ATOM 3394 N N . PHE B 1 213 ? -4.949 19.109 4.883 1 98.62 213 PHE B N 1
ATOM 3395 C CA . PHE B 1 213 ? -5.938 19.203 3.814 1 98.62 213 PHE B CA 1
ATOM 3396 C C . PHE B 1 213 ? -7.168 19.969 4.273 1 98.62 213 PHE B C 1
ATOM 3398 O O . PHE B 1 213 ? -7.992 20.391 3.455 1 98.62 213 PHE B O 1
ATOM 3405 N N . THR B 1 214 ? -7.344 20.172 5.613 1 98.56 214 THR B N 1
ATOM 3406 C CA . THR B 1 214 ? -8.516 20.875 6.133 1 98.56 214 THR B CA 1
ATOM 3407 C C . THR B 1 214 ? -8.102 22.016 7.059 1 98.56 214 THR B C 1
ATOM 3409 O O . THR B 1 214 ? -6.941 22.094 7.477 1 98.56 214 THR B O 1
ATOM 3412 N N . GLU B 1 215 ? -8.984 22.859 7.34 1 97.62 215 GLU B N 1
ATOM 3413 C CA . GLU B 1 215 ? -8.773 23.984 8.25 1 97.62 215 GLU B CA 1
ATOM 3414 C C . GLU B 1 215 ? -10.062 24.359 8.977 1 97.62 215 GLU B C 1
ATOM 3416 O O . GLU B 1 215 ? -11.156 24.141 8.461 1 97.62 215 GLU B O 1
ATOM 3421 N N . PRO B 1 216 ? -9.891 24.844 10.211 1 96.12 216 PRO B N 1
ATOM 3422 C CA . PRO B 1 216 ? -11.086 25.344 10.906 1 96.12 216 PRO B CA 1
ATOM 3423 C C . PRO B 1 216 ? -11.773 26.484 10.164 1 96.12 216 PRO B C 1
ATOM 3425 O O . PRO B 1 216 ? -11.102 27.328 9.562 1 96.12 216 PRO B O 1
ATOM 3428 N N . LEU B 1 217 ? -12.961 26.438 10.055 1 93.19 217 LEU B N 1
ATOM 3429 C CA . LEU B 1 217 ? -13.719 27.516 9.445 1 93.19 217 LEU B CA 1
ATOM 3430 C C . LEU B 1 217 ? -13.852 28.688 10.414 1 93.19 217 LEU B C 1
ATOM 3432 O O . LEU B 1 217 ? -13.922 28.5 11.625 1 93.19 217 LEU B O 1
ATOM 3436 N N . GLU B 1 218 ? -13.516 30.031 9.898 1 77.31 218 GLU B N 1
ATOM 3437 C CA . GLU B 1 218 ? -13.602 31.266 10.664 1 77.31 218 GLU B CA 1
ATOM 3438 C C . GLU B 1 218 ? -14.852 31.297 11.539 1 77.31 218 GLU B C 1
ATOM 3440 O O . GLU B 1 218 ? -15.914 30.828 11.125 1 77.31 218 GLU B O 1
ATOM 3445 N N . GLY B 1 219 ? -14.766 31.922 12.812 1 65.62 219 GLY B N 1
ATOM 3446 C CA . GLY B 1 219 ? -15.797 32.031 13.836 1 65.62 219 GLY B CA 1
ATOM 3447 C C . GLY B 1 219 ? -15.93 30.766 14.664 1 65.62 219 GLY B C 1
ATOM 3448 O O . GLY B 1 219 ? -16.781 30.672 15.547 1 65.62 219 GLY B O 1
ATOM 3449 N N . ALA B 1 220 ? -15.305 29.734 14.281 1 57.72 220 ALA B N 1
ATOM 3450 C CA . ALA B 1 220 ? -15.281 28.516 15.07 1 57.72 220 ALA B CA 1
ATOM 3451 C C . ALA B 1 220 ? -14.422 28.672 16.312 1 57.72 220 ALA B C 1
ATOM 3453 O O . ALA B 1 220 ? -13.219 28.953 16.219 1 57.72 220 ALA B O 1
ATOM 3454 N N . GLU B 1 221 ? -14.734 29.328 17.391 1 47.53 221 GLU B N 1
ATOM 3455 C CA . GLU B 1 221 ? -14.062 29.453 18.672 1 47.53 221 GLU B CA 1
ATOM 3456 C C . GLU B 1 221 ? -13.367 28.156 19.062 1 47.53 221 GLU B C 1
ATOM 3458 O O . GLU B 1 221 ? -13.883 27.062 18.797 1 47.53 221 GLU B O 1
ATOM 3463 N N . SER B 1 222 ? -11.969 28.188 19.031 1 46.03 222 SER B N 1
ATOM 3464 C CA . SER B 1 222 ? -11.156 27.078 19.516 1 46.03 222 SER B CA 1
ATOM 3465 C C . SER B 1 222 ? -11.812 26.406 20.719 1 46.03 222 SER B C 1
ATOM 3467 O O . SER B 1 222 ? -11.914 27 21.797 1 46.03 222 SER B O 1
ATOM 3469 N N . ALA B 1 223 ? -12.758 25.828 20.734 1 41.66 223 ALA B N 1
ATOM 3470 C CA . ALA B 1 223 ? -13.289 25.25 21.969 1 41.66 223 ALA B CA 1
ATOM 3471 C C . ALA B 1 223 ? -12.172 24.641 22.812 1 41.66 223 ALA B C 1
ATOM 3473 O O . ALA B 1 223 ? -12.195 24.734 24.047 1 41.66 223 ALA B O 1
ATOM 3474 N N . GLY B 1 224 ? -11.461 23.547 22.391 1 35.62 224 GLY B N 1
ATOM 3475 C CA . GLY B 1 224 ? -10.867 22.641 23.359 1 35.62 224 GLY B CA 1
ATOM 3476 C C . GLY B 1 224 ? -9.539 23.125 23.906 1 35.62 224 GLY B C 1
ATOM 3477 O O . GLY B 1 224 ? -8.812 22.375 24.562 1 35.62 224 GLY B O 1
ATOM 3478 N N . ALA B 1 225 ? -8.781 24.234 23.453 1 35.25 225 ALA B N 1
ATOM 3479 C CA . ALA B 1 225 ? -7.566 24.453 24.219 1 35.25 225 ALA B CA 1
ATOM 3480 C C . ALA B 1 225 ? -7.895 24.969 25.625 1 35.25 225 ALA B C 1
ATOM 3482 O O . ALA B 1 225 ? -7 25.344 26.375 1 35.25 225 ALA B O 1
ATOM 3483 N N . ASP B 1 226 ? -9.117 25.172 26.062 1 26.7 226 ASP B N 1
ATOM 3484 C CA . ASP B 1 226 ? -9.188 25.469 27.5 1 26.7 226 ASP B CA 1
ATOM 3485 C C . ASP B 1 226 ? -9.102 24.172 28.312 1 26.7 226 ASP B C 1
ATOM 3487 O O . ASP B 1 226 ? -9.688 23.156 27.953 1 26.7 226 ASP B O 1
#

Nearest PDB structures (foldseek):
  5icj-assembly1_B  TM=6.723E-01  e=2.870E-03  Mycobacterium tuberculosis
  4yze-assembly2_D  TM=6.087E-01  e=2.028E-03  Escherichia coli K-12
  1t33-assembly1_B  TM=4.317E-01  e=7.224E-02  Salmonella enterica subsp. enterica serovar Typhimurium str. LT2
  3bjb-assembly1_A  TM=4.626E-01  e=1.187E-01  Rhodococcus jostii RHA1
  2fbq-assembly1_A-2  TM=4.245E-01  e=2.377E-01  Pseudomonas aeruginosa

Solvent-accessible surface area (backbone atoms only — not comparable to full-atom values): 24103 Å² total; per-residue (Å²): 127,82,75,86,64,72,49,72,66,54,42,25,44,53,36,40,48,51,51,39,66,72,66,38,54,43,67,36,67,84,65,60,51,60,56,57,16,18,46,74,54,73,40,50,60,67,60,48,51,70,73,25,86,49,63,68,51,44,37,53,51,41,50,36,49,44,47,58,53,63,84,81,40,50,60,62,53,19,50,52,42,29,52,54,33,52,75,69,66,51,54,71,70,54,29,44,39,50,23,35,57,43,55,62,68,42,75,82,82,37,38,64,60,51,41,24,51,22,47,42,34,38,35,45,84,43,61,67,43,28,50,38,46,49,50,41,48,52,52,50,36,51,55,49,18,52,50,48,51,52,51,28,57,75,70,43,35,39,63,37,84,95,52,48,52,55,55,55,38,49,52,50,47,21,30,41,47,13,49,41,37,35,40,49,37,70,44,81,81,59,72,44,81,53,96,92,36,82,38,40,54,66,17,54,50,46,46,22,42,48,60,58,46,30,42,75,38,91,90,58,68,76,69,73,85,110,127,82,73,88,65,72,48,71,65,55,40,26,43,53,35,39,48,50,52,40,66,73,66,37,55,45,68,36,70,84,65,60,54,60,57,58,14,18,46,74,52,74,42,51,59,66,59,49,51,73,74,25,86,51,64,67,50,45,36,52,53,42,51,37,50,43,47,58,52,62,82,84,40,51,60,62,53,19,50,53,42,29,53,53,31,51,74,71,65,51,55,70,71,54,29,44,39,50,23,35,56,45,55,61,70,41,74,81,80,36,38,63,60,52,41,23,51,22,47,42,34,37,37,46,82,42,61,66,43,30,51,38,44,48,50,42,49,52,52,51,37,51,56,48,19,55,51,47,52,52,51,28,58,74,69,43,33,40,63,38,84,94,51,48,52,56,55,54,38,48,52,49,48,20,32,40,46,13,48,43,38,35,41,47,35,69,45,82,81,58,72,43,82,54,97,90,35,83,39,40,54,65,16,54,51,45,46,22,43,48,61,59,47,30,41,75,39,90,90,58,70,79,65,75,86,111

pLDDT: mean 89.07, std 13.77, range [25.89, 98.88]

Foldseek 3Di:
DPPPDDDLLRQLLVLLVVVCLVVAPVVHLQPRDSQVSCVVSVHHPVVSCVVDVDSVRSSVVSLLCLLLDCDPNLPVVLVVQLVVCVVVVHAPLVSLQRSLVSLQDDCNVCVSVLSSLVSLVVVPPVPSSVVSNVVSLVVQLVVVLVVVVVSCVSQQKDFDPPDGSSNLSVVLVVVSSVSSVCVVVVHDWDWDQDPNDIGTPSSVVSVVSCPVGMDHDPPSPPVPVD/DPPPDDDLLRQLLVLLVVVCLVVAPVVHLQPRDSQVSCVVSVHHPVVSCVVDVDSVRSSVVSLLCLLLDCVLNLPVVLVVQLVVCVVVVHAPLVSLQRSLVSLQDDCVNCVSVLSSLVSLVVVPPVPSSVVSNVVSLVVQLVVVLVVVVVSCVSQQKDFDPPDGSSNLSVVLVVVSSVSSVCVVVVHDWDWDQDPNDIGTPSSVVSVVSCPVGMDHDPPSPPPPVD

Secondary structure (DSSP, 8-state):
----PPPHHHHHHHHHHHHHHHH-SSS-GGG--HHHHHHHTT--HHHHHHH-SSHHHHHHHHHHHHHH--TT-HHHHHHHHHHHHHHTT--HHHHHHHHHHTTS--TTTTHHHHHHHHHHHT-TT-HHHHHHHHHHHHHHHHHHHHHHHHHHHHTTEEEPTT--HHHHHHHHHHHHHHHHHHHHTTPPPPEEEETTEEEEHHHHHHHHHHHHHEEE-TT---STT-/----PPPHHHHHHHHHHHHHHHH-SSS-GGG--HHHHHHHTT--HHHHHHH-SSHHHHHHHHHHHHHH--TT-HHHHHHHHHHHHHHTT--HHHHHHHHHHTTS--TTTTHHHHHHHHHHHT-TT-HHHHHHHHHHHHHHHHHHHHHHHHHHHHTTEEEPTT--HHHHHHHHHHHHHHHHHHHHTTPPPPEEEETTEEEEHHHHHHHHHHHHHEEE-TT----TT-